Protein 8J2Y (pdb70)

Foldseek 3Di:
DFLQVCQVVLLVCQLVLNQPVNLVVLVVCVVVVNQNLRNLVRHLVVNLVVVVVCVLLVNGPVVSSVSNVVSSVVSLVSVVVPADAAPDDAEEEFEEFAVFQQQSQSSSQQSSLVSVRHHYDRPGYHDDLVVSLVCCVVVVHLEYEYEYAALLRLVRVLVSLLSCVVVLHAYEYEHPNCPDDCLLVVQSQHPYYDHGNVVVSVVSVVCVVPVDHGDNDRRDWDVLLVQLLVCLLVLLVVLLVDCVVDVDDDPVRSVVLSVLSSVLSSQLSSCRGSVNLVSNVVSCVSVVSSVVSVPDDCVSNVSSLVSSQVVSCVSPVVSNVSSVVPD/DQLQVCQVVLLVCQLVLNQPVNLVSLVVCVVVVNQNLRNLVRHLVVSLVVVVVCVLLVNHPVVSSVSNVVSSVVSLVSLVVPADAAPDDAEEEFEEFAVFQQQSQSSSQQSSLVSVRHHYDYPGYHDPLVVVLVCCVVVVHLAYEYEYAALLRLVRVLVSQLSNLVVLHAYEYDYPNCPDDCLLVVQSQHPYYDHGNVVVVVVSVVCVVPVDHGDNDRRDWDVLLVQLSVCLLVLLVVLLVACVVDVDDADPVRSVVLSVLSSVLSSQLSSCRGSVHLVSNVVSCVSVVSSVVSVPDDCVSNVSSLVSSQVVSCVSPVVSNVSSVVD

Nearest PDB structures (foldseek):
  8j2y-assembly1_A  TM=1.003E+00  e=2.325E-50  Acidimicrobiaceae bacterium
  8j2y-assembly1_B  TM=1.001E+00  e=3.721E-49  Acidimicrobiaceae bacterium
  8j2w-assembly1_A  TM=9.070E-01  e=2.446E-20  Saccharothrix syringae
  8j2w-assembly1_B  TM=9.078E-01  e=2.446E-20  Saccharothrix syringae
  8j2x-assembly1_A  TM=9.072E-01  e=1.656E-19  Saccharothrix syringae

Structure (mmCIF, N/CA/C/O backbone):
data_8J2Y
#
_entry.id   8J2Y
#
_cell.length_a   108.773
_cell.length_b   125.836
_cell.length_c   124.630
_cell.angle_alpha   90.00
_cell.angle_beta   90.00
_cell.angle_gamma   90.00
#
_symmetry.space_group_name_H-M   'C 2 2 21'
#
loop_
_entity.id
_entity.type
_entity.pdbx_description
1 polymer 'GGDEF domain-containing protein'
2 non-polymer COBALAMIN
3 non-polymer "5'-DEOXYADENOSINE"
4 non-polymer DI(HYDROXYETHYL)ETHER
5 non-polymer 'THIOCYANATE ION'
6 water water
#
loop_
_atom_site.group_PDB
_atom_site.id
_atom_site.type_symbol
_atom_site.label_atom_id
_atom_site.label_alt_id
_atom_site.label_comp_id
_atom_site.label_asym_id
_atom_site.label_entity_id
_atom_site.label_seq_id
_atom_site.pdbx_PDB_ins_code
_atom_site.Cartn_x
_atom_site.Cartn_y
_atom_site.Cartn_z
_atom_site.occupancy
_atom_site.B_iso_or_equiv
_atom_site.auth_seq_id
_atom_site.auth_comp_id
_atom_site.auth_asym_id
_atom_site.auth_atom_id
_atom_site.pdbx_PDB_model_num
ATOM 1 N N . GLU A 1 2 ? -29.125 -63.142 16.037 1.00 82.63 2 GLU A N 1
ATOM 2 C CA . GLU A 1 2 ? -29.782 -62.423 14.929 1.00 82.12 2 GLU A CA 1
ATOM 3 C C . GLU A 1 2 ? -28.917 -61.285 14.392 1.00 78.86 2 GLU A C 1
ATOM 4 O O . GLU A 1 2 ? -27.882 -60.946 14.969 1.00 81.20 2 GLU A O 1
ATOM 10 N N . ALA A 1 3 ? -29.351 -60.717 13.263 1.00 76.29 3 ALA A N 1
ATOM 11 C CA . ALA A 1 3 ? -28.628 -59.637 12.612 1.00 72.54 3 ALA A CA 1
ATOM 12 C C . ALA A 1 3 ? -28.814 -58.324 13.368 1.00 67.69 3 ALA A C 1
ATOM 13 O O . ALA A 1 3 ? -29.914 -58.018 13.808 1.00 66.11 3 ALA A O 1
ATOM 15 N N . PRO A 1 4 ? -27.755 -57.496 13.520 1.00 65.82 4 PRO A N 1
ATOM 16 C CA . PRO A 1 4 ? -27.880 -56.169 14.136 1.00 62.49 4 PRO A CA 1
ATOM 17 C C . PRO A 1 4 ? -29.111 -55.366 13.717 1.00 60.94 4 PRO A C 1
ATOM 18 O O . PRO A 1 4 ? -29.762 -54.765 14.563 1.00 58.68 4 PRO A O 1
ATOM 22 N N . ALA A 1 5 ? -29.429 -55.363 12.413 1.00 61.75 5 ALA A N 1
ATOM 23 C CA . ALA A 1 5 ? -30.574 -54.630 11.884 1.00 60.84 5 ALA A CA 1
ATOM 24 C C . ALA A 1 5 ? -31.903 -54.934 12.592 1.00 62.58 5 ALA A C 1
ATOM 25 O O . ALA A 1 5 ? -32.715 -54.038 12.844 1.00 62.13 5 ALA A O 1
ATOM 27 N N . SER A 1 6 ? -32.127 -56.211 12.928 1.00 63.93 6 SER A N 1
ATOM 28 C CA . SER A 1 6 ? -33.393 -56.599 13.524 1.00 65.68 6 SER A CA 1
ATOM 29 C C . SER A 1 6 ? -33.519 -56.127 14.976 1.00 65.70 6 SER A C 1
ATOM 30 O O . SER A 1 6 ? -34.611 -56.191 15.532 1.00 66.92 6 SER A O 1
ATOM 33 N N . TYR A 1 7 ? -32.431 -55.601 15.564 1.00 62.33 7 TYR A N 1
ATOM 34 C CA . TYR A 1 7 ? -32.472 -55.112 16.927 1.00 60.16 7 TYR A CA 1
ATOM 35 C C . TYR A 1 7 ? -32.718 -53.608 17.035 1.00 58.58 7 TYR A C 1
ATOM 36 O O . TYR A 1 7 ? -32.744 -53.086 18.143 1.00 60.02 7 TYR A O 1
ATOM 45 N N . VAL A 1 8 ? -32.939 -52.912 15.910 1.00 57.88 8 VAL A N 1
ATOM 46 C CA . VAL A 1 8 ? -33.160 -51.470 15.948 1.00 56.33 8 VAL A CA 1
ATOM 47 C C . VAL A 1 8 ? -34.312 -51.055 16.869 1.00 57.69 8 VAL A C 1
ATOM 48 O O . VAL A 1 8 ? -34.186 -50.129 17.679 1.00 55.60 8 VAL A O 1
ATOM 52 N N . GLU A 1 9 ? -35.443 -51.749 16.727 1.00 62.21 9 GLU A N 1
ATOM 53 C CA . GLU A 1 9 ? -36.655 -51.401 17.449 1.00 65.13 9 GLU A CA 1
ATOM 54 C C . GLU A 1 9 ? -36.482 -51.538 18.963 1.00 63.78 9 GLU A C 1
ATOM 55 O O . GLU A 1 9 ? -36.741 -50.577 19.677 1.00 64.14 9 GLU A O 1
ATOM 61 N N . PRO A 1 10 ? -36.067 -52.706 19.509 1.00 64.61 10 PRO A N 1
ATOM 62 C CA . PRO A 1 10 ? -35.782 -52.799 20.949 1.00 66.46 10 PRO A CA 1
ATOM 63 C C . PRO A 1 10 ? -34.665 -51.870 21.430 1.00 61.79 10 PRO A C 1
ATOM 64 O O . PRO A 1 10 ? -34.724 -51.367 22.540 1.00 62.26 10 PRO A O 1
ATOM 68 N N . TYR A 1 11 ? -33.650 -51.640 20.591 1.00 57.87 11 TYR A N 1
ATOM 69 C CA . TYR A 1 11 ? -32.619 -50.674 20.933 1.00 55.69 11 TYR A CA 1
ATOM 70 C C . TYR A 1 11 ? -33.242 -49.300 21.186 1.00 55.04 11 TYR A C 1
ATOM 71 O O . TYR A 1 11 ? -32.981 -48.712 22.232 1.00 54.86 11 TYR A O 1
ATOM 80 N N . LEU A 1 12 ? -34.026 -48.806 20.216 1.00 53.60 12 LEU A N 1
ATOM 81 C CA . LEU A 1 12 ? -34.700 -47.515 20.297 1.00 52.74 12 LEU A CA 1
ATOM 82 C C . LEU A 1 12 ? -35.661 -47.384 21.477 1.00 55.55 12 LEU A C 1
ATOM 83 O O . LEU A 1 12 ? -35.736 -46.324 22.098 1.00 56.16 12 LEU A O 1
ATOM 88 N N . GLY A 1 13 ? -36.432 -48.453 21.730 1.00 58.00 13 GLY A N 1
ATOM 89 C CA . GLY A 1 13 ? -37.336 -48.506 22.859 1.00 60.89 13 GLY A CA 1
ATOM 90 C C . GLY A 1 13 ? -36.638 -48.037 24.133 1.00 61.47 13 GLY A C 1
ATOM 91 O O . GLY A 1 13 ? -37.186 -47.238 24.892 1.00 60.33 13 GLY A O 1
ATOM 92 N N . ASP A 1 14 ? -35.403 -48.519 24.327 1.00 61.68 14 ASP A N 1
ATOM 93 C CA . ASP A 1 14 ? -34.616 -48.150 25.486 1.00 60.94 14 ASP A CA 1
ATOM 94 C C . ASP A 1 14 ? -33.875 -46.834 25.293 1.00 56.09 14 ASP A C 1
ATOM 95 O O . ASP A 1 14 ? -33.853 -46.026 26.221 1.00 57.67 14 ASP A O 1
ATOM 100 N N . ALA A 1 15 ? -33.309 -46.603 24.103 1.00 50.09 15 ALA A N 1
ATOM 101 C CA . ALA A 1 15 ? -32.423 -45.470 23.908 1.00 47.48 15 ALA A CA 1
ATOM 102 C C . ALA A 1 15 ? -33.144 -44.133 24.002 1.00 47.26 15 ALA A C 1
ATOM 103 O O . ALA A 1 15 ? -32.592 -43.163 24.533 1.00 46.91 15 ALA A O 1
ATOM 105 N N . ILE A 1 16 ? -34.353 -44.085 23.439 1.00 47.19 16 ILE A N 1
ATOM 106 C CA . ILE A 1 16 ? -35.151 -42.870 23.378 1.00 48.50 16 ILE A CA 1
ATOM 107 C C . ILE A 1 16 ? -35.628 -42.400 24.758 1.00 50.56 16 ILE A C 1
ATOM 108 O O . ILE A 1 16 ? -35.846 -41.207 24.955 1.00 50.35 16 ILE A O 1
ATOM 113 N N . VAL A 1 17 ? -35.789 -43.331 25.711 1.00 52.07 17 VAL A N 1
ATOM 114 C CA . VAL A 1 17 ? -36.069 -42.965 27.104 1.00 55.36 17 VAL A CA 1
ATOM 115 C C . VAL A 1 17 ? -34.825 -42.887 27.996 1.00 54.94 17 VAL A C 1
ATOM 116 O O . VAL A 1 17 ? -34.952 -42.846 29.199 1.00 61.26 17 VAL A O 1
ATOM 120 N N . GLY A 1 18 ? -33.619 -42.886 27.412 1.00 55.25 18 GLY A N 1
ATOM 121 C CA . GLY A 1 18 ? -32.393 -42.762 28.183 1.00 52.63 18 GLY A CA 1
ATOM 122 C C . GLY A 1 18 ? -31.995 -43.994 28.981 1.00 53.23 18 GLY A C 1
ATOM 123 O O . GLY A 1 18 ? -31.124 -43.892 29.820 1.00 52.81 18 GLY A O 1
ATOM 124 N N . ASN A 1 19 ? -32.578 -45.157 28.681 1.00 54.35 19 ASN A N 1
ATOM 125 C CA . ASN A 1 19 ? -32.285 -46.386 29.403 1.00 55.97 19 ASN A CA 1
ATOM 126 C C . ASN A 1 19 ? -31.057 -47.055 28.788 1.00 53.92 19 ASN A C 1
ATOM 127 O O . ASN A 1 19 ? -31.153 -48.031 28.050 1.00 54.86 19 ASN A O 1
ATOM 132 N N . ARG A 1 20 ? -29.906 -46.469 29.107 1.00 51.01 20 ARG A N 1
ATOM 133 C CA A ARG A 1 20 ? -28.624 -46.790 28.511 0.50 50.00 20 ARG A CA 1
ATOM 134 C CA B ARG A 1 20 ? -28.613 -46.788 28.520 0.50 50.20 20 ARG A CA 1
ATOM 135 C C . ARG A 1 20 ? -28.211 -48.258 28.575 1.00 52.42 20 ARG A C 1
ATOM 136 O O . ARG A 1 20 ? -27.732 -48.815 27.597 1.00 53.17 20 ARG A O 1
ATOM 151 N N . ARG A 1 21 ? -28.361 -48.866 29.742 1.00 56.91 21 ARG A N 1
ATOM 152 C CA . ARG A 1 21 ? -27.693 -50.117 30.053 1.00 60.33 21 ARG A CA 1
ATOM 153 C C . ARG A 1 21 ? -28.113 -51.276 29.156 1.00 60.17 21 ARG A C 1
ATOM 154 O O . ARG A 1 21 ? -27.242 -51.945 28.602 1.00 59.73 21 ARG A O 1
ATOM 162 N N . PRO A 1 22 ? -29.430 -51.564 28.998 1.00 60.61 22 PRO A N 1
ATOM 163 C CA . PRO A 1 22 ? -29.862 -52.660 28.127 1.00 61.36 22 PRO A CA 1
ATOM 164 C C . PRO A 1 22 ? -29.498 -52.415 26.662 1.00 58.28 22 PRO A C 1
ATOM 165 O O . PRO A 1 22 ? -29.156 -53.354 25.955 1.00 59.16 22 P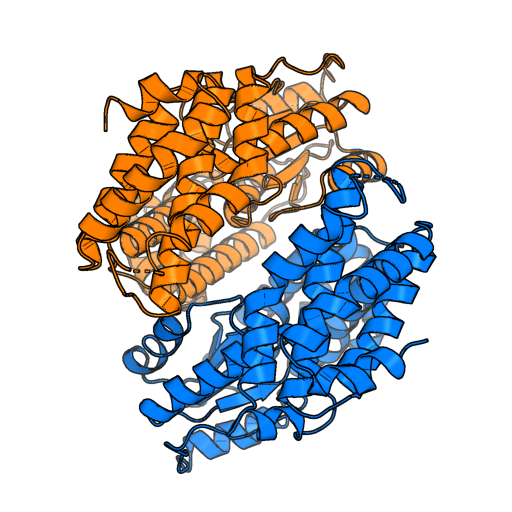RO A O 1
ATOM 169 N N . ALA A 1 23 ? -29.579 -51.150 26.223 1.00 55.21 23 ALA A N 1
ATOM 170 C CA . ALA A 1 23 ? -29.231 -50.765 24.866 1.00 51.94 23 ALA A CA 1
ATOM 171 C C . ALA A 1 23 ? -27.743 -50.917 24.535 1.00 51.58 23 ALA A C 1
ATOM 172 O O . ALA A 1 23 ? -27.415 -51.340 23.442 1.00 50.88 23 ALA A O 1
ATOM 174 N N . VAL A 1 24 ? -26.839 -50.559 25.464 1.00 52.36 24 VAL A N 1
ATOM 175 C CA . VAL A 1 24 ? -25.406 -50.782 25.300 1.00 51.79 24 VAL A CA 1
ATOM 176 C C . VAL A 1 24 ? -25.107 -52.284 25.365 1.00 54.72 24 VAL A C 1
ATOM 177 O O . VAL A 1 24 ? -24.184 -52.791 24.719 1.00 54.76 24 VAL A O 1
ATOM 181 N N . ARG A 1 25 ? -25.900 -52.993 26.168 1.00 57.63 25 ARG A N 1
ATOM 182 C CA . ARG A 1 25 ? -25.715 -54.420 26.338 1.00 62.16 25 ARG A CA 1
ATOM 183 C C . ARG A 1 25 ? -25.987 -55.185 25.044 1.00 62.16 25 ARG A C 1
ATOM 184 O O . ARG A 1 25 ? -25.238 -56.098 24.722 1.00 63.38 25 ARG A O 1
ATOM 192 N N . LEU A 1 26 ? -27.053 -54.821 24.311 1.00 61.54 26 LEU A N 1
ATOM 193 C CA . LEU A 1 26 ? -27.285 -55.338 22.965 1.00 61.89 26 LEU A CA 1
ATOM 194 C C . LEU A 1 26 ? -26.064 -55.200 22.062 1.00 58.78 26 LEU A C 1
ATOM 195 O O . LEU A 1 26 ? -25.703 -56.147 21.383 1.00 58.38 26 LEU A O 1
ATOM 200 N N . THR A 1 27 ? -25.457 -54.008 22.050 1.00 55.97 27 THR A N 1
ATOM 201 C CA . THR A 1 27 ? -24.282 -53.780 21.222 1.00 54.87 27 THR A CA 1
ATOM 202 C C . THR A 1 27 ? -23.169 -54.734 21.654 1.00 56.41 27 THR A C 1
ATOM 203 O O . THR A 1 27 ? -22.565 -55.376 20.798 1.00 55.35 27 THR A O 1
ATOM 207 N N . LEU A 1 28 ? -22.953 -54.895 22.972 1.00 56.99 28 LEU A N 1
ATOM 208 C CA . LEU A 1 28 ? -21.910 -55.800 23.439 1.00 59.29 28 LEU A CA 1
ATOM 209 C C . LEU A 1 28 ? -22.240 -57.289 23.300 1.00 61.71 28 LEU A C 1
ATOM 210 O O . LEU A 1 28 ? -21.333 -58.107 23.199 1.00 63.17 28 LEU A O 1
ATOM 215 N N . ASP A 1 29 ? -23.530 -57.646 23.304 1.00 62.58 29 ASP A N 1
ATOM 216 C CA . ASP A 1 29 ? -23.957 -59.020 23.059 1.00 66.15 29 ASP A CA 1
ATOM 217 C C . ASP A 1 29 ? -23.688 -59.465 21.613 1.00 65.79 29 ASP A C 1
ATOM 218 O O . ASP A 1 29 ? -23.207 -60.569 21.365 1.00 67.39 29 ASP A O 1
ATOM 223 N N . LEU A 1 30 ? -24.002 -58.595 20.649 1.00 63.25 30 LEU A N 1
ATOM 224 C CA . LEU A 1 30 ? -23.641 -58.813 19.252 1.00 63.93 30 LEU A CA 1
ATOM 225 C C . LEU A 1 30 ? -22.129 -58.980 19.107 1.00 65.59 30 LEU A C 1
ATOM 226 O O . LEU A 1 30 ? -21.670 -59.914 18.469 1.00 67.95 30 LEU A O 1
ATOM 231 N N . LEU A 1 31 ? -21.345 -58.091 19.724 1.00 65.33 31 LEU A N 1
ATOM 232 C CA . LEU A 1 31 ? -19.898 -58.191 19.637 1.00 66.73 31 LEU A CA 1
ATOM 233 C C . LEU A 1 31 ? -19.374 -59.524 20.163 1.00 70.67 31 LEU A C 1
ATOM 234 O O . LEU A 1 31 ? -18.490 -60.108 19.546 1.00 72.26 31 LEU A O 1
ATOM 239 N N . ASP A 1 32 ? -19.937 -60.005 21.285 1.00 73.35 32 ASP A N 1
ATOM 240 C CA . ASP A 1 32 ? -19.599 -61.307 21.856 1.00 78.37 32 ASP A CA 1
ATOM 241 C C . ASP A 1 32 ? -20.020 -62.464 20.957 1.00 79.62 32 ASP A C 1
ATOM 242 O O . ASP A 1 32 ? -19.453 -63.545 21.053 1.00 81.51 32 ASP A O 1
ATOM 247 N N . HIS A 1 33 ? -21.041 -62.234 20.121 1.00 78.70 33 HIS A N 1
ATOM 248 C CA . HIS A 1 33 ? -21.499 -63.204 19.136 1.00 82.10 33 HIS A CA 1
ATOM 249 C C . HIS A 1 33 ? -20.752 -63.060 17.806 1.00 82.17 33 HIS A C 1
ATOM 250 O O . HIS A 1 33 ? -21.249 -63.515 16.778 1.00 84.44 33 HIS A O 1
ATOM 257 N N . ARG A 1 34 ? -19.584 -62.402 17.830 1.00 81.41 34 ARG A N 1
ATOM 258 C CA . ARG A 1 34 ? -18.655 -62.361 16.705 1.00 82.51 34 ARG A CA 1
ATOM 259 C C . ARG A 1 34 ? -19.118 -61.464 15.551 1.00 77.68 34 ARG A C 1
ATOM 260 O O . ARG A 1 34 ? -18.551 -61.523 14.464 1.00 77.18 34 ARG A O 1
ATOM 268 N N . VAL A 1 35 ? -20.135 -60.625 15.785 1.00 74.34 35 VAL A N 1
ATOM 269 C CA . VAL A 1 35 ? -20.589 -59.661 14.794 1.00 72.03 35 VAL A CA 1
ATOM 270 C C . VAL A 1 35 ? -19.522 -58.573 14.678 1.00 71.35 35 VAL A C 1
ATOM 271 O O . VAL A 1 35 ? -19.128 -57.981 15.691 1.00 70.32 35 VAL A O 1
ATOM 275 N N . PRO A 1 36 ? -19.044 -58.259 13.450 1.00 70.69 36 PRO A N 1
ATOM 276 C CA . PRO A 1 36 ? -18.097 -57.159 13.260 1.00 68.45 36 PRO A CA 1
ATOM 277 C C . PRO A 1 36 ? -18.678 -55.853 13.783 1.00 64.71 36 PRO A C 1
ATOM 278 O O . PRO A 1 36 ? -19.866 -55.580 13.616 1.00 65.01 36 PRO A O 1
ATOM 282 N N . GLU A 1 37 ? -17.813 -55.050 14.407 1.00 62.81 37 GLU A N 1
ATOM 283 C CA . GLU A 1 37 ? -18.199 -53.762 14.955 1.00 59.16 37 GLU A CA 1
ATOM 284 C C . GLU A 1 37 ? -18.811 -52.856 13.888 1.00 55.00 37 GLU A C 1
ATOM 285 O O . GLU A 1 37 ? -19.817 -52.194 14.137 1.00 51.53 37 GLU A O 1
ATOM 291 N N . ALA A 1 38 ? -18.185 -52.834 12.702 1.00 53.94 38 ALA A N 1
ATOM 292 C CA . ALA A 1 38 ? -18.646 -52.005 11.603 1.00 51.01 38 ALA A CA 1
ATOM 293 C C . ALA A 1 38 ? -20.134 -52.225 11.356 1.00 49.80 38 ALA A C 1
ATOM 294 O O . ALA A 1 38 ? -20.882 -51.268 11.168 1.00 46.88 38 ALA A O 1
ATOM 296 N N . ASP A 1 39 ? -20.551 -53.497 11.360 1.00 52.32 39 ASP A N 1
ATOM 297 C CA . ASP A 1 39 ? -21.946 -53.847 11.132 1.00 53.95 39 ASP A CA 1
ATOM 298 C C . ASP A 1 39 ? -22.857 -53.355 12.251 1.00 54.18 39 ASP A C 1
ATOM 299 O O . ASP A 1 39 ? -23.979 -52.905 11.978 1.00 52.99 39 ASP A O 1
ATOM 304 N N . ILE A 1 40 ? -22.357 -53.473 13.498 1.00 55.26 40 ILE A N 1
ATOM 305 C CA . ILE A 1 40 ? -23.111 -53.080 14.669 1.00 54.66 40 ILE A CA 1
ATOM 306 C C . ILE A 1 40 ? -23.370 -51.588 14.538 1.00 50.94 40 ILE A C 1
ATOM 307 O O . ILE A 1 40 ? -24.505 -51.141 14.667 1.00 50.66 40 ILE A O 1
ATOM 312 N N . VAL A 1 41 ? -22.299 -50.836 14.263 1.00 48.82 41 VAL A N 1
ATOM 313 C CA . VAL A 1 41 ? -22.367 -49.391 14.152 1.00 47.16 41 VAL A CA 1
ATOM 314 C C . VAL A 1 41 ? -23.306 -48.957 13.031 1.00 48.49 41 VAL A C 1
ATOM 315 O O . VAL A 1 41 ? -24.108 -48.048 13.224 1.00 48.83 41 VAL A O 1
ATOM 319 N N . GLU A 1 42 ? -23.202 -49.594 11.859 1.00 51.95 42 GLU A N 1
ATOM 320 C CA . GLU A 1 42 ? -23.937 -49.139 10.690 1.00 54.07 42 GLU A CA 1
ATOM 321 C C . GLU A 1 42 ? -25.386 -49.610 10.791 1.00 50.99 42 GLU A C 1
ATOM 322 O O . GLU A 1 42 ? -26.311 -48.799 10.666 1.00 48.97 42 GLU A O 1
ATOM 328 N N . ASP A 1 43 ? -25.568 -50.914 11.049 1.00 50.59 43 ASP A N 1
ATOM 329 C CA . ASP A 1 43 ? -26.882 -51.525 10.955 1.00 52.65 43 ASP A CA 1
ATOM 330 C C . ASP A 1 43 ? -27.799 -51.319 12.159 1.00 50.23 43 ASP A C 1
ATOM 331 O O . ASP A 1 43 ? -29.018 -51.384 12.002 1.00 49.02 43 ASP A O 1
ATOM 336 N N . LEU A 1 44 ? -27.217 -51.090 13.346 1.00 47.47 44 LEU A N 1
ATOM 337 C CA . LEU A 1 44 ? -28.016 -50.829 14.535 1.00 47.18 44 LEU A CA 1
ATOM 338 C C . LEU A 1 44 ? -27.955 -49.357 14.944 1.00 44.04 44 LEU A C 1
ATOM 339 O O . LEU A 1 44 ? -28.947 -48.637 14.847 1.00 41.89 44 LEU A O 1
ATOM 344 N N . LEU A 1 45 ? -26.762 -48.903 15.356 1.00 42.61 45 LEU A N 1
ATOM 345 C CA . LEU A 1 45 ? -26.579 -47.570 15.893 1.00 40.43 45 LEU A CA 1
ATOM 346 C C . LEU A 1 45 ? -26.928 -46.454 14.914 1.00 39.56 45 LEU A C 1
ATOM 347 O O . LEU A 1 45 ? -27.713 -45.564 15.255 1.00 40.08 45 LEU A O 1
ATOM 352 N N . ALA A 1 46 ? -26.325 -46.472 13.715 1.00 38.54 46 ALA A N 1
ATOM 353 C CA . ALA A 1 46 ? -26.551 -45.385 12.764 1.00 37.80 46 ALA A CA 1
ATOM 354 C C . ALA A 1 46 ? -28.003 -45.399 12.283 1.00 38.02 46 ALA A C 1
ATOM 355 O O . ALA A 1 46 ? -28.657 -44.355 12.193 1.00 37.03 46 ALA A O 1
ATOM 357 N N . ALA A 1 47 ? -28.473 -46.616 11.995 1.00 39.45 47 ALA A N 1
ATOM 358 C CA . ALA A 1 47 ? -29.833 -46.860 11.564 1.00 41.78 47 ALA A CA 1
ATOM 359 C C . ALA A 1 47 ? -30.858 -46.338 12.574 1.00 42.73 47 ALA A C 1
ATOM 360 O O . ALA A 1 47 ? -31.823 -45.667 12.202 1.00 43.35 47 ALA A O 1
ATOM 362 N N . ALA A 1 48 ? -30.637 -46.649 13.866 1.00 44.03 48 ALA A N 1
ATOM 363 C CA . ALA A 1 48 ? -31.502 -46.175 14.937 1.00 42.57 48 ALA A CA 1
ATOM 364 C C . ALA A 1 48 ? -31.488 -44.643 14.999 1.00 40.78 48 ALA A C 1
ATOM 365 O O . ALA A 1 48 ? -32.545 -43.995 15.030 1.00 39.53 48 ALA A O 1
ATOM 367 N N . GLN A 1 49 ? -30.276 -44.068 14.971 1.00 39.08 49 GLN A N 1
ATOM 368 C CA . GLN A 1 49 ? -30.122 -42.626 15.037 1.00 38.64 49 GLN A CA 1
ATOM 369 C C . GLN A 1 49 ? -30.814 -41.882 13.901 1.00 40.48 49 GLN A C 1
ATOM 370 O O . GLN A 1 49 ? -31.417 -40.831 14.127 1.00 39.97 49 GLN A O 1
ATOM 376 N N . ARG A 1 50 ? -30.738 -42.436 12.680 1.00 41.68 50 ARG A N 1
ATOM 377 C CA . ARG A 1 50 ? -31.517 -41.907 11.579 1.00 42.70 50 ARG A CA 1
ATOM 378 C C . ARG A 1 50 ? -33.021 -42.007 11.829 1.00 43.40 50 ARG A C 1
ATOM 379 O O . ARG A 1 50 ? -33.767 -41.095 11.489 1.00 44.17 50 ARG A O 1
ATOM 387 N N . GLU A 1 51 ? -33.490 -43.128 12.372 1.00 43.87 51 GLU A N 1
ATOM 388 C CA . GLU A 1 51 ? -34.917 -43.253 12.661 1.00 47.42 51 GLU A CA 1
ATOM 389 C C . GLU A 1 51 ? -35.364 -42.277 13.753 1.00 47.20 51 GLU A C 1
ATOM 390 O O . GLU A 1 51 ? -36.450 -41.699 13.643 1.00 48.47 51 GLU A O 1
ATOM 396 N N . VAL A 1 52 ? -34.500 -42.060 14.763 1.00 43.35 52 VAL A N 1
ATOM 397 C CA . VAL A 1 52 ? -34.729 -40.987 15.707 1.00 44.38 52 VAL A CA 1
ATOM 398 C C . VAL A 1 52 ? -34.939 -39.670 14.976 1.00 44.15 52 VAL A C 1
ATOM 399 O O . VAL A 1 52 ? -35.945 -39.002 15.167 1.00 46.62 52 VAL A O 1
ATOM 403 N N . GLY A 1 53 ? -33.980 -39.310 14.131 1.00 45.67 53 GLY A N 1
ATOM 404 C CA . GLY A 1 53 ? -34.101 -38.148 13.261 1.00 45.75 53 GLY A CA 1
ATOM 405 C C . GLY A 1 53 ? -35.443 -38.018 12.550 1.00 46.46 53 GLY A C 1
ATOM 406 O O . GLY A 1 53 ? -36.013 -36.932 12.486 1.00 47.88 53 GLY A O 1
ATOM 407 N N . GLU A 1 54 ? -35.937 -39.132 11.989 1.00 47.07 54 GLU A N 1
ATOM 408 C CA . GLU A 1 54 ? -37.143 -39.095 11.161 1.00 48.11 54 GLU A CA 1
ATOM 409 C C . GLU A 1 54 ? -38.395 -38.930 12.017 1.00 48.71 54 GLU A C 1
ATOM 410 O O . GLU A 1 54 ? -39.401 -38.378 11.571 1.00 47.90 54 GLU A O 1
ATOM 416 N N . ARG A 1 55 ? -38.339 -39.459 13.247 1.00 48.27 55 ARG A N 1
ATOM 417 C CA . ARG A 1 55 ? -39.452 -39.335 14.181 1.00 49.72 55 ARG A CA 1
ATOM 418 C C . ARG A 1 55 ? -39.561 -37.908 14.717 1.00 47.91 55 ARG A C 1
ATOM 419 O O . ARG A 1 55 ? -40.655 -37.330 14.797 1.00 48.28 55 ARG A O 1
ATOM 427 N N . TRP A 1 56 ? -38.399 -37.336 15.023 1.00 44.81 56 TRP A N 1
ATOM 428 C CA . TRP A 1 56 ? -38.320 -35.917 15.309 1.00 45.31 56 TRP A CA 1
ATOM 429 C C . TRP A 1 56 ? -38.940 -35.122 14.165 1.00 46.43 56 TRP A C 1
ATOM 430 O O . TRP A 1 56 ? -39.809 -34.285 14.395 1.00 47.35 56 TRP A O 1
ATOM 441 N N . TYR A 1 57 ? -38.480 -35.423 12.936 1.00 47.28 57 TYR A N 1
ATOM 442 C CA . TYR A 1 57 ? -38.876 -34.709 11.729 1.00 48.53 57 TYR A CA 1
ATOM 443 C C . TYR A 1 57 ? -40.385 -34.802 11.522 1.00 51.19 57 TYR A C 1
ATOM 444 O O . TYR A 1 57 ? -41.011 -33.844 11.072 1.00 52.90 57 TYR A O 1
ATOM 453 N N . ARG A 1 58 ? -40.969 -35.948 11.888 1.00 52.25 58 ARG A N 1
ATOM 454 C CA . ARG A 1 58 ? -42.411 -36.130 11.798 1.00 55.98 58 ARG A CA 1
ATOM 455 C C . ARG A 1 58 ? -43.147 -35.576 13.017 1.00 58.03 58 ARG A C 1
ATOM 456 O O . ARG A 1 58 ? -44.354 -35.767 13.122 1.00 59.31 58 ARG A O 1
ATOM 464 N N . ASN A 1 59 ? -42.412 -34.881 13.915 1.00 57.88 59 ASN A N 1
ATOM 465 C CA . ASN A 1 59 ? -42.976 -34.336 15.143 1.00 59.28 59 ASN A CA 1
ATOM 466 C C . ASN A 1 59 ? -43.612 -35.424 16.015 1.00 59.55 59 ASN A C 1
ATOM 467 O O . ASN A 1 59 ? -44.665 -35.221 16.600 1.00 60.44 59 ASN A O 1
ATOM 472 N N . GLU A 1 60 ? -42.972 -36.599 16.059 1.00 59.02 60 GLU A N 1
ATOM 473 C CA . GLU A 1 60 ? -43.388 -37.708 16.904 1.00 60.91 60 GLU A CA 1
ATOM 474 C C . GLU A 1 60 ? -42.490 -37.855 18.133 1.00 59.69 60 GLU A C 1
ATOM 475 O O . GLU A 1 60 ? -42.844 -38.569 19.065 1.00 61.57 60 GLU A O 1
ATOM 481 N N . LEU A 1 61 ? -41.327 -37.186 18.079 1.00 57.20 61 LEU A N 1
ATOM 482 C CA . LEU A 1 61 ? -40.355 -37.096 19.154 1.00 56.95 61 LEU A CA 1
ATOM 483 C C . LEU A 1 61 ? -39.940 -35.647 19.378 1.00 55.15 61 LEU A C 1
ATOM 484 O O . LEU A 1 61 ? -39.966 -34.834 18.436 1.00 55.29 61 LEU A O 1
ATOM 489 N N . SER A 1 62 ? -39.485 -35.355 20.604 1.00 51.96 62 SER A N 1
ATOM 490 C CA . SER A 1 62 ? -38.897 -34.051 20.862 1.00 50.55 62 SER A CA 1
ATOM 491 C C . SER A 1 62 ? -37.367 -34.135 20.865 1.00 46.41 62 SER A C 1
ATOM 492 O O . SER A 1 62 ? -36.784 -35.229 20.893 1.00 43.97 62 SER A O 1
ATOM 495 N N . PRO A 1 63 ? -36.677 -32.979 20.794 1.00 45.09 63 PRO A N 1
ATOM 496 C CA . PRO A 1 63 ? -35.228 -32.948 21.012 1.00 43.76 63 PRO A CA 1
ATOM 497 C C . PRO A 1 63 ? -34.767 -33.522 22.353 1.00 44.49 63 PRO A C 1
ATOM 498 O O . PRO A 1 63 ? -33.616 -33.901 22.513 1.00 43.01 63 PRO A O 1
ATOM 502 N N . ALA A 1 64 ? -35.681 -33.568 23.331 1.00 47.71 64 ALA A N 1
ATOM 503 C CA . ALA A 1 64 ? -35.354 -34.093 24.639 1.00 47.32 64 ALA A CA 1
ATOM 504 C C . ALA A 1 64 ? -35.172 -35.607 24.523 1.00 46.79 64 ALA A C 1
ATOM 505 O O . ALA A 1 64 ? -34.186 -36.164 24.999 1.00 44.65 64 ALA A O 1
ATOM 507 N N . ASP A 1 65 ? -36.114 -36.263 23.835 1.00 47.41 65 ASP A N 1
ATOM 508 C CA . ASP A 1 65 ? -36.004 -37.687 23.590 1.00 47.57 65 ASP A CA 1
ATOM 509 C C . ASP A 1 65 ? -34.786 -38.029 22.732 1.00 45.95 65 ASP A C 1
ATOM 510 O O . ASP A 1 65 ? -34.029 -38.953 23.017 1.00 44.85 65 ASP A O 1
ATOM 515 N N . GLU A 1 66 ? -34.575 -37.275 21.660 1.00 45.67 66 GLU A N 1
ATOM 516 C CA . GLU A 1 66 ? -33.369 -37.474 20.872 1.00 44.21 66 GLU A CA 1
ATOM 517 C C . GLU A 1 66 ? -32.073 -37.306 21.689 1.00 41.97 66 GLU A C 1
ATOM 518 O O . GLU A 1 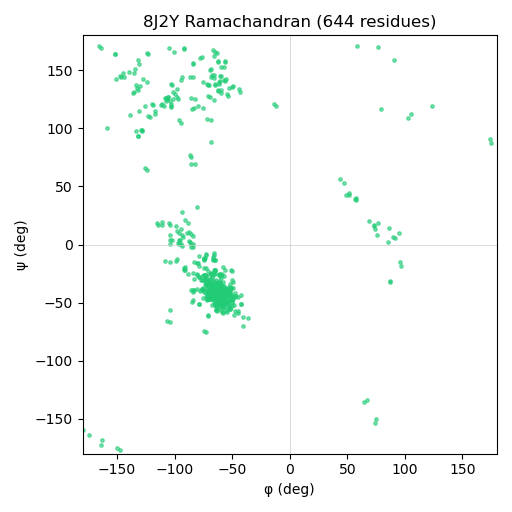66 ? -31.162 -38.131 21.596 1.00 41.71 66 GLU A O 1
ATOM 524 N N . HIS A 1 67 ? -31.960 -36.227 22.466 1.00 40.75 67 HIS A N 1
ATOM 525 C CA . HIS A 1 67 ? -30.786 -36.042 23.318 1.00 40.29 67 HIS A CA 1
ATOM 526 C C . HIS A 1 67 ? -30.507 -37.310 24.139 1.00 40.21 67 HIS A C 1
ATOM 527 O O . HIS A 1 67 ? -29.355 -37.732 24.257 1.00 39.61 67 HIS A O 1
ATOM 534 N N . LEU A 1 68 ? -31.551 -37.918 24.714 1.00 40.57 68 LEU A N 1
ATOM 535 C CA . LEU A 1 68 ? -31.382 -39.181 25.399 1.00 41.17 68 LEU A CA 1
ATOM 536 C C . LEU A 1 68 ? -30.864 -40.263 24.456 1.00 39.57 68 LEU A C 1
ATOM 537 O O . LEU A 1 68 ? -29.826 -40.878 24.683 1.00 37.51 68 LEU A O 1
ATOM 542 N N . ALA A 1 69 ? -31.529 -40.433 23.311 1.00 41.40 69 ALA A N 1
ATOM 543 C CA . ALA A 1 69 ? -31.077 -41.428 22.349 1.00 39.72 69 ALA A CA 1
ATOM 544 C C . ALA A 1 69 ? -29.618 -41.193 21.946 1.00 38.15 69 ALA A C 1
ATOM 545 O O . ALA A 1 69 ? -28.821 -42.130 21.876 1.00 38.07 69 ALA A O 1
ATOM 547 N N . SER A 1 70 ? -29.230 -39.929 21.757 1.00 36.96 70 SER A N 1
ATOM 548 C CA . SER A 1 70 ? -27.885 -39.639 21.296 1.00 36.39 70 SER A CA 1
ATOM 549 C C . SER A 1 70 ? -26.845 -39.922 22.377 1.00 35.86 70 SER A C 1
ATOM 550 O O . SER A 1 70 ? -25.717 -40.339 22.081 1.00 34.87 70 SER A O 1
ATOM 553 N N . GLY A 1 71 ? -27.220 -39.722 23.648 1.00 37.28 71 GLY A N 1
ATOM 554 C CA . GLY A 1 71 ? -26.313 -40.063 24.731 1.00 36.40 71 GLY A CA 1
ATOM 555 C C . GLY A 1 71 ? -26.072 -41.574 24.771 1.00 37.63 71 GLY A C 1
ATOM 556 O O . GLY A 1 71 ? -24.938 -42.030 24.994 1.00 37.98 71 GLY A O 1
ATOM 557 N N . VAL A 1 72 ? -27.145 -42.353 24.552 1.00 38.69 72 VAL A N 1
ATOM 558 C CA . VAL A 1 72 ? -27.055 -43.805 24.614 1.00 40.41 72 VAL A CA 1
ATOM 559 C C . VAL A 1 72 ? -26.125 -44.311 23.510 1.00 41.18 72 VAL A C 1
ATOM 560 O O . VAL A 1 72 ? -25.317 -45.216 23.751 1.00 43.53 72 VAL A O 1
ATOM 564 N N . ALA A 1 73 ? -26.223 -43.681 22.328 1.00 39.26 73 ALA A N 1
ATOM 565 C CA . ALA A 1 73 ? -25.409 -44.057 21.186 1.00 39.62 73 ALA A CA 1
ATOM 566 C C . ALA A 1 73 ? -23.935 -43.778 21.470 1.00 39.61 73 ALA A C 1
ATOM 567 O O . ALA A 1 73 ? -23.062 -44.615 21.200 1.00 39.06 73 ALA A O 1
ATOM 569 N N . GLY A 1 74 ? -23.662 -42.595 22.039 1.00 39.98 74 GLY A N 1
ATOM 570 C CA . GLY A 1 74 ? -22.308 -42.275 22.460 1.00 39.99 74 GLY A CA 1
ATOM 571 C C . GLY A 1 74 ? -21.776 -43.290 23.471 1.00 42.12 74 GLY A C 1
ATOM 572 O O . GLY A 1 74 ? -20.599 -43.646 23.447 1.00 45.38 74 GLY A O 1
ATOM 573 N N . ALA A 1 75 ? -22.645 -43.753 24.379 1.00 43.69 75 ALA A N 1
ATOM 574 C CA . ALA A 1 75 ? -22.210 -44.697 25.405 1.00 44.77 75 ALA A CA 1
ATOM 575 C C . ALA A 1 75 ? -21.956 -46.090 24.829 1.00 45.65 75 ALA A C 1
ATOM 576 O O . ALA A 1 75 ? -21.063 -46.803 25.294 1.00 45.57 75 ALA A O 1
ATOM 578 N N . ALA A 1 76 ? -22.762 -46.465 23.820 1.00 45.21 76 ALA A N 1
ATOM 579 C CA . ALA A 1 76 ? -22.546 -47.680 23.040 1.00 46.38 76 ALA A CA 1
ATOM 580 C C . ALA A 1 76 ? -21.191 -47.699 22.326 1.00 45.40 76 ALA A C 1
ATOM 581 O O . ALA A 1 76 ? -20.444 -48.672 22.426 1.00 45.81 76 ALA A O 1
ATOM 583 N N . LEU A 1 77 ? -20.878 -46.611 21.621 1.00 44.07 77 LEU A N 1
ATOM 584 C CA . LEU A 1 77 ? -19.573 -46.466 20.991 1.00 45.39 77 LEU A CA 1
ATOM 585 C C . LEU A 1 77 ? -18.421 -46.549 21.984 1.00 45.27 77 LEU A C 1
ATOM 586 O O . LEU A 1 77 ? -17.425 -47.209 21.722 1.00 45.77 77 LEU A O 1
ATOM 591 N N . ASP A 1 78 ? -18.576 -45.883 23.130 1.00 45.42 78 ASP A N 1
ATOM 592 C CA . ASP A 1 78 ? -17.596 -45.977 24.213 1.00 46.39 78 ASP A CA 1
ATOM 593 C C . ASP A 1 78 ? -17.383 -47.404 24.729 1.00 45.33 78 ASP A C 1
ATOM 594 O O . ASP A 1 78 ? -16.246 -47.834 24.868 1.00 44.79 78 ASP A O 1
ATOM 599 N N . ALA A 1 79 ? -18.477 -48.134 24.978 1.00 44.44 79 ALA A N 1
ATOM 600 C CA . ALA A 1 79 ? -18.398 -49.529 25.383 1.00 46.01 79 ALA A CA 1
ATOM 601 C C . ALA A 1 79 ? -17.654 -50.392 24.364 1.00 46.95 79 ALA A C 1
ATOM 602 O O . ALA A 1 79 ? -16.772 -51.178 24.724 1.00 48.18 79 ALA A O 1
ATOM 604 N N . LEU A 1 80 ? -18.045 -50.242 23.085 1.00 46.29 80 LEU A N 1
ATOM 605 C CA . LEU A 1 80 ? -17.414 -50.948 21.979 1.00 47.06 80 LEU A CA 1
ATOM 606 C C . LEU A 1 80 ? -15.935 -50.594 21.865 1.00 46.85 80 LEU A C 1
ATOM 607 O O . LEU A 1 80 ? -15.100 -51.473 21.692 1.00 48.72 80 LEU A O 1
ATOM 612 N N . ALA A 1 81 ? -15.624 -49.305 21.997 1.00 44.97 81 ALA A N 1
ATOM 613 C CA . ALA A 1 81 ? -14.241 -48.859 21.955 1.00 46.31 81 ALA A CA 1
ATOM 614 C C . ALA A 1 81 ? -13.404 -49.489 23.068 1.00 49.30 81 ALA A C 1
ATOM 615 O O . ALA A 1 81 ? -12.227 -49.762 22.871 1.00 51.26 81 ALA A O 1
ATOM 617 N N . ALA A 1 82 ? -14.014 -49.765 24.225 1.00 50.65 82 ALA A N 1
ATOM 618 C CA . ALA A 1 82 ? -13.284 -50.373 25.329 1.00 53.95 82 ALA A CA 1
ATOM 619 C C . ALA A 1 82 ? -12.992 -51.849 25.089 1.00 57.54 82 ALA A C 1
ATOM 620 O O . ALA A 1 82 ? -12.203 -52.447 25.811 1.00 58.26 82 ALA A O 1
ATOM 622 N N . GLU A 1 83 ? -13.624 -52.437 24.065 1.00 59.83 83 GLU A N 1
ATOM 623 C CA . GLU A 1 83 ? -13.310 -53.805 23.674 1.00 63.63 83 GLU A CA 1
ATOM 624 C C . GLU A 1 83 ? -12.214 -53.928 22.609 1.00 63.23 83 GLU A C 1
ATOM 625 O O . GLU A 1 83 ? -11.599 -54.976 22.482 1.00 64.64 83 GLU A O 1
ATOM 631 N N . LEU A 1 84 ? -11.943 -52.850 21.872 1.00 62.27 84 LEU A N 1
ATOM 632 C CA . LEU A 1 84 ? -10.943 -52.861 20.806 1.00 65.03 84 LEU A CA 1
ATOM 633 C C . LEU A 1 84 ? -9.526 -53.166 21.279 1.00 67.39 84 LEU A C 1
ATOM 634 O O . LEU A 1 84 ? -9.111 -52.682 22.323 1.00 67.39 84 LEU A O 1
ATOM 639 N N . PRO A 1 85 ? -8.739 -53.972 20.530 1.00 71.09 85 PRO A N 1
ATOM 640 C CA . PRO A 1 85 ? -7.281 -53.997 20.677 1.00 73.27 85 PRO A CA 1
ATOM 641 C C . PRO A 1 85 ? -6.670 -52.675 20.225 1.00 71.36 85 PRO A C 1
ATOM 642 O O . PRO A 1 85 ? -7.352 -51.873 19.605 1.00 68.30 85 PRO A O 1
ATOM 646 N N . PRO A 1 86 ? -5.376 -52.399 20.513 1.00 74.37 86 PRO A N 1
ATOM 647 C CA . PRO A 1 86 ? -4.725 -51.189 20.003 1.00 73.04 86 PRO A CA 1
ATOM 648 C C . PRO A 1 86 ? -4.660 -51.201 18.477 1.00 74.44 86 PRO A C 1
ATOM 649 O O . PRO A 1 86 ? -4.882 -52.241 17.863 1.00 80.02 86 PRO A O 1
ATOM 653 N N . PRO A 1 87 ? -4.390 -50.047 17.818 1.00 72.73 87 PRO A N 1
ATOM 654 C CA . PRO A 1 87 ? -4.137 -50.014 16.374 1.00 71.86 87 PRO A CA 1
ATOM 655 C C . PRO A 1 87 ? -3.098 -51.016 15.863 1.00 77.23 87 PRO A C 1
ATOM 656 O O . PRO A 1 87 ? -2.035 -51.174 16.462 1.00 78.87 87 PRO A O 1
ATOM 660 N N . THR A 1 88 ? -3.419 -51.685 14.742 1.00 78.10 88 THR A N 1
ATOM 661 C CA . THR A 1 88 ? -2.461 -52.509 14.014 1.00 78.73 88 THR A CA 1
ATOM 662 C C . THR A 1 88 ? -1.732 -51.741 12.914 1.00 77.64 88 THR A C 1
ATOM 663 O O . THR A 1 88 ? -0.665 -52.153 12.482 1.00 80.31 88 THR A O 1
ATOM 667 N N . ARG A 1 89 ? -2.326 -50.634 12.461 1.00 75.50 89 ARG A N 1
ATOM 668 C CA . ARG A 1 89 ? -1.768 -49.802 11.406 1.00 75.67 89 ARG A CA 1
ATOM 669 C C . ARG A 1 89 ? -1.143 -48.536 11.976 1.00 74.64 89 ARG A C 1
ATOM 670 O O . ARG A 1 89 ? -1.735 -47.901 12.843 1.00 72.30 89 ARG A O 1
ATOM 678 N N . ASP A 1 90 ? 0.025 -48.164 11.449 1.00 78.62 90 ASP A N 1
ATOM 679 C CA . ASP A 1 90 ? 0.597 -46.847 11.677 1.00 78.34 90 ASP A CA 1
ATOM 680 C C . ASP A 1 90 ? 0.016 -45.830 10.696 1.00 77.10 90 ASP A C 1
ATOM 681 O O . ASP A 1 90 ? -0.470 -46.206 9.625 1.00 75.41 90 ASP A O 1
ATOM 686 N N . GLY A 1 91 ? 0.048 -44.551 11.119 1.00 73.80 91 GLY A N 1
ATOM 687 C CA . GLY A 1 91 ? -0.449 -43.433 10.332 1.00 68.59 91 GLY A CA 1
ATOM 688 C C . GLY A 1 91 ? -1.791 -42.903 10.836 1.00 61.56 91 GLY A C 1
ATOM 689 O O . GLY A 1 91 ? -2.824 -43.573 10.712 1.00 58.48 91 GLY A O 1
ATOM 690 N N . LEU A 1 92 ? -1.768 -41.678 11.370 1.00 57.69 92 LEU A N 1
ATOM 691 C CA . LEU A 1 92 ? -2.900 -41.149 12.119 1.00 54.92 92 LEU A CA 1
ATOM 692 C C . LEU A 1 92 ? -3.923 -40.514 11.176 1.00 51.61 92 LEU A C 1
ATOM 693 O O . LEU A 1 92 ? -3.585 -39.630 10.387 1.00 50.24 92 LEU A O 1
ATOM 698 N N . VAL A 1 93 ? -5.173 -40.971 11.297 1.00 48.09 93 VAL A N 1
ATOM 699 C CA . VAL A 1 93 ? -6.314 -40.332 10.664 1.00 45.83 93 VAL A CA 1
ATOM 700 C C . VAL A 1 93 ? -7.016 -39.431 11.681 1.00 43.01 93 VAL A C 1
ATOM 701 O O . VAL A 1 93 ? -7.406 -39.886 12.746 1.00 41.92 93 VAL A O 1
ATOM 705 N N . VAL A 1 94 ? -7.200 -38.166 11.300 1.00 41.31 94 VAL A N 1
ATOM 706 C CA . VAL A 1 94 ? -7.881 -37.162 12.098 1.00 38.16 94 VAL A CA 1
ATOM 707 C C . VAL A 1 94 ? -9.272 -36.992 11.500 1.00 37.14 94 VAL A C 1
ATOM 708 O O . VAL A 1 94 ? -9.406 -36.641 10.316 1.00 37.00 94 VAL A O 1
ATOM 712 N N . VAL A 1 95 ? -10.289 -37.286 12.310 1.00 35.36 95 VAL A N 1
ATOM 713 C CA . VAL A 1 95 ? -11.675 -37.189 11.884 1.00 33.93 95 VAL A CA 1
ATOM 714 C C . VAL A 1 95 ? -12.304 -35.972 12.542 1.00 34.12 95 VAL A C 1
ATOM 715 O O . VAL A 1 95 ? -12.326 -35.889 13.767 1.00 38.16 95 VAL A O 1
ATOM 719 N N . ALA A 1 96 ? -12.876 -35.090 11.729 1.00 34.24 96 ALA A N 1
ATOM 720 C CA . ALA A 1 96 ? -13.499 -33.853 12.149 1.00 33.81 96 ALA A CA 1
ATOM 721 C C . ALA A 1 96 ? -14.869 -33.660 11.491 1.00 34.89 96 ALA A C 1
ATOM 722 O O . ALA A 1 96 ? -15.025 -33.860 10.305 1.00 36.40 96 ALA A O 1
ATOM 724 N N . CYS A 1 97 ? -15.881 -33.256 12.266 1.00 37.48 97 CYS A N 1
ATOM 725 C CA . CYS A 1 97 ? -17.080 -32.642 11.728 1.00 36.54 97 CYS A CA 1
ATOM 726 C C . CYS A 1 97 ? -16.638 -31.356 11.055 1.00 36.74 97 CYS A C 1
ATOM 727 O O . CYS A 1 97 ? -15.579 -30.808 11.356 1.00 38.36 97 CYS A O 1
ATOM 730 N N . ALA A 1 98 ? -17.456 -30.883 10.128 1.00 38.09 98 ALA A N 1
ATOM 731 C CA . ALA A 1 98 ? -17.148 -29.655 9.420 1.00 38.08 98 ALA A CA 1
ATOM 732 C C . ALA A 1 98 ? -17.301 -28.547 10.456 1.00 36.36 98 ALA A C 1
ATOM 733 O O . ALA A 1 98 ? -18.111 -28.666 11.357 1.00 34.21 98 ALA A O 1
ATOM 735 N N . GLU A 1 99 ? -16.529 -27.474 10.300 1.00 36.76 99 GLU A N 1
ATOM 736 C CA . GLU A 1 99 ? -16.771 -26.267 11.053 1.00 38.92 99 GLU A CA 1
ATOM 737 C C . GLU A 1 99 ? -18.215 -25.773 10.910 1.00 39.84 99 GLU A C 1
ATOM 738 O O . GLU A 1 99 ? -18.725 -25.594 9.811 1.00 43.67 99 GLU A O 1
ATOM 744 N N . GLY A 1 100 ? -18.861 -25.533 12.055 1.00 41.62 100 GLY A N 1
ATOM 745 C CA . GLY A 1 100 ? -20.265 -25.181 12.128 1.00 40.43 100 GLY A CA 1
ATOM 746 C C . GLY A 1 100 ? -21.151 -26.391 12.422 1.00 40.79 100 GLY A C 1
ATOM 747 O O . GLY A 1 100 ? -22.287 -26.201 12.845 1.00 43.85 100 GLY A O 1
ATOM 748 N N . ASP A 1 101 ? -20.639 -27.616 12.204 1.00 39.29 101 ASP A N 1
ATOM 749 C CA . ASP A 1 101 ? -21.410 -28.847 12.338 1.00 37.98 101 ASP A CA 1
ATOM 750 C C . ASP A 1 101 ? -21.205 -29.522 13.698 1.00 36.37 101 ASP A C 1
ATOM 751 O O . ASP A 1 101 ? -20.079 -29.808 14.088 1.00 34.30 101 ASP A O 1
ATOM 756 N N . TRP A 1 102 ? -22.313 -29.785 14.404 1.00 36.91 102 TRP A N 1
ATOM 757 C CA . TRP A 1 102 ? -22.282 -30.325 15.764 1.00 35.27 102 TRP A CA 1
ATOM 758 C C . TRP A 1 102 ? -22.800 -31.760 15.825 1.00 33.74 102 TRP A C 1
ATOM 759 O O . TRP A 1 102 ? -23.059 -32.254 16.902 1.00 31.22 102 TRP A O 1
ATOM 770 N N . HIS A 1 103 ? -22.880 -32.452 14.664 1.00 32.85 103 HIS A N 1
ATOM 771 C CA . HIS A 1 103 ? -23.264 -33.856 14.648 1.00 32.47 103 HIS A CA 1
ATOM 772 C C . HIS A 1 103 ? -22.040 -34.721 14.964 1.00 32.95 103 HIS A C 1
ATOM 773 O O . HIS A 1 103 ? -21.536 -35.446 14.099 1.00 32.80 103 HIS A O 1
ATOM 780 N N . SER A 1 104 ? -21.557 -34.656 16.219 1.00 32.41 104 SER A N 1
ATOM 781 C CA . SER A 1 104 ? -20.337 -35.371 16.576 1.00 32.35 104 SER A CA 1
ATOM 782 C C . SER A 1 104 ? -20.388 -36.848 16.207 1.00 31.58 104 SER A C 1
ATOM 783 O O . SER A 1 104 ? -19.346 -37.432 15.912 1.00 31.17 104 SER A O 1
ATOM 786 N N . LEU A 1 105 ? -21.567 -37.454 16.387 1.00 31.38 105 LEU A N 1
ATOM 787 C CA . LEU A 1 105 ? -21.780 -38.881 16.176 1.00 33.24 105 LEU A CA 1
ATOM 788 C C . LEU A 1 105 ? -21.507 -39.378 14.750 1.00 32.76 105 LEU A C 1
ATOM 789 O O . LEU A 1 105 ? -21.200 -40.550 14.557 1.00 32.12 105 LEU A O 1
ATOM 794 N N . SER A 1 106 ? -21.625 -38.499 13.755 1.00 32.72 106 SER A N 1
ATOM 795 C CA . SER A 1 106 ? -21.248 -38.879 12.387 1.00 34.85 106 SER A CA 1
ATOM 796 C C . SER A 1 106 ? -19.739 -39.147 12.355 1.00 35.05 106 SER A C 1
ATOM 797 O O . SER A 1 106 ? -19.322 -40.246 11.981 1.00 36.79 106 SER A O 1
ATOM 800 N N . ALA A 1 107 ? -18.948 -38.190 12.866 1.00 34.11 107 ALA A N 1
ATOM 801 C CA . ALA A 1 107 ? -17.496 -38.321 12.895 1.00 35.02 107 ALA A CA 1
ATOM 802 C C . ALA A 1 107 ? -17.062 -39.509 13.746 1.00 36.84 107 ALA A C 1
ATOM 803 O O . ALA A 1 107 ? -16.140 -40.230 13.366 1.00 37.28 107 ALA A O 1
ATOM 805 N N . GLN A 1 108 ? -17.768 -39.697 14.879 1.00 38.42 108 GLN A N 1
ATOM 806 C CA . GLN A 1 108 ? -17.447 -40.713 15.864 1.00 38.33 108 GLN A CA 1
ATOM 807 C C . GLN A 1 108 ? -17.762 -42.116 15.382 1.00 37.93 108 GLN A C 1
ATOM 808 O O . GLN A 1 108 ? -16.943 -43.016 15.553 1.00 38.06 108 GLN A O 1
ATOM 814 N N . MET A 1 109 ? -18.958 -42.291 14.811 1.00 37.61 109 MET A N 1
ATOM 815 C CA . MET A 1 109 ? -19.326 -43.559 14.194 1.00 38.80 109 MET A CA 1
ATOM 816 C C . MET A 1 109 ? -18.346 -43.919 13.075 1.00 38.03 109 MET A C 1
ATOM 817 O O . MET A 1 109 ? -17.891 -45.059 12.957 1.00 38.82 109 MET A O 1
ATOM 822 N N . PHE A 1 110 ? -18.011 -42.936 12.249 1.00 36.94 110 PHE A N 1
ATOM 823 C CA . PHE A 1 110 ? -17.085 -43.188 11.156 1.00 38.73 110 PHE A CA 1
ATOM 824 C C . PHE A 1 110 ? -15.724 -43.596 11.738 1.00 38.77 110 PHE A C 1
ATOM 825 O O . PHE A 1 110 ? -15.210 -44.689 11.478 1.00 38.57 110 PHE A O 1
ATOM 833 N N . GLY A 1 111 ? -15.169 -42.719 12.575 1.00 37.27 111 GLY A N 1
ATOM 834 C CA . GLY A 1 111 ? -13.858 -42.964 13.157 1.00 40.24 111 GLY A CA 1
ATOM 835 C C . GLY A 1 111 ? -13.750 -44.295 13.900 1.00 43.21 111 GLY A C 1
ATOM 836 O O . GLY A 1 111 ? -12.705 -44.957 13.835 1.00 43.10 111 GLY A O 1
ATOM 837 N N . GLU A 1 112 ? -14.827 -44.660 14.626 1.00 44.26 112 GLU A N 1
ATOM 838 C CA . GLU A 1 112 ? -14.860 -45.923 15.340 1.00 47.46 112 GLU A CA 1
ATOM 839 C C . GLU A 1 112 ? -14.885 -47.148 14.426 1.00 48.71 112 GLU A C 1
ATOM 840 O O . GLU A 1 112 ? -14.309 -48.187 14.756 1.00 49.46 112 GLU A O 1
ATOM 846 N N . THR A 1 113 ? -15.563 -47.044 13.277 1.00 49.94 113 THR A N 1
ATOM 847 C CA . THR A 1 113 ? -15.546 -48.140 12.314 1.00 51.30 113 THR A CA 1
ATOM 848 C C . THR A 1 113 ? -14.122 -48.309 11.796 1.00 48.89 113 THR A C 1
ATOM 849 O O . THR A 1 113 ? -13.627 -49.423 11.726 1.00 49.27 113 THR A O 1
ATOM 853 N N . LEU A 1 114 ? -13.454 -47.196 11.482 1.00 46.09 114 LEU A N 1
ATOM 854 C CA . LEU A 1 114 ? -12.048 -47.222 11.111 1.00 46.73 114 LEU A CA 1
ATOM 855 C C . LEU A 1 114 ? -11.177 -47.870 12.176 1.00 48.23 114 LEU A C 1
ATOM 856 O O . LEU A 1 114 ? -10.353 -48.709 11.853 1.00 49.78 114 LEU A O 1
ATOM 861 N N . ARG A 1 115 ? -11.368 -47.481 13.447 1.00 47.60 115 ARG A N 1
ATOM 862 C CA . ARG A 1 115 ? -10.622 -48.098 14.527 1.00 49.26 115 ARG A CA 1
ATOM 863 C C . ARG A 1 115 ? -10.767 -49.610 14.482 1.00 51.09 115 ARG A C 1
ATOM 864 O O . ARG A 1 115 ? -9.790 -50.339 14.676 1.00 53.42 115 ARG A O 1
ATOM 872 N N . ALA A 1 116 ? -12.002 -50.060 14.234 1.00 49.86 116 ALA A N 1
ATOM 873 C CA . ALA A 1 116 ? -12.274 -51.487 14.196 1.00 52.13 116 ALA A CA 1
ATOM 874 C C . ALA A 1 116 ? -11.591 -52.183 13.018 1.00 54.17 116 ALA A C 1
ATOM 875 O O . ALA A 1 116 ? -11.538 -53.407 12.996 1.00 56.39 116 ALA A O 1
ATOM 877 N N . SER A 1 117 ? -11.076 -51.403 12.052 1.00 53.31 117 SER A N 1
ATOM 878 C CA . SER A 1 117 ? -10.202 -51.917 11.003 1.00 56.39 117 SER A CA 1
ATOM 879 C C . SER A 1 117 ? -8.713 -51.709 11.286 1.00 58.23 117 SER A C 1
ATOM 880 O O . SER A 1 117 ? -7.894 -51.897 10.382 1.00 59.42 117 SER A O 1
ATOM 883 N N . GLY A 1 118 ? -8.382 -51.316 12.533 1.00 57.32 118 GLY A N 1
ATOM 884 C CA . GLY A 1 118 ? -7.008 -51.286 13.015 1.00 58.77 118 GLY A CA 1
ATOM 885 C C . GLY A 1 118 ? -6.283 -49.964 12.778 1.00 57.69 118 GLY A C 1
ATOM 886 O O . GLY A 1 118 ? -5.084 -49.859 13.035 1.00 59.07 118 GLY A O 1
ATOM 887 N N . PHE A 1 119 ? -7.023 -48.963 12.279 1.00 56.33 119 PHE A N 1
ATOM 888 C CA . PHE A 1 119 ? -6.515 -47.607 12.150 1.00 56.33 119 PHE A CA 1
ATOM 889 C C . PHE A 1 119 ? -6.288 -46.917 13.497 1.00 57.36 119 PHE A C 1
ATOM 890 O O . PHE A 1 119 ? -7.029 -47.117 14.463 1.00 54.79 119 PHE A O 1
ATOM 898 N N . ASP A 1 120 ? -5.223 -46.107 13.518 1.00 59.11 120 ASP A N 1
ATOM 899 C CA . ASP A 1 120 ? -4.971 -45.107 14.533 1.00 58.07 120 ASP A CA 1
ATOM 900 C C . ASP A 1 120 ? -5.746 -43.846 14.170 1.00 54.15 120 ASP A C 1
ATOM 901 O O . ASP A 1 120 ? -5.481 -43.226 13.137 1.00 56.61 120 ASP A O 1
ATOM 906 N N . VAL A 1 121 ? -6.678 -43.471 15.043 1.00 50.27 121 VAL A N 1
ATOM 907 C CA . VAL A 1 121 ? -7.710 -42.487 14.751 1.00 47.65 121 VAL A CA 1
ATOM 908 C C . VAL A 1 121 ? -7.858 -41.509 15.911 1.00 45.29 121 VAL A C 1
ATOM 909 O O . VAL A 1 121 ? -7.964 -41.970 17.037 1.00 46.11 121 VAL A O 1
ATOM 913 N N . SER A 1 122 ? -7.874 -40.194 15.636 1.00 43.63 122 SER A N 1
ATOM 914 C CA . SER A 1 122 ? -8.261 -39.191 16.619 1.00 42.34 122 SER A CA 1
ATOM 915 C C . SER A 1 122 ? -9.516 -38.470 16.135 1.00 40.11 122 SER A C 1
ATOM 916 O O . SER A 1 122 ? -9.481 -37.794 15.108 1.00 39.21 122 SER A O 1
ATOM 919 N N . VAL A 1 123 ? -10.623 -38.640 16.858 1.00 37.39 123 VAL A N 1
ATOM 920 C CA . VAL A 1 123 ? -11.885 -38.025 16.497 1.00 36.08 123 VAL A CA 1
ATOM 921 C C . VAL A 1 123 ? -12.094 -36.701 17.215 1.00 36.04 123 VAL A C 1
ATOM 922 O O . VAL A 1 123 ? -12.381 -36.691 18.397 1.00 42.26 123 VAL A O 1
ATOM 926 N N . LEU A 1 124 ? -11.920 -35.583 16.513 1.00 36.56 124 LEU A N 1
ATOM 927 C CA . LEU A 1 124 ? -12.208 -34.267 17.052 1.00 35.98 124 LEU A CA 1
ATOM 928 C C . LEU A 1 124 ? -13.697 -34.036 17.213 1.00 36.09 124 LEU A C 1
ATOM 929 O O . LEU A 1 124 ? -14.089 -33.214 18.031 1.00 39.86 124 LEU A O 1
ATOM 934 N N . GLY A 1 125 ? -14.519 -34.772 16.461 1.00 36.35 125 GLY A N 1
ATOM 935 C CA . GLY A 1 125 ? -15.965 -34.631 16.548 1.00 36.11 125 GLY A CA 1
ATOM 936 C C . GLY A 1 125 ? -16.439 -33.249 16.099 1.00 36.16 125 GLY A C 1
ATOM 937 O O . GLY A 1 125 ? -15.977 -32.742 15.065 1.00 39.78 125 GLY A O 1
ATOM 938 N N . ALA A 1 126 ? -17.360 -32.672 16.878 1.00 35.10 126 ALA A N 1
ATOM 939 C CA . ALA A 1 126 ? -18.055 -31.439 16.539 1.00 36.64 126 ALA A CA 1
ATOM 940 C C . ALA A 1 126 ? -17.132 -30.252 16.274 1.00 38.14 126 ALA A C 1
ATOM 941 O O . ALA A 1 126 ? -16.046 -30.168 16.846 1.00 41.72 126 ALA A O 1
ATOM 943 N N . SER A 1 127 ? -17.636 -29.322 15.450 1.00 36.94 127 SER A N 1
ATOM 944 C CA . SER A 1 127 ? -16.975 -28.088 15.054 1.00 36.74 127 SER A CA 1
ATOM 945 C C . SER A 1 127 ? -15.732 -27.614 15.817 1.00 37.34 127 SER A C 1
ATOM 946 O O . SER A 1 127 ? -15.806 -27.335 17.008 1.00 39.68 127 SER A O 1
ATOM 949 N N . THR A 1 128 ? -14.610 -27.475 15.094 1.00 38.34 128 THR A N 1
ATOM 950 C CA . THR A 1 128 ? -13.342 -26.934 15.585 1.00 37.47 128 THR A CA 1
ATOM 951 C C . THR A 1 128 ? -12.879 -25.806 14.658 1.00 38.94 128 THR A C 1
ATOM 952 O O . THR A 1 128 ? -13.023 -25.893 13.446 1.00 39.11 128 THR A O 1
ATOM 956 N N . PRO A 1 129 ? -12.280 -24.703 15.135 1.00 40.02 129 PRO A N 1
ATOM 957 C CA . PRO A 1 129 ? -11.762 -23.712 14.191 1.00 41.84 129 PRO A CA 1
ATOM 958 C C . PRO A 1 129 ? -10.782 -24.333 13.196 1.00 42.21 129 PRO A C 1
ATOM 959 O O . PRO A 1 129 ? -10.002 -25.238 13.516 1.00 41.86 129 PRO A O 1
ATOM 963 N N . ARG A 1 130 ? -10.876 -23.848 11.958 1.00 45.47 130 ARG A N 1
ATOM 964 C CA . ARG A 1 130 ? -10.033 -24.304 10.878 1.00 44.30 130 ARG A CA 1
ATOM 965 C C . ARG A 1 130 ? -8.575 -24.391 11.336 1.00 43.89 130 ARG A C 1
ATOM 966 O O . ARG A 1 130 ? -7.979 -25.471 11.317 1.00 42.37 130 ARG A O 1
ATOM 974 N N . THR A 1 131 ? -8.024 -23.260 11.790 1.00 43.94 131 THR A N 1
ATOM 975 C CA . THR A 1 131 ? -6.600 -23.205 12.057 1.00 45.96 131 THR A CA 1
ATOM 976 C C . THR A 1 131 ? -6.208 -24.144 13.202 1.00 44.66 131 THR A C 1
ATOM 977 O O . THR A 1 131 ? -5.071 -24.577 13.246 1.00 45.77 131 THR A O 1
ATOM 981 N N . ALA A 1 132 ? -7.151 -24.517 14.073 1.00 43.71 132 ALA A N 1
ATOM 982 C CA . ALA A 1 132 ? -6.871 -25.446 15.168 1.00 42.96 132 ALA A CA 1
ATOM 983 C C . ALA A 1 132 ? -6.782 -26.900 14.690 1.00 42.38 132 ALA A C 1
ATOM 984 O O . ALA A 1 132 ? -6.075 -27.723 15.280 1.00 41.84 132 ALA A O 1
ATOM 986 N N . VAL A 1 133 ? -7.540 -27.209 13.627 1.00 41.29 133 VAL A N 1
ATOM 987 C CA . VAL A 1 133 ? -7.527 -28.531 13.027 1.00 40.97 133 VAL A CA 1
ATOM 988 C C . VAL A 1 133 ? -6.196 -28.770 12.311 1.00 42.82 133 VAL A C 1
ATOM 989 O O . VAL A 1 133 ? -5.614 -29.847 12.402 1.00 41.66 133 VAL A O 1
ATOM 993 N N . VAL A 1 134 ? -5.730 -27.747 11.589 1.00 45.87 134 VAL A N 1
ATOM 994 C CA . VAL A 1 134 ? -4.520 -27.853 10.796 1.00 48.96 134 VAL A CA 1
ATOM 995 C C . VAL A 1 134 ? -3.331 -27.931 11.750 1.00 48.45 134 VAL A C 1
ATOM 996 O O . VAL A 1 134 ? -2.456 -28.777 11.586 1.00 49.36 134 VAL A O 1
ATOM 1000 N N . ASP A 1 135 ? -3.339 -27.072 12.770 1.00 47.66 135 ASP A N 1
ATOM 1001 C CA A ASP A 1 135 ? -2.291 -27.099 13.780 0.50 48.16 135 ASP A CA 1
ATOM 1002 C CA B ASP A 1 135 ? -2.325 -27.082 13.821 0.50 47.94 135 ASP A CA 1
ATOM 1003 C C . ASP A 1 135 ? -2.214 -28.441 14.510 1.00 46.65 135 ASP A C 1
ATOM 1004 O O . ASP A 1 135 ? -1.115 -28.922 14.762 1.00 47.82 135 ASP A O 1
ATOM 1013 N N . PHE A 1 136 ? -3.366 -29.065 14.805 1.00 43.43 136 PHE A N 1
ATOM 1014 C CA . PHE A 1 136 ? -3.388 -30.442 15.291 1.00 42.05 136 PHE A CA 1
ATOM 1015 C C . PHE A 1 136 ? -2.764 -31.471 14.337 1.00 42.43 136 PHE A C 1
ATOM 1016 O O . PHE A 1 136 ? -2.005 -32.349 14.768 1.00 41.84 136 PHE A O 1
ATOM 1024 N N . LEU A 1 137 ? -3.116 -31.363 13.034 1.00 41.64 137 LEU A N 1
ATOM 1025 C CA . LEU A 1 137 ? -2.568 -32.243 12.006 1.00 42.39 137 LEU A CA 1
ATOM 1026 C C . LEU A 1 137 ? -1.062 -32.139 12.018 1.00 44.17 137 LEU A C 1
ATOM 1027 O O . LEU A 1 137 ? -0.400 -33.165 12.029 1.00 44.58 137 LEU A O 1
ATOM 1032 N N . THR A 1 138 ? -0.569 -30.892 12.037 1.00 45.78 138 THR A N 1
ATOM 1033 C CA . THR A 1 138 ? 0.858 -30.614 12.100 1.00 49.99 138 THR A CA 1
ATOM 1034 C C . THR A 1 138 ? 1.557 -31.194 13.329 1.00 52.20 138 THR A C 1
ATOM 1035 O O . THR A 1 138 ? 2.613 -31.808 13.200 1.00 55.02 138 THR A O 1
ATOM 1039 N N . ARG A 1 139 ? 0.974 -30.965 14.515 1.00 52.58 139 ARG A N 1
ATOM 1040 C CA . ARG A 1 139 ? 1.611 -31.340 15.776 1.00 54.87 139 ARG A CA 1
ATOM 1041 C C . ARG A 1 139 ? 1.528 -32.845 16.020 1.00 54.32 139 ARG A C 1
ATOM 1042 O O . ARG A 1 139 ? 2.483 -33.459 16.489 1.00 56.38 139 ARG A O 1
ATOM 1050 N N . ALA A 1 140 ? 0.396 -33.443 15.641 1.00 54.33 140 ALA A N 1
ATOM 1051 C CA . ALA A 1 140 ? 0.172 -34.870 15.798 1.00 55.20 140 ALA A CA 1
ATOM 1052 C C . ALA A 1 140 ? 0.744 -35.739 14.675 1.00 56.44 140 ALA A C 1
ATOM 1053 O O . ALA A 1 140 ? 0.649 -36.963 14.763 1.00 56.09 140 ALA A O 1
ATOM 1055 N N . GLY A 1 141 ? 1.350 -35.105 13.647 1.00 57.13 141 GLY A N 1
ATOM 1056 C CA . GLY A 1 141 ? 1.751 -35.760 12.399 1.00 58.47 141 GLY A CA 1
ATOM 1057 C C . GLY A 1 141 ? 0.680 -36.631 11.726 1.00 55.96 141 GLY A C 1
ATOM 1058 O O . GLY A 1 141 ? 0.961 -37.758 11.309 1.00 55.82 141 GLY A O 1
ATOM 1059 N N . GLY A 1 142 ? -0.565 -36.127 11.682 1.00 53.07 142 GLY A N 1
ATOM 1060 C CA . GLY A 1 142 ? -1.639 -36.778 10.940 1.00 53.81 142 GLY A CA 1
ATOM 1061 C C . GLY A 1 142 ? -1.296 -37.047 9.462 1.00 55.11 142 GLY A C 1
ATOM 1062 O O . GLY A 1 142 ? -0.780 -36.169 8.768 1.00 53.61 142 GLY A O 1
ATOM 1063 N N . ASP A 1 143 ? -1.523 -38.299 9.032 1.00 56.53 143 ASP A N 1
ATOM 1064 C CA . ASP A 1 143 ? -1.445 -38.719 7.644 1.00 59.66 143 ASP A CA 1
ATOM 1065 C C . ASP A 1 143 ? -2.585 -38.118 6.826 1.00 55.83 143 ASP A C 1
ATOM 1066 O O . ASP A 1 143 ? -2.361 -37.632 5.733 1.00 55.32 143 ASP A O 1
ATOM 1071 N N . SER A 1 144 ? -3.803 -38.151 7.377 1.00 52.15 144 SER A N 1
ATOM 1072 C CA . SER A 1 144 ? -4.993 -37.897 6.593 1.00 50.24 144 SER A CA 1
ATOM 1073 C C . SER A 1 144 ? -6.010 -37.150 7.435 1.00 46.57 144 SER A C 1
ATOM 1074 O O . SER A 1 144 ? -6.104 -37.396 8.627 1.00 46.11 144 SER A O 1
ATOM 1077 N N . LEU A 1 145 ? -6.745 -36.244 6.790 1.00 44.00 145 LEU A N 1
ATOM 1078 C CA . LEU A 1 145 ? -7.919 -35.603 7.354 1.00 40.66 145 LEU A CA 1
ATOM 1079 C C . LEU A 1 145 ? -9.181 -36.178 6.712 1.00 39.97 145 LEU A C 1
ATOM 1080 O O . LEU A 1 145 ? -9.294 -36.226 5.477 1.00 41.36 145 LEU A O 1
ATOM 1085 N N . ALA A 1 146 ? -10.114 -36.642 7.557 1.00 37.79 146 ALA A N 1
ATOM 1086 C CA . ALA A 1 146 ? -11.447 -37.035 7.133 1.00 36.86 146 ALA A CA 1
ATOM 1087 C C . ALA A 1 146 ? -12.431 -36.019 7.697 1.00 35.91 146 ALA A C 1
ATOM 1088 O O . ALA A 1 146 ? -12.497 -35.817 8.917 1.00 34.27 146 ALA A O 1
ATOM 1090 N N . VAL A 1 147 ? -13.172 -35.365 6.805 1.00 35.74 147 VAL A N 1
ATOM 1091 C CA . VAL A 1 147 ? -14.141 -34.368 7.211 1.00 35.41 147 VAL A CA 1
ATOM 1092 C C . VAL A 1 147 ? -15.548 -34.933 7.018 1.00 36.69 147 VAL A C 1
ATOM 1093 O O . VAL A 1 147 ? -15.863 -35.412 5.929 1.00 37.67 147 VAL A O 1
ATOM 1097 N N . SER A 1 148 ? -16.357 -34.895 8.093 1.00 36.78 148 SER A N 1
ATOM 1098 C CA . SER A 1 148 ? -17.728 -35.390 8.106 1.00 38.28 148 SER A CA 1
ATOM 1099 C C . SER A 1 148 ? -18.710 -34.218 8.053 1.00 37.71 148 SER A C 1
ATOM 1100 O O . SER A 1 148 ? -18.660 -33.339 8.897 1.00 39.48 148 SER A O 1
ATOM 1103 N N . CYS A 1 149 ? -19.596 -34.187 7.067 1.00 37.29 149 CYS A N 1
ATOM 1104 C CA . CYS A 1 149 ? -20.437 -33.016 6.825 1.00 38.41 149 CYS A CA 1
ATOM 1105 C C . CYS A 1 149 ? -21.902 -33.431 6.682 1.00 38.48 149 CYS A C 1
ATOM 1106 O O . CYS A 1 149 ? -22.229 -34.063 5.687 1.00 39.29 149 CYS A O 1
ATOM 1109 N N . ASN A 1 150 ? -22.758 -33.003 7.613 1.00 38.46 150 ASN A N 1
ATOM 1110 C CA . ASN A 1 150 ? -24.146 -33.450 7.709 1.00 39.06 150 ASN A CA 1
ATOM 1111 C C . ASN A 1 150 ? -25.190 -32.509 7.101 1.00 38.89 150 ASN A C 1
ATOM 1112 O O . ASN A 1 150 ? -26.344 -32.891 6.931 1.00 38.82 150 ASN A O 1
ATOM 1117 N N . MET A 1 151 ? -24.776 -31.268 6.821 1.00 39.96 151 MET A N 1
ATOM 1118 C CA . MET A 1 151 ? -25.582 -30.343 6.056 1.00 42.37 151 MET A CA 1
ATOM 1119 C C . MET A 1 151 ? -24.721 -29.626 5.004 1.00 42.30 151 MET A C 1
ATOM 1120 O O . MET A 1 151 ? -23.549 -29.324 5.216 1.00 39.91 151 MET A O 1
ATOM 1125 N N . PRO A 1 152 ? -25.322 -29.292 3.844 1.00 43.15 152 PRO A N 1
ATOM 1126 C CA . PRO A 1 152 ? -24.595 -28.589 2.784 1.00 43.90 152 PRO A CA 1
ATOM 1127 C C . PRO A 1 152 ? -24.342 -27.106 3.074 1.00 44.09 152 PRO A C 1
ATOM 1128 O O . PRO A 1 152 ? -23.479 -26.479 2.455 1.00 42.96 152 PRO A O 1
ATOM 1132 N N . ILE A 1 153 ? -25.019 -26.560 4.091 1.00 44.03 153 ILE A N 1
ATOM 1133 C CA . ILE A 1 153 ? -24.697 -25.211 4.539 1.00 44.46 153 ILE A CA 1
ATOM 1134 C C . ILE A 1 153 ? -23.298 -25.056 5.149 1.00 41.98 153 ILE A C 1
ATOM 1135 O O . ILE A 1 153 ? -22.850 -23.932 5.384 1.00 41.51 153 ILE A O 1
ATOM 1140 N N . PHE A 1 154 ? -22.574 -26.165 5.343 1.00 39.61 154 PHE A N 1
ATOM 1141 C CA . PHE A 1 154 ? -21.223 -26.058 5.872 1.00 40.26 154 PHE A CA 1
ATOM 1142 C C . PHE A 1 154 ? -20.105 -26.065 4.831 1.00 40.94 154 PHE A C 1
ATOM 1143 O O . PHE A 1 154 ? -18.925 -25.972 5.178 1.00 39.14 154 PHE A O 1
ATOM 1151 N N . PHE A 1 155 ? -20.490 -26.081 3.532 1.00 42.37 155 PHE A N 1
ATOM 1152 C CA . PHE A 1 155 ? -19.530 -26.316 2.467 1.00 42.05 155 PHE A CA 1
ATOM 1153 C C . PHE A 1 155 ? -18.433 -25.253 2.355 1.00 42.25 155 PHE A C 1
ATOM 1154 O O . PHE A 1 155 ? -17.266 -25.586 2.150 1.00 41.41 155 PHE A O 1
ATOM 1162 N N . PRO A 1 156 ? -18.756 -23.944 2.463 1.00 42.86 156 PRO A N 1
ATOM 1163 C CA . PRO A 1 156 ? -17.714 -22.931 2.298 1.00 43.90 156 PRO A CA 1
ATOM 1164 C C . PRO A 1 156 ? -16.536 -23.210 3.229 1.00 43.45 156 PRO A C 1
ATOM 1165 O O . PRO A 1 156 ? -15.383 -23.138 2.801 1.00 44.07 156 PRO A O 1
ATOM 1169 N N . GLY A 1 157 ? -16.829 -23.573 4.495 1.00 41.64 157 GLY A N 1
ATOM 1170 C CA . GLY A 1 157 ? -15.770 -23.805 5.456 1.00 40.57 157 GLY A CA 1
ATOM 1171 C C . GLY A 1 157 ? -15.015 -25.117 5.250 1.00 39.65 157 GLY A C 1
ATOM 1172 O O . GLY A 1 157 ? -13.824 -25.208 5.568 1.00 38.11 157 GLY A O 1
ATOM 1173 N N . VAL A 1 158 ? -15.713 -26.135 4.724 1.00 39.55 158 VAL A N 1
ATOM 1174 C CA . VAL A 1 158 ? -15.017 -27.345 4.305 1.00 40.71 158 VAL A CA 1
ATOM 1175 C C . VAL A 1 158 ? -14.012 -27.019 3.188 1.00 43.18 158 VAL A C 1
ATOM 1176 O O . VAL A 1 158 ? -12.885 -27.522 3.172 1.00 43.85 158 VAL A O 1
ATOM 1180 N N . ALA A 1 159 ? -14.394 -26.110 2.296 1.00 44.93 159 ALA A N 1
ATOM 1181 C CA . ALA A 1 159 ? -13.504 -25.714 1.208 1.00 48.90 159 ALA A CA 1
ATOM 1182 C C . ALA A 1 159 ? -12.253 -25.051 1.793 1.00 50.35 159 ALA A C 1
ATOM 1183 O O . ALA A 1 159 ? -11.120 -25.393 1.426 1.00 50.74 159 ALA A O 1
ATOM 1185 N N . GLN A 1 160 ? -12.476 -24.095 2.708 1.00 49.90 160 GLN A N 1
ATOM 1186 C CA . GLN A 1 160 ? -11.367 -23.400 3.339 1.00 51.28 160 GLN A CA 1
ATOM 1187 C C . GLN A 1 160 ? -10.463 -24.390 4.070 1.00 49.72 160 GLN A C 1
ATOM 1188 O O . GLN A 1 160 ? -9.236 -24.244 4.056 1.00 51.28 160 GLN A O 1
ATOM 1194 N N . LEU A 1 161 ? -11.084 -25.399 4.692 1.00 48.03 161 LEU A N 1
ATOM 1195 C CA . LEU A 1 161 ? -10.358 -26.364 5.501 1.00 47.59 161 LEU A CA 1
ATOM 1196 C C . LEU A 1 161 ? -9.484 -27.266 4.631 1.00 47.68 161 LEU A C 1
ATOM 1197 O O . LEU A 1 161 ? -8.307 -27.481 4.921 1.00 46.73 161 LEU A O 1
ATOM 1202 N N . ILE A 1 162 ? -10.075 -27.768 3.541 1.00 48.97 162 ILE A N 1
ATOM 1203 C CA . ILE A 1 162 ? -9.334 -28.485 2.507 1.00 48.67 162 ILE A CA 1
ATOM 1204 C C . ILE A 1 162 ? -8.113 -27.698 2.052 1.00 49.83 162 ILE A C 1
ATOM 1205 O O . ILE A 1 162 ? -7.016 -28.255 1.956 1.00 49.47 162 ILE A O 1
ATOM 1210 N N . ASN A 1 163 ? -8.311 -26.402 1.791 1.00 50.98 163 ASN A N 1
ATOM 1211 C CA . ASN A 1 163 ? -7.219 -25.529 1.397 1.00 53.68 163 ASN A CA 1
ATOM 1212 C C . ASN A 1 163 ? -6.117 -25.427 2.446 1.00 53.32 163 ASN A C 1
ATOM 1213 O O . ASN A 1 163 ? -4.933 -25.480 2.124 1.00 53.54 163 ASN A O 1
ATOM 1218 N N . ALA A 1 164 ? -6.496 -25.308 3.720 1.00 52.27 164 ALA A N 1
ATOM 1219 C CA . ALA A 1 164 ? -5.490 -25.203 4.761 1.00 52.87 164 ALA A CA 1
ATOM 1220 C C . ALA A 1 164 ? -4.727 -26.526 4.901 1.00 52.31 164 ALA A C 1
ATOM 1221 O O . ALA A 1 164 ? -3.518 -26.539 5.171 1.00 53.72 164 ALA A O 1
ATOM 1223 N N . ALA A 1 165 ? -5.445 -27.639 4.699 1.00 49.87 165 ALA A N 1
ATOM 1224 C CA . ALA A 1 165 ? -4.842 -28.957 4.814 1.00 50.30 165 ALA A CA 1
ATOM 1225 C C . ALA A 1 165 ? -3.834 -29.171 3.684 1.00 54.03 165 ALA A C 1
ATOM 1226 O O . ALA A 1 165 ? -2.743 -29.701 3.893 1.00 55.61 165 ALA A O 1
ATOM 1228 N N . HIS A 1 166 ? -4.198 -28.709 2.485 1.00 55.55 166 HIS A N 1
ATOM 1229 C CA . HIS A 1 166 ? -3.323 -28.798 1.328 1.00 58.78 166 HIS A CA 1
ATOM 1230 C C . HIS A 1 166 ? -2.028 -28.022 1.582 1.00 61.26 166 HIS A C 1
ATOM 1231 O O . HIS A 1 166 ? -0.949 -28.545 1.339 1.00 62.21 166 HIS A O 1
ATOM 1238 N N . GLU A 1 167 ? -2.126 -26.794 2.104 1.00 62.50 167 GLU A N 1
ATOM 1239 C CA . GLU A 1 167 ? -0.942 -26.012 2.430 1.00 65.12 167 GLU A CA 1
ATOM 1240 C C . GLU A 1 167 ? 0.111 -26.748 3.262 1.00 63.57 167 GLU A C 1
ATOM 1241 O O . GLU A 1 167 ? 1.274 -26.348 3.251 1.00 65.12 167 GLU A O 1
ATOM 1247 N N . ILE A 1 168 ? -0.299 -27.800 3.985 1.00 59.66 168 ILE A N 1
ATOM 1248 C CA . ILE A 1 168 ? 0.622 -28.562 4.814 1.00 60.10 168 ILE A CA 1
ATOM 1249 C C . ILE A 1 168 ? 0.788 -29.991 4.290 1.00 59.95 168 ILE A C 1
ATOM 1250 O O . ILE A 1 168 ? 1.266 -30.876 5.008 1.00 60.49 168 ILE A O 1
ATOM 1255 N N . GLY A 1 169 ? 0.378 -30.210 3.035 1.00 59.75 169 GLY A N 1
ATOM 1256 C CA . GLY A 1 169 ? 0.642 -31.461 2.340 1.00 59.99 169 GLY A CA 1
ATOM 1257 C C . GLY A 1 169 ? -0.258 -32.621 2.762 1.00 57.38 169 GLY A C 1
ATOM 1258 O O . GLY A 1 169 ? 0.060 -33.777 2.477 1.00 58.38 169 GLY A O 1
ATOM 1259 N N . VAL A 1 170 ? -1.395 -32.302 3.395 1.00 53.50 170 VAL A N 1
ATOM 1260 C CA . VAL A 1 170 ? -2.273 -33.333 3.928 1.00 51.58 170 VAL A CA 1
ATOM 1261 C C . VAL A 1 170 ? -3.478 -33.571 3.017 1.00 50.03 170 VAL A C 1
ATOM 1262 O O . VAL A 1 170 ? -4.162 -32.622 2.633 1.00 49.18 170 VAL A O 1
ATOM 1266 N N . PRO A 1 171 ? -3.780 -34.850 2.695 1.00 50.34 171 PRO A N 1
ATOM 1267 C CA . PRO A 1 171 ? -4.966 -35.194 1.894 1.00 50.44 171 PRO A CA 1
ATOM 1268 C C . PRO A 1 171 ? -6.268 -35.312 2.6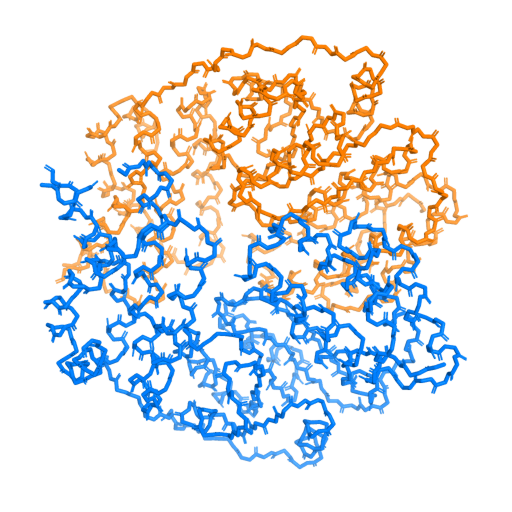74 1.00 48.46 171 PRO A C 1
ATOM 1269 O O . PRO A 1 171 ? -6.275 -35.809 3.807 1.00 49.64 171 PRO A O 1
ATOM 1273 N N . VAL A 1 172 ? -7.368 -34.887 2.035 1.00 47.71 172 VAL A N 1
ATOM 1274 C CA . VAL A 1 172 ? -8.681 -34.860 2.667 1.00 45.44 172 VAL A CA 1
ATOM 1275 C C . VAL A 1 172 ? -9.688 -35.747 1.952 1.00 44.95 172 VAL A C 1
ATOM 1276 O O . VAL A 1 172 ? -9.942 -35.559 0.765 1.00 49.01 172 VAL A O 1
ATOM 1280 N N . ILE A 1 173 ? -10.226 -36.726 2.669 1.00 43.02 173 ILE A N 1
ATOM 1281 C CA . ILE A 1 173 ? -11.409 -37.455 2.258 1.00 42.62 173 ILE A CA 1
ATOM 1282 C C . ILE A 1 173 ? -12.601 -36.768 2.902 1.00 41.49 173 ILE A C 1
ATOM 1283 O O . ILE A 1 173 ? -12.481 -36.300 4.032 1.00 42.12 173 ILE A O 1
ATOM 1288 N N . VAL A 1 174 ? -13.744 -36.702 2.212 1.00 41.41 174 VAL A N 1
ATOM 1289 C CA . VAL A 1 174 ? -14.954 -36.192 2.848 1.00 40.19 174 VAL A CA 1
ATOM 1290 C C . VAL A 1 174 ? -16.084 -37.208 2.774 1.00 40.40 174 VAL A C 1
ATOM 1291 O O . VAL A 1 174 ? -16.034 -38.148 1.998 1.00 44.23 174 VAL A O 1
ATOM 1295 N N . GLY A 1 175 ? -17.109 -37.006 3.598 1.00 40.16 175 GLY A N 1
ATOM 1296 C CA . GLY A 1 175 ? -18.282 -37.871 3.634 1.00 39.81 175 GLY A CA 1
ATOM 1297 C C . GLY A 1 175 ? -19.333 -37.285 4.577 1.00 38.80 175 GLY A C 1
ATOM 1298 O O . GLY A 1 175 ? -19.252 -36.116 4.965 1.00 37.82 175 GLY A O 1
ATOM 1299 N N . GLY A 1 176 ? -20.309 -38.099 4.982 1.00 39.95 176 GLY A N 1
ATOM 1300 C CA . GLY A 1 176 ? -21.480 -37.587 5.684 1.00 39.34 176 GLY A CA 1
ATOM 1301 C C . GLY A 1 176 ? -22.582 -37.224 4.694 1.00 42.29 176 GLY A C 1
ATOM 1302 O O . GLY A 1 176 ? -22.327 -36.971 3.517 1.00 42.73 176 GLY A O 1
ATOM 1303 N N . ARG A 1 177 ? -23.822 -37.163 5.182 1.00 43.83 177 ARG A N 1
ATOM 1304 C CA . ARG A 1 177 ? -24.971 -37.088 4.293 1.00 45.38 177 ARG A CA 1
ATOM 1305 C C . ARG A 1 177 ? -25.021 -35.866 3.368 1.00 45.12 177 ARG A C 1
ATOM 1306 O O . ARG A 1 177 ? -25.613 -35.945 2.294 1.00 42.07 177 ARG A O 1
ATOM 1314 N N . ALA A 1 178 ? -24.410 -34.739 3.774 1.00 44.16 178 ALA A N 1
ATOM 1315 C CA . ALA A 1 178 ? -24.375 -33.571 2.899 1.00 44.65 178 ALA A CA 1
ATOM 1316 C C . ALA A 1 178 ? -23.733 -33.825 1.533 1.00 43.81 178 ALA A C 1
ATOM 1317 O O . ALA A 1 178 ? -24.070 -33.152 0.580 1.00 44.99 178 ALA A O 1
ATOM 1319 N N . PHE A 1 179 ? -22.810 -34.789 1.423 1.00 41.62 179 PHE A N 1
ATOM 1320 C CA . PHE A 1 179 ? -22.125 -35.030 0.164 1.00 41.78 179 PHE A CA 1
ATOM 1321 C C . PHE A 1 179 ? -22.823 -35.996 -0.786 1.00 43.86 179 PHE A C 1
ATOM 1322 O O . PHE A 1 179 ? -22.240 -36.311 -1.815 1.00 42.86 179 PHE A O 1
ATOM 1330 N N . GLY A 1 180 ? -24.019 -36.490 -0.417 1.00 45.50 180 GLY A N 1
ATOM 1331 C CA . GLY A 1 180 ? -24.867 -37.258 -1.325 1.00 46.67 180 GLY A CA 1
ATOM 1332 C C . GLY A 1 180 ? -24.389 -38.689 -1.580 1.00 49.17 180 GLY A C 1
ATOM 1333 O O . GLY A 1 180 ? -23.743 -39.283 -0.726 1.00 46.90 180 GLY A O 1
ATOM 1334 N N . ASP A 1 181 ? -24.687 -39.234 -2.775 1.00 55.14 181 ASP A N 1
ATOM 1335 C CA . ASP A 1 181 ? -24.434 -40.639 -3.071 1.00 57.25 181 ASP A CA 1
ATOM 1336 C C . ASP A 1 181 ? -23.215 -40.857 -3.953 1.00 57.03 181 ASP A C 1
ATOM 1337 O O . ASP A 1 181 ? -22.929 -42.001 -4.305 1.00 58.06 181 ASP A O 1
ATOM 1342 N N . ASP A 1 182 ? -22.529 -39.762 -4.327 1.00 55.69 182 ASP A N 1
ATOM 1343 C CA . ASP A 1 182 ? -21.348 -39.836 -5.179 1.00 56.61 182 ASP A CA 1
ATOM 1344 C C . ASP A 1 182 ? -20.404 -38.681 -4.855 1.00 55.37 182 ASP A C 1
ATOM 1345 O O . ASP A 1 182 ? -20.699 -37.887 -3.956 1.00 53.72 182 ASP A O 1
ATOM 1350 N N . ASP A 1 183 ? -19.307 -38.551 -5.638 1.00 55.39 183 ASP A N 1
ATOM 1351 C CA . ASP A 1 183 ? -18.221 -37.660 -5.245 1.00 55.18 183 ASP A CA 1
ATOM 1352 C C . ASP A 1 183 ? -18.284 -36.236 -5.805 1.00 55.86 183 ASP A C 1
ATOM 1353 O O . ASP A 1 183 ? -17.311 -35.475 -5.659 1.00 58.20 183 ASP A O 1
ATOM 1358 N N . ARG A 1 184 ? -19.421 -35.887 -6.467 1.00 55.48 184 ARG A N 1
ATOM 1359 C CA . ARG A 1 184 ? -19.464 -34.668 -7.267 1.00 58.43 184 ARG A CA 1
ATOM 1360 C C . ARG A 1 184 ? -19.373 -33.407 -6.412 1.00 55.15 184 ARG A C 1
ATOM 1361 O O . ARG A 1 184 ? -18.606 -32.493 -6.691 1.00 55.93 184 ARG A O 1
ATOM 1369 N N . ARG A 1 185 ? -20.154 -33.350 -5.340 1.00 54.32 185 ARG A N 1
ATOM 1370 C CA . ARG A 1 185 ? -20.078 -32.222 -4.420 1.00 51.91 185 ARG A CA 1
ATOM 1371 C C . ARG A 1 185 ? -18.693 -32.128 -3.763 1.00 50.59 185 ARG A C 1
ATOM 1372 O O . ARG A 1 185 ? -18.098 -31.044 -3.727 1.00 50.26 185 ARG A O 1
ATOM 1380 N N . ALA A 1 186 ? -18.187 -33.294 -3.281 1.00 48.84 186 ALA A N 1
ATOM 1381 C CA . ALA A 1 186 ? -16.852 -33.402 -2.705 1.00 47.95 186 ALA A CA 1
ATOM 1382 C C . ALA A 1 186 ? -15.759 -32.861 -3.630 1.00 50.98 186 ALA A C 1
ATOM 1383 O O . ALA A 1 186 ? -14.939 -32.041 -3.202 1.00 51.80 186 ALA A O 1
ATOM 1385 N N . ALA A 1 187 ? -15.756 -33.346 -4.886 1.00 52.04 187 ALA A N 1
ATOM 1386 C CA . ALA A 1 187 ? -14.769 -32.933 -5.870 1.00 55.11 187 ALA A CA 1
ATOM 1387 C C . ALA A 1 187 ? -14.839 -31.426 -6.138 1.00 55.76 187 ALA A C 1
ATOM 1388 O O . ALA A 1 187 ? -13.826 -30.758 -6.255 1.00 57.25 187 ALA A O 1
ATOM 1390 N N . ARG A 1 188 ? -16.048 -30.881 -6.204 1.00 55.68 188 ARG A N 1
ATOM 1391 C CA . ARG A 1 188 ? -16.240 -29.467 -6.467 1.00 57.31 188 ARG A CA 1
ATOM 1392 C C . ARG A 1 188 ? -15.614 -28.555 -5.414 1.00 57.57 188 ARG A C 1
ATOM 1393 O O . ARG A 1 188 ? -15.336 -27.397 -5.710 1.00 57.20 188 ARG A O 1
ATOM 1401 N N . LEU A 1 189 ? -15.463 -29.072 -4.171 1.00 58.97 189 LEU A N 1
ATOM 1402 C CA . LEU A 1 189 ? -14.790 -28.376 -3.074 1.00 57.50 189 LEU A CA 1
ATOM 1403 C C . LEU A 1 189 ? -13.297 -28.703 -2.934 1.00 57.29 189 LEU A C 1
ATOM 1404 O O . LEU A 1 189 ? -12.593 -28.141 -2.116 1.00 56.20 189 LEU A O 1
ATOM 1409 N N . GLY A 1 190 ? -12.780 -29.589 -3.777 1.00 60.40 190 GLY A N 1
ATOM 1410 C CA . GLY A 1 190 ? -11.350 -29.835 -3.805 1.00 59.68 190 GLY A CA 1
ATOM 1411 C C . GLY A 1 190 ? -10.928 -31.023 -2.954 1.00 56.05 190 GLY A C 1
ATOM 1412 O O . GLY A 1 190 ? -9.743 -31.237 -2.773 1.00 55.70 190 GLY A O 1
ATOM 1413 N N . ALA A 1 191 ? -11.892 -31.807 -2.472 1.00 53.29 191 ALA A N 1
ATOM 1414 C CA . ALA A 1 191 ? -11.561 -32.970 -1.661 1.00 51.76 191 ALA A CA 1
ATOM 1415 C C . ALA A 1 191 ? -10.706 -33.892 -2.520 1.00 52.16 191 ALA A C 1
ATOM 1416 O O . ALA A 1 191 ? -10.917 -33.979 -3.701 1.00 54.20 191 ALA A O 1
ATOM 1418 N N . ASP A 1 192 ? -9.746 -34.566 -1.905 1.00 52.54 192 ASP A N 1
ATOM 1419 C CA . ASP A 1 192 ? -8.881 -35.498 -2.600 1.00 54.05 192 ASP A CA 1
ATOM 1420 C C . ASP A 1 192 ? -9.584 -36.837 -2.773 1.00 52.88 192 ASP A C 1
ATOM 1421 O O . ASP A 1 192 ? -9.165 -37.635 -3.595 1.00 57.22 192 ASP A O 1
ATOM 1426 N N . ALA A 1 193 ? -10.665 -37.074 -2.026 1.00 48.99 193 ALA A N 1
ATOM 1427 C CA . ALA A 1 193 ? -11.422 -38.308 -2.152 1.00 48.03 193 ALA A CA 1
ATOM 1428 C C . ALA A 1 193 ? -12.774 -38.174 -1.462 1.00 45.72 193 ALA A C 1
ATOM 1429 O O . ALA A 1 193 ? -13.035 -37.165 -0.818 1.00 43.88 193 ALA A O 1
ATOM 1431 N N . TRP A 1 194 ? -13.634 -39.177 -1.675 1.00 46.09 194 TRP A N 1
ATOM 1432 C CA . TRP A 1 194 ? -14.994 -39.224 -1.180 1.00 45.34 194 TRP A CA 1
ATOM 1433 C C . TRP A 1 194 ? -15.320 -40.705 -1.007 1.00 46.59 194 TRP A C 1
ATOM 1434 O O . TRP A 1 194 ? -14.912 -41.541 -1.803 1.00 47.53 194 TRP A O 1
ATOM 1445 N N . ALA A 1 195 ? -16.069 -41.042 0.048 1.00 47.33 195 ALA A N 1
ATOM 1446 C CA . ALA A 1 195 ? -16.623 -42.384 0.176 1.00 49.44 195 ALA A CA 1
ATOM 1447 C C . ALA A 1 195 ? -17.918 -42.368 0.981 1.00 49.72 195 ALA A C 1
ATOM 1448 O O . ALA A 1 195 ? -18.200 -41.397 1.689 1.00 51.03 195 ALA A O 1
ATOM 1450 N N . ALA A 1 196 ? -18.672 -43.471 0.869 1.00 52.62 196 ALA A N 1
ATOM 1451 C CA . ALA A 1 196 ? -19.990 -43.604 1.470 1.00 52.28 196 ALA A CA 1
ATOM 1452 C C . ALA A 1 196 ? -19.935 -44.020 2.947 1.00 52.10 196 ALA A C 1
ATOM 1453 O O . ALA A 1 196 ? -20.826 -43.685 3.721 1.00 50.16 196 ALA A O 1
ATOM 1455 N N . GLY A 1 197 ? -18.887 -44.767 3.304 1.00 54.91 197 GLY A N 1
ATOM 1456 C CA . GLY A 1 197 ? -18.712 -45.300 4.644 1.00 55.78 197 GLY A CA 1
ATOM 1457 C C . GLY A 1 197 ? -17.270 -45.751 4.871 1.00 59.15 197 GLY A C 1
ATOM 1458 O O . GLY A 1 197 ? -16.387 -45.462 4.059 1.00 59.80 197 GLY A O 1
ATOM 1459 N N . ALA A 1 198 ? -17.044 -46.482 5.964 1.00 59.41 198 ALA A N 1
ATOM 1460 C CA . ALA A 1 198 ? -15.693 -46.833 6.366 1.00 60.66 198 ALA A CA 1
ATOM 1461 C C . ALA A 1 198 ? -15.001 -47.825 5.432 1.00 62.66 198 ALA A C 1
ATOM 1462 O O . ALA A 1 198 ? -13.807 -47.684 5.155 1.00 63.82 198 ALA A O 1
ATOM 1464 N N . SER A 1 199 ? -15.749 -48.832 4.977 1.00 61.86 199 SER A N 1
ATOM 1465 C CA A SER A 1 199 ? -15.176 -49.911 4.191 0.35 65.58 199 SER A CA 1
ATOM 1466 C CA B SER A 1 199 ? -15.189 -49.911 4.181 0.15 65.47 199 SER A CA 1
ATOM 1467 C CA C SER A 1 199 ? -15.173 -49.909 4.195 0.50 65.29 199 SER A CA 1
ATOM 1468 C C . SER A 1 199 ? -14.374 -49.359 3.011 1.00 67.58 199 SER A C 1
ATOM 1469 O O . SER A 1 199 ? -13.211 -49.725 2.823 1.00 67.90 199 SER A O 1
ATOM 1476 N N . GLU A 1 200 ? -14.989 -48.449 2.239 1.00 66.91 200 GLU A N 1
ATOM 1477 C CA . GLU A 1 200 ? -14.324 -47.800 1.118 1.00 67.44 200 GLU A CA 1
ATOM 1478 C C . GLU A 1 200 ? -13.202 -46.856 1.565 1.00 63.13 200 GLU A C 1
ATOM 1479 O O . GLU A 1 200 ? -12.097 -46.870 1.011 1.00 63.91 200 GLU A O 1
ATOM 1485 N N . ALA A 1 201 ? -13.503 -46.020 2.568 1.00 56.18 201 ALA A N 1
ATOM 1486 C CA . ALA A 1 201 ? -12.541 -45.060 3.097 1.00 53.43 201 ALA A CA 1
ATOM 1487 C C . ALA A 1 201 ? -11.277 -45.719 3.657 1.00 53.20 201 ALA A C 1
ATOM 1488 O O . ALA A 1 201 ? -10.180 -45.1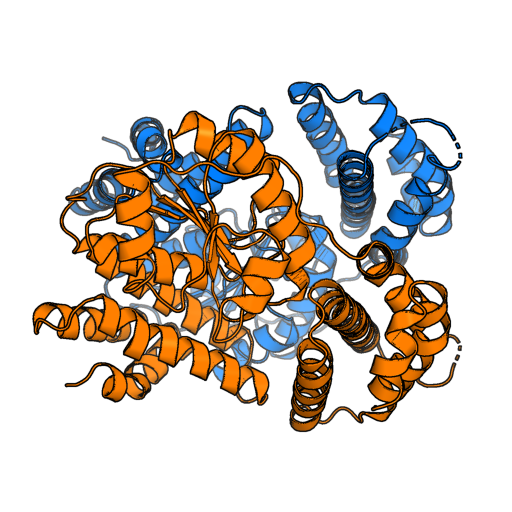82 3.517 1.00 52.14 201 ALA A O 1
ATOM 1490 N N . ALA A 1 202 ? -11.445 -46.885 4.294 1.00 53.68 202 ALA A N 1
ATOM 1491 C CA . ALA A 1 202 ? -10.331 -47.736 4.718 1.00 55.33 202 ALA A CA 1
ATOM 1492 C C . ALA A 1 202 ? -9.353 -48.085 3.599 1.00 59.32 202 ALA A C 1
ATOM 1493 O O . ALA A 1 202 ? -8.147 -48.180 3.833 1.00 60.51 202 ALA A O 1
ATOM 1495 N N . GLU A 1 203 ? -9.881 -48.315 2.385 1.00 62.70 203 GLU A N 1
ATOM 1496 C CA . GLU A 1 203 ? -9.036 -48.647 1.245 1.00 65.70 203 GLU A CA 1
ATOM 1497 C C . GLU A 1 203 ? -8.284 -47.388 0.820 1.00 62.95 203 GLU A C 1
ATOM 1498 O O . GLU A 1 203 ? -7.060 -47.427 0.641 1.00 63.71 203 GLU A O 1
ATOM 1504 N N . ILE A 1 204 ? -9.016 -46.268 0.696 1.00 58.47 204 ILE A N 1
ATOM 1505 C CA . ILE A 1 204 ? -8.395 -45.020 0.273 1.00 57.26 204 ILE A CA 1
ATOM 1506 C C . ILE A 1 204 ? -7.337 -44.585 1.284 1.00 57.36 204 ILE A C 1
ATOM 1507 O O . ILE A 1 204 ? -6.241 -44.185 0.909 1.00 57.98 204 ILE A O 1
ATOM 1512 N N . LEU A 1 205 ? -7.690 -44.649 2.582 1.00 56.47 205 LEU A N 1
ATOM 1513 C CA . LEU A 1 205 ? -6.806 -44.178 3.636 1.00 55.36 205 LEU A CA 1
ATOM 1514 C C . LEU A 1 205 ? -5.556 -45.055 3.759 1.00 58.82 205 LEU A C 1
ATOM 1515 O O . LEU A 1 205 ? -4.433 -44.554 3.873 1.00 59.02 205 LEU A O 1
ATOM 1520 N N . ALA A 1 206 ? -5.750 -46.380 3.726 1.00 61.08 206 ALA A N 1
ATOM 1521 C CA . ALA A 1 206 ? -4.632 -47.306 3.826 1.00 64.92 206 ALA A CA 1
ATOM 1522 C C . ALA A 1 206 ? -3.672 -47.089 2.654 1.00 69.23 206 ALA A C 1
ATOM 1523 O O . ALA A 1 206 ? -2.451 -47.261 2.796 1.00 71.71 206 ALA A O 1
ATOM 1525 N N . GLY A 1 207 ? -4.263 -46.708 1.507 1.00 69.43 207 GLY A N 1
ATOM 1526 C CA . GLY A 1 207 ? -3.532 -46.329 0.312 1.00 72.25 207 GLY A CA 1
ATOM 1527 C C . GLY A 1 207 ? -2.767 -45.016 0.458 1.00 73.19 207 GLY A C 1
ATOM 1528 O O . GLY A 1 207 ? -1.663 -44.898 -0.054 1.00 77.33 207 GLY A O 1
ATOM 1529 N N . TRP A 1 208 ? -3.351 -44.037 1.149 1.00 71.38 208 TRP A N 1
ATOM 1530 C CA . TRP A 1 208 ? -2.653 -42.798 1.456 1.00 72.86 208 TRP A CA 1
ATOM 1531 C C . TRP A 1 208 ? -1.494 -42.973 2.436 1.00 75.24 208 TRP A C 1
ATOM 1532 O O . TRP A 1 208 ? -0.487 -42.271 2.337 1.00 77.49 208 TRP A O 1
ATOM 1543 N N . HIS A 1 209 ? -1.616 -43.942 3.348 1.00 78.07 209 HIS A N 1
ATOM 1544 C CA . HIS A 1 209 ? -0.519 -44.238 4.255 1.00 82.13 209 HIS A CA 1
ATOM 1545 C C . HIS A 1 209 ? 0.637 -44.830 3.457 1.00 84.75 209 HIS A C 1
ATOM 1546 O O . HIS A 1 209 ? 1.757 -44.334 3.565 1.00 84.51 209 HIS A O 1
ATOM 1553 N N . ALA A 1 210 ? 0.331 -45.869 2.664 1.00 88.02 210 ALA A N 1
ATOM 1554 C CA . ALA A 1 210 ? 1.317 -46.611 1.884 1.00 94.82 210 ALA A CA 1
ATOM 1555 C C . ALA A 1 210 ? 1.982 -45.791 0.779 1.00 98.30 210 ALA A C 1
ATOM 1556 O O . ALA A 1 210 ? 3.195 -45.864 0.585 1.00 99.41 210 ALA A O 1
ATOM 1558 N N . ARG A 1 211 ? 1.162 -45.036 0.039 1.00 100.28 211 ARG A N 1
ATOM 1559 C CA . ARG A 1 211 ? 1.625 -44.207 -1.059 1.00 107.11 211 ARG A CA 1
ATOM 1560 C C . ARG A 1 211 ? 1.081 -42.796 -0.855 1.00 102.55 211 ARG A C 1
ATOM 1561 O O . ARG A 1 211 ? -0.060 -42.513 -1.212 1.00 104.85 211 ARG A O 1
ATOM 1569 N N . ARG A 1 212 ? 1.920 -41.926 -0.289 1.00 101.31 212 ARG A N 1
ATOM 1570 C CA . ARG A 1 212 ? 1.504 -40.602 0.137 1.00 103.08 212 ARG A CA 1
ATOM 1571 C C . ARG A 1 212 ? 1.248 -39.722 -1.084 1.00 97.62 212 ARG A C 1
ATOM 1572 O O . ARG A 1 212 ? 2.199 -39.309 -1.735 1.00 106.31 212 ARG A O 1
ATOM 1580 N N . PRO A 1 213 ? -0.026 -39.390 -1.429 1.00 92.53 213 PRO A N 1
ATOM 1581 C CA . PRO A 1 213 ? -0.342 -38.763 -2.719 1.00 91.66 213 PRO A CA 1
ATOM 1582 C C . PRO A 1 213 ? 0.003 -37.277 -2.826 1.00 90.50 213 PRO A C 1
ATOM 1583 O O . PRO A 1 213 ? 0.164 -36.594 -1.811 1.00 85.99 213 PRO A O 1
ATOM 1587 N N . GLU A 1 214 ? 0.096 -36.798 -4.076 1.00 90.14 214 GLU A N 1
ATOM 1588 C CA . GLU A 1 214 ? 0.222 -35.383 -4.389 1.00 88.90 214 GLU A CA 1
ATOM 1589 C C . GLU A 1 214 ? -1.060 -34.663 -3.976 1.00 84.36 214 GLU A C 1
ATOM 1590 O O . GLU A 1 214 ? -2.139 -35.232 -4.116 1.00 82.24 214 GLU A O 1
ATOM 1596 N N . VAL A 1 215 ? -0.941 -33.412 -3.516 1.00 83.24 215 VAL A N 1
ATOM 1597 C CA . VAL A 1 215 ? -2.096 -32.625 -3.106 1.00 82.61 215 VAL A CA 1
ATOM 1598 C C . VAL A 1 215 ? -2.017 -31.241 -3.741 1.00 88.07 215 VAL A C 1
ATOM 1599 O O . VAL A 1 215 ? -0.956 -30.613 -3.715 1.00 88.94 215 VAL A O 1
ATOM 1603 N N . GLY A 1 216 ? -3.145 -30.791 -4.313 1.00 94.84 216 GLY A N 1
ATOM 1604 C CA . GLY A 1 216 ? -3.175 -29.519 -5.016 1.00 98.88 216 GLY A CA 1
ATOM 1605 C C . GLY A 1 216 ? -2.928 -28.374 -4.036 1.00 103.94 216 GLY A C 1
ATOM 1606 O O . GLY A 1 216 ? -3.627 -28.261 -3.031 1.00 102.42 216 GLY A O 1
ATOM 1607 N N . SER A 1 217 ? -1.911 -27.553 -4.327 1.00 111.60 217 SER A N 1
ATOM 1608 C CA . SER A 1 217 ? -1.746 -26.258 -3.678 1.00 115.58 217 SER A CA 1
ATOM 1609 C C . SER A 1 217 ? -2.405 -25.178 -4.545 1.00 115.10 217 SER A C 1
ATOM 1610 O O . SER A 1 217 ? -1.988 -24.014 -4.540 1.00 111.85 217 SER A O 1
ATOM 1613 N N . GLU A 1 218 ? -3.425 -25.601 -5.309 1.00 113.17 218 GLU A N 1
ATOM 1614 C CA . GLU A 1 218 ? -4.335 -24.718 -6.022 1.00 113.39 218 GLU A CA 1
ATOM 1615 C C . GLU A 1 218 ? -5.718 -24.822 -5.385 1.00 101.57 218 GLU A C 1
ATOM 1616 O O . GLU A 1 218 ? -6.301 -25.902 -5.380 1.00 100.83 218 GLU A O 1
ATOM 1622 N N . PRO A 1 219 ? -6.314 -23.727 -4.857 1.00 95.35 219 PRO A N 1
ATOM 1623 C CA . PRO A 1 219 ? -7.680 -23.796 -4.334 1.00 91.95 219 PRO A CA 1
ATOM 1624 C C . PRO A 1 219 ? -8.695 -24.096 -5.439 1.00 93.44 219 PRO A C 1
ATOM 1625 O O . PRO A 1 219 ? -8.589 -23.560 -6.547 1.00 96.54 219 PRO A O 1
ATOM 1629 N N . ALA A 1 220 ? -9.665 -24.971 -5.129 1.00 91.34 220 ALA A N 1
ATOM 1630 C CA . ALA A 1 220 ? -10.765 -25.271 -6.039 1.00 90.35 220 ALA A CA 1
ATOM 1631 C C . ALA A 1 220 ? -11.593 -24.008 -6.292 1.00 88.30 220 ALA A C 1
ATOM 1632 O O . ALA A 1 220 ? -11.950 -23.296 -5.353 1.00 82.07 220 ALA A O 1
ATOM 1634 N N . PRO A 1 221 ? -11.927 -23.677 -7.560 1.00 84.20 221 PRO A N 1
ATOM 1635 C CA . PRO A 1 221 ? -12.579 -22.397 -7.857 1.00 84.08 221 PRO A CA 1
ATOM 1636 C C . PRO A 1 221 ? -14.037 -22.384 -7.375 1.00 80.03 221 PRO A C 1
ATOM 1637 O O . PRO A 1 221 ? -14.756 -23.385 -7.514 1.00 77.60 221 PRO A O 1
ATOM 1641 N N . LEU A 1 222 ? -14.452 -21.257 -6.784 1.00 77.26 222 LEU A N 1
ATOM 1642 C CA . LEU A 1 222 ? -15.810 -21.109 -6.284 1.00 75.88 222 LEU A CA 1
ATOM 1643 C C . LEU A 1 222 ? -16.321 -19.712 -6.594 1.00 76.53 222 LEU A C 1
ATOM 1644 O O . LEU A 1 222 ? -15.560 -18.755 -6.598 1.00 76.51 222 LEU A O 1
ATOM 1649 N N . ASP A 1 223 ? -17.631 -19.612 -6.813 1.00 77.36 223 ASP A N 1
ATOM 1650 C CA . ASP A 1 223 ? -18.220 -18.351 -7.227 1.00 81.70 223 ASP A CA 1
ATOM 1651 C C . ASP A 1 223 ? -18.387 -17.444 -6.010 1.00 78.54 223 ASP A C 1
ATOM 1652 O O . ASP A 1 223 ? -19.113 -17.778 -5.079 1.00 72.93 223 ASP A O 1
ATOM 1657 N N . GLY A 1 224 ? -17.717 -16.288 -6.075 1.00 81.19 224 GLY A N 1
ATOM 1658 C CA . GLY A 1 224 ? -17.723 -15.289 -5.024 1.00 82.97 224 GLY A CA 1
ATOM 1659 C C . GLY A 1 224 ? -19.095 -14.753 -4.629 1.00 84.31 224 GLY A C 1
ATOM 1660 O O . GLY A 1 224 ? -19.316 -14.471 -3.455 1.00 86.28 224 GLY A O 1
ATOM 1661 N N . ALA A 1 225 ? -19.994 -14.607 -5.605 1.00 86.46 225 ALA A N 1
ATOM 1662 C CA . ALA A 1 225 ? -21.360 -14.162 -5.366 1.00 87.93 225 ALA A CA 1
ATOM 1663 C C . ALA A 1 225 ? -22.118 -15.177 -4.517 1.00 85.75 225 ALA A C 1
ATOM 1664 O O . ALA A 1 225 ? -22.957 -14.800 -3.698 1.00 88.91 225 ALA A O 1
ATOM 1666 N N . ALA A 1 226 ? -21.802 -16.464 -4.709 1.00 81.83 226 ALA A N 1
ATOM 1667 C CA . ALA A 1 226 ? -22.376 -17.515 -3.886 1.00 78.06 226 ALA A CA 1
ATOM 1668 C C . ALA A 1 226 ? -21.897 -17.401 -2.435 1.00 74.74 226 ALA A C 1
ATOM 1669 O O . ALA A 1 226 ? -22.687 -17.621 -1.522 1.00 72.82 226 ALA A O 1
ATOM 1671 N N . LEU A 1 227 ? -20.616 -17.038 -2.246 1.00 76.19 227 LEU A N 1
ATOM 1672 C CA . LEU A 1 227 ? -20.013 -16.817 -0.929 1.00 75.79 227 LEU A CA 1
ATOM 1673 C C . LEU A 1 227 ? -20.503 -15.549 -0.228 1.00 79.95 227 LEU A C 1
ATOM 1674 O O . LEU A 1 227 ? -20.676 -15.542 0.989 1.00 86.04 227 LEU A O 1
ATOM 1679 N N . ARG A 1 228 ? -20.678 -14.465 -0.988 1.00 85.69 228 ARG A N 1
ATOM 1680 C CA . ARG A 1 228 ? -21.237 -13.232 -0.457 1.00 89.43 228 ARG A CA 1
ATOM 1681 C C . ARG A 1 228 ? -22.676 -13.419 0.016 1.00 90.94 228 ARG A C 1
ATOM 1682 O O . ARG A 1 228 ? -23.105 -12.763 0.960 1.00 91.27 228 ARG A O 1
ATOM 1690 N N . LEU A 1 229 ? -23.414 -14.307 -0.663 1.00 92.63 229 LEU A N 1
ATOM 1691 C CA . LEU A 1 229 ? -24.775 -14.648 -0.280 1.00 93.79 229 LEU A CA 1
ATOM 1692 C C . LEU A 1 229 ? -24.800 -15.490 0.996 1.00 90.33 229 LEU A C 1
ATOM 1693 O O . LEU A 1 229 ? -25.723 -15.389 1.804 1.00 91.09 229 LEU A O 1
ATOM 1698 N N . PHE A 1 230 ? -23.786 -16.342 1.152 1.00 88.37 230 PHE A N 1
ATOM 1699 C CA . PHE A 1 230 ? -23.574 -17.057 2.400 1.00 83.52 230 PHE A CA 1
ATOM 1700 C C . PHE A 1 230 ? -23.381 -16.077 3.550 1.00 76.75 230 PHE A C 1
ATOM 1701 O O . PHE A 1 230 ? -24.161 -16.079 4.494 1.00 73.09 230 PHE A O 1
ATOM 1709 N N . ALA A 1 231 ? -22.370 -15.211 3.403 1.00 75.54 231 ALA A N 1
ATOM 1710 C CA . ALA A 1 231 ? -22.008 -14.211 4.395 1.00 76.36 231 ALA A CA 1
ATOM 1711 C C . ALA A 1 231 ? -23.184 -13.353 4.858 1.00 78.93 231 ALA A C 1
ATOM 1712 O O . ALA A 1 231 ? -23.280 -13.020 6.037 1.00 79.96 231 ALA A O 1
ATOM 1714 N N . ALA A 1 232 ? -24.082 -13.013 3.926 1.00 80.70 232 ALA A N 1
ATOM 1715 C CA . ALA A 1 232 ? -25.187 -12.108 4.194 1.00 81.74 232 ALA A CA 1
ATOM 1716 C C . ALA A 1 232 ? -26.443 -12.751 4.783 1.00 79.79 232 ALA A C 1
ATOM 1717 O O . ALA A 1 232 ? -27.386 -12.024 5.080 1.00 81.52 232 ALA A O 1
ATOM 1719 N N . SER A 1 233 ? -26.453 -14.083 4.973 1.00 76.39 233 SER A N 1
ATOM 1720 C CA . SER A 1 233 ? -27.669 -14.792 5.355 1.00 75.72 233 SER A CA 1
ATOM 1721 C C . SER A 1 233 ? -28.391 -14.166 6.553 1.00 77.43 233 SER A C 1
ATOM 1722 O O . SER A 1 233 ? -29.595 -13.940 6.497 1.00 77.10 233 SER A O 1
ATOM 1725 N N . SER A 1 234 ? -27.648 -13.905 7.639 1.00 78.34 234 SER A N 1
ATOM 1726 C CA . SER A 1 234 ? -28.192 -13.265 8.830 1.00 80.10 234 SER A CA 1
ATOM 1727 C C . SER A 1 234 ? -28.864 -11.938 8.515 1.00 86.14 234 SER A C 1
ATOM 1728 O O . SER A 1 234 ? -30.030 -11.765 8.841 1.00 89.49 234 SER A O 1
ATOM 1731 N N . THR A 1 235 ? -28.118 -11.019 7.889 1.00 89.81 235 THR A N 1
ATOM 1732 C CA . THR A 1 235 ? -28.629 -9.695 7.566 1.00 96.87 235 THR A CA 1
ATOM 1733 C C . THR A 1 235 ? -29.962 -9.746 6.825 1.00 100.33 235 THR A C 1
ATOM 1734 O O . THR A 1 235 ? -30.903 -9.026 7.156 1.00 102.25 235 THR A O 1
ATOM 1738 N N . LEU A 1 236 ? -30.006 -10.611 5.809 1.00 101.23 236 LEU A N 1
ATOM 1739 C CA . LEU A 1 236 ? -31.139 -10.712 4.904 1.00 105.03 236 LEU A CA 1
ATOM 1740 C C . LEU A 1 236 ? -32.353 -11.292 5.623 1.00 105.08 236 LEU A C 1
ATOM 1741 O O . LEU A 1 236 ? -33.466 -10.804 5.449 1.00 106.56 236 LEU A O 1
ATOM 1746 N N . ALA A 1 237 ? -32.121 -12.330 6.435 1.00 101.38 237 ALA A N 1
ATOM 1747 C CA . ALA A 1 237 ? -33.177 -12.926 7.233 1.00 101.28 237 ALA A CA 1
ATOM 1748 C C . ALA A 1 237 ? -33.705 -11.918 8.257 1.00 107.17 237 ALA A C 1
ATOM 1749 O O . ALA A 1 237 ? -34.892 -11.602 8.255 1.00 109.38 237 ALA A O 1
ATOM 1751 N N . THR A 1 238 ? -32.814 -11.383 9.104 1.00 111.10 238 THR A N 1
ATOM 1752 C CA . THR A 1 238 ? -33.224 -10.495 10.185 1.00 114.62 238 THR A CA 1
ATOM 1753 C C . THR A 1 238 ? -33.922 -9.261 9.608 1.00 117.60 238 THR A C 1
ATOM 1754 O O . THR A 1 238 ? -34.920 -8.811 10.168 1.00 124.10 238 THR A O 1
ATOM 1758 N N . ALA A 1 239 ? -33.420 -8.743 8.473 1.00 114.67 239 ALA A N 1
ATOM 1759 C CA . ALA A 1 239 ? -34.009 -7.583 7.816 1.00 118.10 239 ALA A CA 1
ATOM 1760 C C . ALA A 1 239 ? -35.328 -7.912 7.115 1.00 119.53 239 ALA A C 1
ATOM 1761 O O . ALA A 1 239 ? -36.194 -7.052 6.997 1.00 123.55 239 ALA A O 1
ATOM 1763 N N . THR A 1 240 ? -35.470 -9.154 6.635 1.00 115.68 240 THR A N 1
ATOM 1764 C CA . THR A 1 240 ? -36.717 -9.609 6.039 1.00 118.34 240 THR A CA 1
ATOM 1765 C C . THR A 1 240 ? -37.807 -9.705 7.102 1.00 119.82 240 THR A C 1
ATOM 1766 O O . THR A 1 240 ? -38.955 -9.373 6.838 1.00 125.46 240 THR A O 1
ATOM 1770 N N . VAL A 1 241 ? -37.435 -10.184 8.294 1.00 116.12 241 VAL A N 1
ATOM 1771 C CA . VAL A 1 241 ? -38.375 -10.363 9.388 1.00 115.57 241 VAL A CA 1
ATOM 1772 C C . VAL A 1 241 ? -38.791 -9.043 10.050 1.00 118.71 241 VAL A C 1
ATOM 1773 O O . VAL A 1 241 ? -39.838 -8.992 10.693 1.00 118.46 241 VAL A O 1
ATOM 1777 N N . ASP A 1 242 ? -37.992 -7.973 9.873 1.00 120.00 242 ASP A N 1
ATOM 1778 C CA . ASP A 1 242 ? -38.305 -6.657 10.425 1.00 124.65 242 ASP A CA 1
ATOM 1779 C C . ASP A 1 242 ? -39.475 -6.009 9.687 1.00 131.19 242 ASP A C 1
ATOM 1780 O O . ASP A 1 242 ? -40.497 -5.702 10.297 1.00 133.99 242 ASP A O 1
ATOM 1785 N N . GLU A 1 243 ? -39.314 -5.792 8.376 1.00 133.96 243 GLU A N 1
ATOM 1786 C CA . GLU A 1 243 ? -40.455 -5.731 7.471 1.00 137.31 243 GLU A CA 1
ATOM 1787 C C . GLU A 1 243 ? -41.156 -7.070 7.689 1.00 135.82 243 GLU A C 1
ATOM 1788 O O . GLU A 1 243 ? -40.519 -8.009 8.153 1.00 134.11 243 GLU A O 1
ATOM 1794 N N . LEU A 1 244 ? -42.451 -7.166 7.372 1.00 139.78 244 LEU A N 1
ATOM 1795 C CA . LEU A 1 244 ? -43.260 -8.337 7.704 1.00 137.75 244 LEU A CA 1
ATOM 1796 C C . LEU A 1 244 ? -43.855 -8.225 9.108 1.00 139.49 244 LEU A C 1
ATOM 1797 O O . LEU A 1 244 ? -44.927 -8.766 9.364 1.00 142.59 244 LEU A O 1
ATOM 1802 N N . THR A 1 245 ? -43.131 -7.548 10.014 1.00 136.65 245 THR A N 1
ATOM 1803 C CA . THR A 1 245 ? -43.621 -7.207 11.342 1.00 136.20 245 THR A CA 1
ATOM 1804 C C . THR A 1 245 ? -43.514 -5.694 11.548 1.00 140.07 245 THR A C 1
ATOM 1805 O O . THR A 1 245 ? -42.769 -5.230 12.408 1.00 140.56 245 THR A O 1
ATOM 1809 N N . ALA A 1 246 ? -44.272 -4.936 10.744 1.00 142.53 246 ALA A N 1
ATOM 1810 C CA . ALA A 1 246 ? -44.273 -3.483 10.794 1.00 146.75 246 ALA A CA 1
ATOM 1811 C C . ALA A 1 246 ? -45.024 -2.972 12.029 1.00 149.03 246 ALA A C 1
ATOM 1812 O O . ALA A 1 246 ? -45.697 -1.940 11.980 1.00 153.78 246 ALA A O 1
ATOM 1814 N N . SER A 1 249 ? -48.423 -4.714 8.478 1.00 181.20 249 SER A N 1
ATOM 1815 C CA . SER A 1 249 ? -47.767 -5.784 9.223 1.00 174.88 249 SER A CA 1
ATOM 1816 C C . SER A 1 249 ? -48.353 -7.151 8.873 1.00 171.89 249 SER A C 1
ATOM 1817 O O . SER A 1 249 ? -49.317 -7.582 9.505 1.00 173.67 249 SER A O 1
ATOM 1820 N N . PRO A 1 250 ? -47.810 -7.872 7.857 1.00 167.36 250 PRO A N 1
ATOM 1821 C CA . PRO A 1 250 ? -48.278 -9.231 7.549 1.00 162.36 250 PRO A CA 1
ATOM 1822 C C . PRO A 1 250 ? -47.920 -10.245 8.641 1.00 156.89 250 PRO A C 1
ATOM 1823 O O . PRO A 1 250 ? -46.875 -10.897 8.610 1.00 151.10 250 PRO A O 1
ATOM 1827 N N . ILE A 1 251 ? -48.826 -10.352 9.622 1.00 157.06 251 ILE A N 1
ATOM 1828 C CA . ILE A 1 251 ? -48.673 -11.197 10.800 1.00 151.43 251 ILE A CA 1
ATOM 1829 C C . ILE A 1 251 ? -47.424 -10.823 11.600 1.00 144.28 251 ILE A C 1
ATOM 1830 O O . ILE A 1 251 ? -47.352 -11.147 12.779 1.00 138.68 251 ILE A O 1
ATOM 1835 N N . LEU A 1 254 ? -47.642 -13.207 15.600 1.00 131.80 254 LEU A N 1
ATOM 1836 C CA . LEU A 1 254 ? -46.319 -13.783 15.837 1.00 126.93 254 LEU A CA 1
ATOM 1837 C C . LEU A 1 254 ? -45.721 -13.377 17.184 1.00 124.30 254 LEU A C 1
ATOM 1838 O O . LEU A 1 254 ? -45.466 -12.198 17.420 1.00 127.11 254 LEU A O 1
ATOM 1843 N N . ASP A 1 255 ? -45.462 -14.369 18.045 1.00 118.91 255 ASP A N 1
ATOM 1844 C CA . ASP A 1 255 ? -44.766 -14.138 19.302 1.00 118.45 255 ASP A CA 1
ATOM 1845 C C . ASP A 1 255 ? -43.253 -14.320 19.166 1.00 114.16 255 ASP A C 1
ATOM 1846 O O . ASP A 1 255 ? -42.760 -14.840 18.163 1.00 110.17 255 ASP A O 1
ATOM 1851 N N . ALA A 1 256 ? -42.541 -13.898 20.221 1.00 115.28 256 ALA A N 1
ATOM 1852 C CA . ALA A 1 256 ? -41.089 -13.958 20.298 1.00 111.77 256 ALA A CA 1
ATOM 1853 C C . ALA A 1 256 ? -40.488 -15.312 19.924 1.00 105.68 256 ALA A C 1
ATOM 1854 O O . ALA A 1 256 ? -39.377 -15.349 19.408 1.00 103.69 256 ALA A O 1
ATOM 1856 N N . ASP A 1 257 ? -41.213 -16.407 20.203 1.00 104.83 257 ASP A N 1
ATOM 1857 C CA . ASP A 1 257 ? -40.822 -17.739 19.758 1.00 100.98 257 ASP A CA 1
ATOM 1858 C C . ASP A 1 257 ? -40.929 -17.909 18.240 1.00 100.95 257 ASP A C 1
ATOM 1859 O O . ASP A 1 257 ? -40.031 -18.448 17.593 1.00 97.07 257 ASP A O 1
ATOM 1864 N N . GLN A 1 258 ? -42.065 -17.465 17.694 1.00 105.89 258 GLN A N 1
ATOM 1865 C CA . GLN A 1 258 ? -42.386 -17.651 16.291 1.00 104.64 258 GLN A CA 1
ATOM 1866 C C . GLN A 1 258 ? -41.526 -16.775 15.390 1.00 103.28 258 GLN A C 1
ATOM 1867 O O . GLN A 1 258 ? -41.071 -17.239 14.349 1.00 103.09 258 GLN A O 1
ATOM 1873 N N . VAL A 1 259 ? -41.304 -15.521 15.804 1.00 104.44 259 VAL A N 1
ATOM 1874 C CA . VAL A 1 259 ? -40.396 -14.630 15.098 1.00 104.57 259 VAL A CA 1
ATOM 1875 C C . VAL A 1 259 ? -38.980 -15.207 15.013 1.00 100.11 259 VAL A C 1
ATOM 1876 O O . VAL A 1 259 ? -38.297 -15.034 14.002 1.00 100.44 259 VAL A O 1
ATOM 1880 N N . ASP A 1 260 ? -38.540 -15.900 16.074 1.00 96.53 260 ASP A N 1
ATOM 1881 C CA . ASP A 1 260 ? -37.195 -16.454 16.114 1.00 92.28 260 ASP A CA 1
ATOM 1882 C C . ASP A 1 260 ? -37.070 -17.706 15.252 1.00 86.67 260 ASP A C 1
ATOM 1883 O O . ASP A 1 260 ? -36.035 -17.916 14.616 1.00 80.34 260 ASP A O 1
ATOM 1888 N N . GLN A 1 261 ? -38.119 -18.541 15.274 1.00 87.13 261 GLN A N 1
ATOM 1889 C CA . GLN A 1 261 ? -38.163 -19.742 14.455 1.00 87.03 261 GLN A CA 1
ATOM 1890 C C . GLN A 1 261 ? -38.151 -19.368 12.976 1.00 86.63 261 GLN A C 1
ATOM 1891 O O . GLN A 1 261 ? -37.345 -19.893 12.207 1.00 81.59 261 GLN A O 1
ATOM 1897 N N . LEU A 1 262 ? -39.024 -18.429 12.602 1.00 90.47 262 LEU A N 1
ATOM 1898 C CA . LEU A 1 262 ? -39.081 -17.961 11.232 1.00 94.40 262 LEU A CA 1
ATOM 1899 C C . LEU A 1 262 ? -37.723 -17.401 10.823 1.00 91.94 262 LEU A C 1
ATOM 1900 O O . LEU A 1 262 ? -37.157 -17.811 9.817 1.00 90.84 262 LEU A O 1
ATOM 1905 N N . ARG A 1 263 ? -37.200 -16.469 11.618 1.00 93.60 263 ARG A N 1
ATOM 1906 C CA . ARG A 1 263 ? -35.910 -15.877 11.307 1.00 94.94 263 ARG A CA 1
ATOM 1907 C C . ARG A 1 263 ? -34.830 -16.937 11.088 1.00 86.90 263 ARG A C 1
ATOM 1908 O O . ARG A 1 263 ? -33.988 -16.798 10.204 1.00 80.48 263 ARG A O 1
ATOM 1916 N N . GLU A 1 264 ? -34.845 -17.983 11.923 1.00 83.10 264 GLU A N 1
ATOM 1917 C CA . GLU A 1 264 ? -33.837 -19.029 11.855 1.00 77.57 264 GLU A CA 1
ATOM 1918 C C . GLU A 1 264 ? -34.002 -19.838 10.566 1.00 70.41 264 GLU A C 1
ATOM 1919 O O . GLU A 1 264 ? -33.022 -20.216 9.933 1.00 64.20 264 GLU A O 1
ATOM 1925 N N . HIS A 1 265 ? -35.259 -20.088 10.180 1.00 69.59 265 HIS A N 1
ATOM 1926 C CA . HIS A 1 265 ? -35.567 -20.846 8.975 1.00 67.85 265 HIS A CA 1
ATOM 1927 C C . HIS A 1 265 ? -35.117 -20.092 7.717 1.00 67.27 265 HIS A C 1
ATOM 1928 O O . HIS A 1 265 ? -34.600 -20.702 6.786 1.00 63.09 265 HIS A O 1
ATOM 1935 N N . LEU A 1 266 ? -35.284 -18.763 7.722 1.00 70.34 266 LEU A N 1
ATOM 1936 C CA . LEU A 1 266 ? -34.857 -17.926 6.616 1.00 73.59 266 LEU A CA 1
ATOM 1937 C C . LEU A 1 266 ? -33.344 -17.810 6.478 1.00 72.29 266 LEU A C 1
ATOM 1938 O O . LEU A 1 266 ? -32.848 -17.647 5.368 1.00 77.12 266 LEU A O 1
ATOM 1943 N N . VAL A 1 267 ? -32.608 -17.893 7.589 1.00 69.24 267 VAL A N 1
ATOM 1944 C CA . VAL A 1 267 ? -31.155 -17.937 7.523 1.00 65.46 267 VAL A CA 1
ATOM 1945 C C . VAL A 1 267 ? -30.739 -19.243 6.853 1.00 62.57 267 VAL A C 1
ATOM 1946 O O . VAL A 1 267 ? -29.830 -19.250 6.025 1.00 62.15 267 VAL A O 1
ATOM 1950 N N . PHE A 1 268 ? -31.398 -20.341 7.238 1.00 61.19 268 PHE A N 1
ATOM 1951 C CA . PHE A 1 268 ? -31.169 -21.632 6.611 1.00 60.02 268 PHE A CA 1
ATOM 1952 C C . PHE A 1 268 ? -31.485 -21.585 5.114 1.00 61.42 268 PHE A C 1
ATOM 1953 O O . PHE A 1 268 ? -30.688 -22.048 4.299 1.00 59.92 268 PHE A O 1
ATOM 1961 N N . ALA A 1 269 ? -32.626 -20.984 4.756 1.00 62.82 269 ALA A N 1
ATOM 1962 C CA . ALA A 1 269 ? -33.044 -20.904 3.366 1.00 65.52 269 ALA A CA 1
ATOM 1963 C C . ALA A 1 269 ? -31.959 -20.287 2.486 1.00 65.78 269 ALA A C 1
ATOM 1964 O O . ALA A 1 269 ? -31.596 -20.858 1.462 1.00 64.46 269 ALA A O 1
ATOM 1966 N N . VAL A 1 270 ? -31.416 -19.148 2.928 1.00 66.79 270 VAL A N 1
ATOM 1967 C CA . VAL A 1 270 ? -30.387 -18.441 2.182 1.00 66.98 270 VAL A CA 1
ATOM 1968 C C . VAL A 1 270 ? -29.095 -19.249 2.110 1.00 63.98 270 VAL A C 1
ATOM 1969 O O . VAL A 1 270 ? -28.278 -19.058 1.219 1.00 65.70 270 VAL A O 1
ATOM 1973 N N . GLN A 1 271 ? -28.891 -20.137 3.076 1.00 60.73 271 GLN A N 1
ATOM 1974 C CA . GLN A 1 271 ? -27.651 -20.891 3.126 1.00 58.43 271 GLN A CA 1
ATOM 1975 C C . GLN A 1 271 ? -27.707 -22.144 2.253 1.00 56.58 271 GLN A C 1
ATOM 1976 O O . GLN A 1 271 ? -26.721 -22.491 1.613 1.00 56.74 271 GLN A O 1
ATOM 1982 N N . PHE A 1 272 ? -28.854 -22.823 2.240 1.00 55.69 272 PHE A N 1
ATOM 1983 C CA . PHE A 1 272 ? -29.097 -23.883 1.278 1.00 55.97 272 PHE A CA 1
ATOM 1984 C C . PHE A 1 272 ? -29.061 -23.349 -0.161 1.00 58.56 272 PHE A C 1
ATOM 1985 O O . PHE A 1 272 ? -28.491 -23.970 -1.060 1.00 57.84 272 PHE A O 1
ATOM 1993 N N . LEU A 1 273 ? -29.648 -22.170 -0.368 1.00 61.17 273 LEU A N 1
ATOM 1994 C CA . LEU A 1 273 ? -29.622 -21.548 -1.678 1.00 64.53 273 LEU A CA 1
ATOM 1995 C C . LEU A 1 273 ? -28.179 -21.270 -2.082 1.00 64.99 273 LEU A C 1
ATOM 1996 O O . LEU A 1 273 ? -27.771 -21.620 -3.189 1.00 67.60 273 LEU A O 1
ATOM 2001 N N . ALA A 1 274 ? -27.417 -20.643 -1.180 1.00 63.83 274 ALA A N 1
ATOM 2002 C CA . ALA A 1 274 ? -26.015 -20.336 -1.433 1.00 63.74 274 ALA A CA 1
ATOM 2003 C C . ALA A 1 274 ? -25.171 -21.585 -1.689 1.00 61.82 274 ALA A C 1
ATOM 2004 O O . ALA A 1 274 ? -24.241 -21.542 -2.499 1.00 61.97 274 ALA A O 1
ATOM 2006 N N . ALA A 1 275 ? -25.489 -22.679 -0.972 1.00 58.99 275 ALA A N 1
ATOM 2007 C CA . ALA A 1 275 ? -24.770 -23.938 -1.093 1.00 57.01 275 ALA A CA 1
ATOM 2008 C C . ALA A 1 275 ? -25.035 -24.611 -2.441 1.00 58.83 275 ALA A C 1
ATOM 2009 O O . ALA A 1 275 ? -24.104 -25.073 -3.105 1.00 60.06 275 ALA A O 1
ATOM 2011 N N . ALA A 1 276 ? -26.319 -24.658 -2.822 1.00 59.74 276 ALA A N 1
ATOM 2012 C CA . ALA A 1 276 ? -26.726 -25.089 -4.149 1.00 61.90 276 ALA A CA 1
ATOM 2013 C C . ALA A 1 276 ? -25.965 -24.349 -5.251 1.00 64.00 276 ALA A C 1
ATOM 2014 O O . ALA A 1 276 ? -25.476 -24.980 -6.182 1.00 64.42 276 ALA A O 1
ATOM 2016 N N . ARG A 1 277 ? -25.875 -23.017 -5.137 1.00 66.15 277 ARG A N 1
ATOM 2017 C CA . ARG A 1 277 ? -25.150 -22.206 -6.106 1.00 68.83 277 ARG A CA 1
ATOM 2018 C C . ARG A 1 277 ? -23.651 -22.498 -6.115 1.00 66.47 277 ARG A C 1
ATOM 2019 O O . ARG A 1 277 ? -23.043 -22.579 -7.180 1.00 66.32 277 ARG A O 1
ATOM 2027 N N . LEU A 1 278 ? -23.071 -22.658 -4.924 1.00 61.36 278 LEU A N 1
ATOM 2028 C CA . LEU A 1 278 ? -21.637 -22.829 -4.783 1.00 60.37 278 LEU A CA 1
ATOM 2029 C C . LEU A 1 278 ? -21.076 -24.053 -5.507 1.00 58.70 278 LEU A C 1
ATOM 2030 O O . LEU A 1 278 ? -20.018 -23.973 -6.134 1.00 58.16 278 LEU A O 1
ATOM 2035 N N . VAL A 1 279 ? -21.758 -25.197 -5.336 1.00 56.54 279 VAL A N 1
ATOM 2036 C CA . VAL A 1 279 ? -21.336 -26.463 -5.918 1.00 56.18 279 VAL A CA 1
ATOM 2037 C C . VAL A 1 279 ? -22.202 -26.822 -7.131 1.00 58.87 279 VAL A C 1
ATOM 2038 O O . VAL A 1 279 ? -22.258 -27.991 -7.524 1.00 58.36 279 VAL A O 1
ATOM 2042 N N . ASP A 1 280 ? -22.913 -25.809 -7.660 1.00 61.41 280 ASP A N 1
ATOM 2043 C CA . ASP A 1 280 ? -23.672 -25.893 -8.896 1.00 65.17 280 ASP A CA 1
ATOM 2044 C C . ASP A 1 280 ? -24.622 -27.084 -8.948 1.00 65.12 280 ASP A C 1
ATOM 2045 O O . ASP A 1 280 ? -24.764 -27.725 -9.985 1.00 66.83 280 ASP A O 1
ATOM 2050 N N . ASP A 1 281 ? -25.312 -27.331 -7.834 1.00 62.64 281 ASP A N 1
ATOM 2051 C CA . ASP A 1 281 ? -26.262 -28.423 -7.739 1.00 61.91 281 ASP A CA 1
ATOM 2052 C C . ASP A 1 281 ? -27.583 -27.866 -7.219 1.00 61.49 281 ASP A C 1
ATOM 2053 O O . ASP A 1 281 ? -27.741 -27.670 -6.011 1.00 59.74 281 ASP A O 1
ATOM 2058 N N . ASP A 1 282 ? -28.495 -27.610 -8.163 1.00 62.79 282 ASP A N 1
ATOM 2059 C CA . ASP A 1 282 ? -29.834 -27.118 -7.887 1.00 62.95 282 ASP A CA 1
ATOM 2060 C C . ASP A 1 282 ? -30.563 -27.919 -6.800 1.00 59.68 282 ASP A C 1
ATOM 2061 O O . ASP A 1 282 ? -31.319 -27.348 -6.023 1.00 58.95 282 ASP A O 1
ATOM 2066 N N . SER A 1 283 ? -30.360 -29.242 -6.780 1.00 57.91 283 SER A N 1
ATOM 2067 C CA . SER A 1 283 ? -31.157 -30.144 -5.958 1.00 56.90 283 SER A CA 1
ATOM 2068 C C . SER A 1 283 ? -30.967 -29.891 -4.455 1.00 55.51 283 SER A C 1
ATOM 2069 O O . SER A 1 283 ? -31.848 -30.177 -3.638 1.00 53.85 283 SER A O 1
ATOM 2072 N N . ILE A 1 284 ? -29.809 -29.333 -4.088 1.00 54.61 284 ILE A N 1
ATOM 2073 C CA . ILE A 1 284 ? -29.582 -28.941 -2.716 1.00 53.35 284 ILE A CA 1
ATOM 2074 C C . ILE A 1 284 ? -30.652 -27.965 -2.232 1.00 55.61 284 ILE A C 1
ATOM 2075 O O . ILE A 1 284 ? -31.168 -28.097 -1.123 1.00 57.71 284 ILE A O 1
ATOM 2080 N N . PHE A 1 285 ? -30.977 -26.966 -3.052 1.00 58.33 285 PHE A N 1
ATOM 2081 C CA . PHE A 1 285 ? -31.992 -26.012 -2.649 1.00 60.59 285 PHE A CA 1
ATOM 2082 C C . PHE A 1 285 ? -33.400 -26.600 -2.780 1.00 62.80 285 PHE A C 1
ATOM 2083 O O . PHE A 1 285 ? -34.256 -26.352 -1.940 1.00 65.18 285 PHE A O 1
ATOM 2091 N N . GLU A 1 286 ? -33.641 -27.390 -3.823 1.00 63.65 286 GLU A N 1
ATOM 2092 C CA . GLU A 1 286 ? -34.959 -27.956 -4.068 1.00 65.61 286 GLU A CA 1
ATOM 2093 C C . GLU A 1 286 ? -35.332 -28.968 -2.993 1.00 61.85 286 GLU A C 1
ATOM 2094 O O . GLU A 1 286 ? -36.462 -28.972 -2.516 1.00 62.20 286 GLU A O 1
ATOM 2100 N N . ASP A 1 287 ? -34.372 -29.816 -2.631 1.00 59.34 287 ASP A N 1
ATOM 2101 C CA . ASP A 1 287 ? -34.542 -30.757 -1.533 1.00 58.77 287 ASP A CA 1
ATOM 2102 C C . ASP A 1 287 ? -34.830 -30.082 -0.183 1.00 57.53 287 ASP A C 1
ATOM 2103 O O . ASP A 1 287 ? -35.585 -30.618 0.635 1.00 56.34 287 ASP A O 1
ATOM 2108 N N . PHE A 1 288 ? -34.224 -28.906 0.035 1.00 57.06 288 PHE A N 1
ATOM 2109 C CA . PHE A 1 288 ? -34.457 -28.127 1.238 1.00 56.24 288 PHE A CA 1
ATOM 2110 C C . PHE A 1 288 ? -35.896 -27.616 1.331 1.00 58.25 288 PHE A C 1
ATOM 2111 O O . PHE A 1 288 ? -36.509 -27.676 2.394 1.00 57.87 288 PHE A O 1
ATOM 2119 N N . LEU A 1 289 ? -36.437 -27.114 0.211 1.00 60.44 289 LEU A N 1
ATOM 2120 C CA . LEU A 1 289 ? -37.806 -26.623 0.179 1.00 62.27 289 LEU A CA 1
ATOM 2121 C C . LEU A 1 289 ? -38.795 -27.735 0.518 1.00 61.06 289 LEU A C 1
ATOM 2122 O O . LEU A 1 289 ? -39.668 -27.553 1.367 1.00 60.43 289 LEU A O 1
ATOM 2127 N N . VAL A 1 290 ? -38.617 -28.889 -0.137 1.00 59.56 290 VAL A N 1
ATOM 2128 C CA . VAL A 1 290 ? -39.390 -30.078 0.168 1.00 59.49 290 VAL A CA 1
ATOM 2129 C C . VAL A 1 290 ? -39.246 -30.433 1.648 1.00 57.68 290 VAL A C 1
ATOM 2130 O O . VAL A 1 290 ? -40.251 -30.635 2.322 1.00 57.80 290 VAL A O 1
ATOM 2134 N N . TRP A 1 291 ? -37.995 -30.497 2.131 1.00 55.37 291 TRP A N 1
ATOM 2135 C CA . TRP A 1 291 ? -37.710 -30.842 3.514 1.00 53.81 291 TRP A CA 1
ATOM 2136 C C . TRP A 1 291 ? -38.453 -29.930 4.488 1.00 54.30 291 TRP A C 1
ATOM 2137 O O . TRP A 1 291 ? -39.242 -30.413 5.285 1.00 53.28 291 TRP A O 1
ATOM 2148 N N . ILE A 1 292 ? -38.224 -28.617 4.394 1.00 55.64 292 ILE A N 1
ATOM 2149 C CA . ILE A 1 292 ? -38.765 -27.682 5.364 1.00 58.01 292 ILE A CA 1
ATOM 2150 C C . ILE A 1 292 ? -40.285 -27.594 5.306 1.00 62.97 292 ILE A C 1
ATOM 2151 O O . ILE A 1 292 ? -40.947 -27.412 6.325 1.00 66.43 292 ILE A O 1
ATOM 2156 N N . ASP A 1 293 ? -40.832 -27.705 4.097 1.00 66.84 293 ASP A N 1
ATOM 2157 C CA . ASP A 1 293 ? -42.259 -27.591 3.876 1.00 70.40 293 ASP A CA 1
ATOM 2158 C C . ASP A 1 293 ? -42.992 -28.673 4.662 1.00 68.26 293 ASP A C 1
ATOM 2159 O O . ASP A 1 293 ? -44.018 -28.421 5.291 1.00 71.27 293 ASP A O 1
ATOM 2164 N N . GLU A 1 294 ? -42.444 -29.885 4.600 1.00 64.00 294 GLU A N 1
ATOM 2165 C CA . GLU A 1 294 ? -43.011 -31.028 5.284 1.00 64.81 294 GLU A CA 1
ATOM 2166 C C . GLU A 1 294 ? -42.689 -31.057 6.794 1.00 64.33 294 GLU A C 1
ATOM 2167 O O . GLU A 1 294 ? -43.466 -31.599 7.585 1.00 66.15 294 GLU A O 1
ATOM 2173 N N . LEU A 1 295 ? -41.558 -30.464 7.202 1.00 60.86 295 LEU A N 1
ATOM 2174 C CA . LEU A 1 295 ? -41.256 -30.277 8.615 1.00 60.87 295 LEU A CA 1
ATOM 2175 C C . LEU A 1 295 ? -42.378 -29.515 9.318 1.00 63.83 295 LEU A C 1
ATOM 2176 O O . LEU A 1 295 ? -42.866 -29.937 10.364 1.00 63.19 295 LEU A O 1
ATOM 2181 N N . LEU A 1 296 ? -42.758 -28.385 8.713 1.00 67.19 296 LEU A N 1
ATOM 2182 C CA . LEU A 1 296 ? -43.753 -27.481 9.260 1.00 71.74 296 LEU A CA 1
ATOM 2183 C C . LEU A 1 296 ? -45.176 -28.025 9.160 1.00 74.99 296 LEU A C 1
ATOM 2184 O O . LEU A 1 296 ? -46.030 -27.656 9.951 1.00 75.32 296 LEU A O 1
ATOM 2189 N N . ARG A 1 297 ? -45.423 -28.889 8.169 1.00 78.19 297 ARG A N 1
ATOM 2190 C CA . ARG A 1 297 ? -46.759 -29.394 7.916 1.00 81.93 297 ARG A CA 1
ATOM 2191 C C . ARG A 1 297 ? -47.211 -30.300 9.059 1.00 82.48 297 ARG A C 1
ATOM 2192 O O . ARG A 1 297 ? -48.375 -30.269 9.444 1.00 86.01 297 ARG A O 1
ATOM 2200 N N . THR A 1 298 ? -46.287 -31.108 9.590 1.00 79.91 298 THR A N 1
ATOM 2201 C CA . THR A 1 298 ? -46.592 -31.992 10.704 1.00 82.27 298 THR A CA 1
ATOM 2202 C C . THR A 1 298 ? -46.727 -31.248 12.038 1.00 81.30 298 THR A C 1
ATOM 2203 O O . THR A 1 298 ? -47.224 -31.811 13.012 1.00 80.94 298 THR A O 1
ATOM 2207 N N . ARG A 1 299 ? -46.295 -29.978 12.059 1.00 79.92 299 ARG A N 1
ATOM 2208 C CA . ARG A 1 299 ? -46.297 -29.131 13.244 1.00 80.39 299 ARG A CA 1
ATOM 2209 C C . ARG A 1 299 ? -47.437 -28.113 13.303 1.00 88.80 299 ARG A C 1
ATOM 2210 O O . ARG A 1 299 ? -47.467 -27.281 14.205 1.00 90.17 299 ARG A O 1
ATOM 2218 N N . ASP A 1 300 ? -48.343 -28.170 12.321 1.00 98.41 300 ASP A N 1
ATOM 2219 C CA . ASP A 1 300 ? -49.495 -27.283 12.229 1.00 109.53 300 ASP A CA 1
ATOM 2220 C C . ASP A 1 300 ? -49.150 -25.825 12.534 1.00 117.64 300 ASP A C 1
ATOM 2221 O O . ASP A 1 300 ? -49.728 -25.207 13.427 1.00 119.69 300 ASP A O 1
ATOM 2226 N N . VAL A 1 301 ? -48.179 -25.305 11.772 1.00 123.30 301 VAL A N 1
ATOM 2227 C CA . VAL A 1 301 ? -47.862 -23.887 11.726 1.00 126.70 301 VAL A CA 1
ATOM 2228 C C . VAL A 1 301 ? -48.036 -23.449 10.271 1.00 127.46 301 VAL A C 1
ATOM 2229 O O . VAL A 1 301 ? -47.270 -23.867 9.402 1.00 120.34 301 VAL A O 1
ATOM 2233 N N . PRO A 1 302 ? -49.085 -22.648 9.960 1.00 132.26 302 PRO A N 1
ATOM 2234 C CA . PRO A 1 302 ? -49.389 -22.254 8.584 1.00 132.83 302 PRO A CA 1
ATOM 2235 C C . PRO A 1 302 ? -48.166 -21.858 7.764 1.00 127.82 302 PRO A C 1
ATOM 2236 O O . PRO A 1 302 ? -47.355 -21.059 8.212 1.00 123.63 302 PRO A O 1
ATOM 2240 N N . ARG A 1 303 ? -48.063 -22.428 6.558 1.00 131.22 303 ARG A N 1
ATOM 2241 C CA . ARG A 1 303 ? -46.947 -22.197 5.657 1.00 136.83 303 ARG A CA 1
ATOM 2242 C C . ARG A 1 303 ? -47.104 -20.954 4.775 1.00 139.79 303 ARG A C 1
ATOM 2243 O O . ARG A 1 303 ? -46.296 -20.726 3.872 1.00 142.05 303 ARG A O 1
ATOM 2251 N N . GLU A 1 304 ? -48.134 -20.138 5.049 1.00 137.35 304 GLU A N 1
ATOM 2252 C CA . GLU A 1 304 ? -48.235 -18.796 4.494 1.00 137.31 304 GLU A CA 1
ATOM 2253 C C . GLU A 1 304 ? -47.068 -17.941 4.986 1.00 137.32 304 GLU A C 1
ATOM 2254 O O . GLU A 1 304 ? -46.582 -17.072 4.261 1.00 138.17 304 GLU A O 1
ATOM 2260 N N . VAL A 1 305 ? -46.649 -18.203 6.236 1.00 133.76 305 VAL A N 1
ATOM 2261 C CA . VAL A 1 305 ? -45.570 -17.478 6.890 1.00 127.66 305 VAL A CA 1
ATOM 2262 C C . VAL A 1 305 ? -44.223 -17.680 6.200 1.00 119.36 305 VAL A C 1
ATOM 2263 O O . VAL A 1 305 ? -43.509 -16.712 5.952 1.00 114.47 305 VAL A O 1
ATOM 2267 N N . LEU A 1 306 ? -43.888 -18.938 5.893 1.00 114.29 306 LEU A N 1
ATOM 2268 C CA . LEU A 1 306 ? -42.625 -19.268 5.255 1.00 110.43 306 LEU A CA 1
ATOM 2269 C C . LEU A 1 306 ? -42.622 -18.763 3.815 1.00 112.03 306 LEU A C 1
ATOM 2270 O O . LEU A 1 306 ? -41.639 -18.172 3.363 1.00 110.51 306 LEU A O 1
ATOM 2275 N N . ALA A 1 307 ? -43.745 -19.002 3.116 1.00 112.31 307 ALA A N 1
ATOM 2276 C CA . ALA A 1 307 ? -43.956 -18.493 1.774 1.00 110.50 307 ALA A CA 1
ATOM 2277 C C . ALA A 1 307 ? -43.694 -16.991 1.761 1.00 110.42 307 ALA A C 1
ATOM 2278 O O . ALA A 1 307 ? -42.859 -16.504 0.997 1.00 111.17 307 ALA A O 1
ATOM 2280 N N . ALA A 1 308 ? -44.411 -16.283 2.641 1.00 109.93 308 ALA A N 1
ATOM 2281 C CA . ALA A 1 308 ? -44.247 -14.850 2.809 1.00 112.85 308 ALA A CA 1
ATOM 2282 C C . ALA A 1 308 ? -42.790 -14.501 3.094 1.00 109.90 308 ALA A C 1
ATOM 2283 O O . ALA A 1 308 ? -42.266 -13.533 2.551 1.00 110.57 308 ALA A O 1
ATOM 2285 N N . GLY A 1 309 ? -42.147 -15.301 3.954 1.00 106.21 309 GLY A N 1
ATOM 2286 C CA . GLY A 1 309 ? -40.737 -15.140 4.259 1.00 102.83 309 GLY A CA 1
ATOM 2287 C C . GLY A 1 309 ? -39.834 -15.248 3.034 1.00 101.91 309 GLY A C 1
ATOM 2288 O O . GLY A 1 309 ? -39.018 -14.363 2.786 1.00 100.91 309 GLY A O 1
ATOM 2289 N N . LEU A 1 310 ? -39.990 -16.343 2.280 1.00 102.14 310 LEU A N 1
ATOM 2290 C CA . LEU A 1 310 ? -39.230 -16.546 1.057 1.00 102.31 310 LEU A CA 1
ATOM 2291 C C . LEU A 1 310 ? -39.501 -15.389 0.097 1.00 107.29 310 LEU A C 1
ATOM 2292 O O . LEU A 1 310 ? -38.570 -14.759 -0.414 1.00 108.31 310 LEU A O 1
ATOM 2297 N N . GLU A 1 311 ? -40.791 -15.105 -0.113 1.00 111.16 311 GLU A N 1
ATOM 2298 C CA . GLU A 1 311 ? -41.207 -13.947 -0.889 1.00 116.04 311 GLU A CA 1
ATOM 2299 C C . GLU A 1 311 ? -40.376 -12.711 -0.538 1.00 116.23 311 GLU A C 1
ATOM 2300 O O . GLU A 1 311 ? -39.840 -12.051 -1.426 1.00 118.70 311 GLU A O 1
ATOM 2306 N N . GLY A 1 312 ? -40.275 -12.415 0.763 1.00 111.79 312 GLY A N 1
ATOM 2307 C CA . GLY A 1 312 ? -39.571 -11.236 1.242 1.00 112.46 312 GLY A CA 1
ATOM 2308 C C . GLY A 1 312 ? -38.084 -11.243 0.896 1.00 110.19 312 GLY A C 1
ATOM 2309 O O . GLY A 1 312 ? -37.515 -10.204 0.571 1.00 110.80 312 GLY A O 1
ATOM 2310 N N . LEU A 1 313 ? -37.470 -12.429 0.975 1.00 107.24 313 LEU A N 1
ATOM 2311 C CA . LEU A 1 313 ? -36.049 -12.589 0.706 1.00 104.74 313 LEU A CA 1
ATOM 2312 C C . LEU A 1 313 ? -35.699 -12.210 -0.731 1.00 106.20 313 LEU A C 1
ATOM 2313 O O . LEU A 1 313 ? -34.621 -11.672 -0.989 1.00 104.69 313 LEU A O 1
ATOM 2318 N N . ARG A 1 314 ? -36.640 -12.488 -1.641 1.00 109.03 314 ARG A N 1
ATOM 2319 C CA . ARG A 1 314 ? -36.444 -12.313 -3.069 1.00 112.80 314 ARG A CA 1
ATOM 2320 C C . ARG A 1 314 ? -35.594 -11.104 -3.469 1.00 114.05 314 ARG A C 1
ATOM 2321 O O . ARG A 1 314 ? -34.524 -11.277 -4.048 1.00 109.54 314 ARG A O 1
ATOM 2329 N N . ALA A 1 315 ? -36.076 -9.892 -3.155 1.00 118.87 315 ALA A N 1
ATOM 2330 C CA . ALA A 1 315 ? -35.482 -8.657 -3.646 1.00 122.82 315 ALA A CA 1
ATOM 2331 C C . ALA A 1 315 ? -34.028 -8.478 -3.209 1.00 122.12 315 ALA A C 1
ATOM 2332 O O . ALA A 1 315 ? -33.198 -8.014 -3.994 1.00 125.93 315 ALA A O 1
ATOM 2334 N N . LYS A 1 316 ? -33.727 -8.849 -1.955 1.00 118.55 316 LYS A N 1
ATOM 2335 C CA . LYS A 1 316 ? -32.388 -8.680 -1.403 1.00 116.20 316 LYS A CA 1
ATOM 2336 C C . LYS A 1 316 ? -31.416 -9.753 -1.882 1.00 109.17 316 LYS A C 1
ATOM 2337 O O . LYS A 1 316 ? -30.244 -9.459 -2.113 1.00 104.66 316 LYS A O 1
ATOM 2343 N N . VAL A 1 317 ? -31.924 -10.993 -1.966 1.00 105.15 317 VAL A N 1
ATOM 2344 C CA . VAL A 1 317 ? -31.150 -12.143 -2.403 1.00 102.17 317 VAL A CA 1
ATOM 2345 C C . VAL A 1 317 ? -30.577 -11.940 -3.806 1.00 108.24 317 VAL A C 1
ATOM 2346 O O . VAL A 1 317 ? -29.381 -12.165 -4.009 1.00 111.66 317 VAL A O 1
ATOM 2350 N N . ILE A 1 318 ? -31.430 -11.514 -4.757 1.00 111.03 318 ILE A N 1
ATOM 2351 C CA . ILE A 1 318 ? -31.007 -11.364 -6.142 1.00 112.21 318 ILE A CA 1
ATOM 2352 C C . ILE A 1 318 ? -30.126 -10.121 -6.282 1.00 114.37 318 ILE A C 1
ATOM 2353 O O . ILE A 1 318 ? -29.286 -10.056 -7.179 1.00 115.83 318 ILE A O 1
ATOM 2358 N N . ALA A 1 319 ? -30.312 -9.142 -5.388 1.00 115.70 319 ALA A N 1
ATOM 2359 C CA . ALA A 1 319 ? -29.439 -7.980 -5.338 1.00 119.22 319 ALA A CA 1
ATOM 2360 C C . ALA A 1 319 ? -27.990 -8.375 -5.038 1.00 117.61 319 ALA A C 1
ATOM 2361 O O . ALA A 1 319 ? -27.063 -7.752 -5.553 1.00 119.85 319 ALA A O 1
ATOM 2363 N N . VAL A 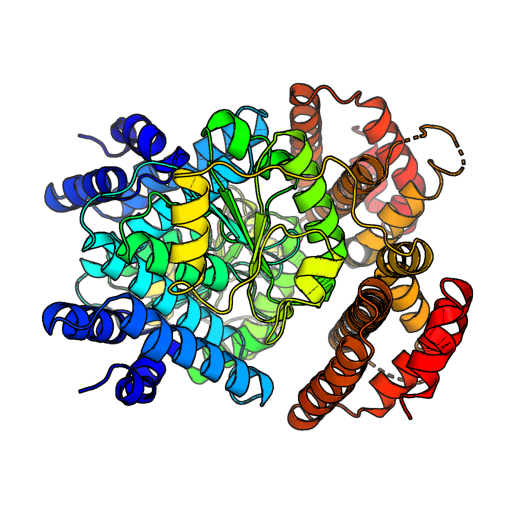1 320 ? -27.805 -9.417 -4.208 1.00 113.22 320 VAL A N 1
ATOM 2364 C CA . VAL A 1 320 ? -26.480 -9.920 -3.865 1.00 109.89 320 VAL A CA 1
ATOM 2365 C C . VAL A 1 320 ? -25.946 -10.907 -4.906 1.00 106.77 320 VAL A C 1
ATOM 2366 O O . VAL A 1 320 ? -24.792 -10.802 -5.317 1.00 104.84 320 VAL A O 1
ATOM 2370 N N . ASP A 1 321 ? -26.784 -11.878 -5.298 1.00 104.93 321 ASP A N 1
ATOM 2371 C CA . ASP A 1 321 ? -26.414 -12.901 -6.264 1.00 102.59 321 ASP A CA 1
ATOM 2372 C C . ASP A 1 321 ? -27.509 -13.035 -7.318 1.00 103.33 321 ASP A C 1
ATOM 2373 O O . ASP A 1 321 ? -28.466 -13.780 -7.125 1.00 102.84 321 ASP A O 1
ATOM 2378 N N . PRO A 1 322 ? -27.412 -12.333 -8.469 1.00 104.91 322 PRO A N 1
ATOM 2379 C CA . PRO A 1 322 ? -28.474 -12.402 -9.479 1.00 106.44 322 PRO A CA 1
ATOM 2380 C C . PRO A 1 322 ? -28.619 -13.795 -10.088 1.00 102.37 322 PRO A C 1
ATOM 2381 O O . PRO A 1 322 ? -29.690 -14.134 -10.591 1.00 105.65 322 PRO A O 1
ATOM 2385 N N . GLY A 1 323 ? -27.545 -14.597 -10.021 1.00 96.47 323 GLY A N 1
ATOM 2386 C CA . GLY A 1 323 ? -27.570 -15.977 -10.483 1.00 93.46 323 GLY A CA 1
ATOM 2387 C C . GLY A 1 323 ? -28.498 -16.914 -9.706 1.00 90.16 323 GLY A C 1
ATOM 2388 O O . GLY A 1 323 ? -28.774 -18.032 -10.154 1.00 88.02 323 GLY A O 1
ATOM 2389 N N . ALA A 1 324 ? -28.968 -16.448 -8.537 1.00 89.02 324 ALA A N 1
ATOM 2390 C CA . ALA A 1 324 ? -29.941 -17.172 -7.737 1.00 85.69 324 ALA A CA 1
ATOM 2391 C C . ALA A 1 324 ? -31.366 -16.997 -8.254 1.00 88.64 324 ALA A C 1
ATOM 2392 O O . ALA A 1 324 ? -32.249 -17.737 -7.837 1.00 87.07 324 ALA A O 1
ATOM 2394 N N . THR A 1 325 ? -31.583 -15.997 -9.118 1.00 91.69 325 THR A N 1
ATOM 2395 C CA . THR A 1 325 ? -32.923 -15.691 -9.593 1.00 94.92 325 THR A CA 1
ATOM 2396 C C . THR A 1 325 ? -33.639 -16.943 -10.094 1.00 94.12 325 THR A C 1
ATOM 2397 O O . THR A 1 325 ? -34.752 -17.234 -9.654 1.00 94.96 325 THR A O 1
ATOM 2401 N N . ARG A 1 326 ? -32.992 -17.677 -11.003 1.00 93.76 326 ARG A N 1
ATOM 2402 C CA . ARG A 1 326 ? -33.638 -18.819 -11.630 1.00 94.36 326 ARG A CA 1
ATOM 2403 C C . ARG A 1 326 ? -33.940 -19.916 -10.608 1.00 89.97 326 ARG A C 1
ATOM 2404 O O . ARG A 1 326 ? -34.950 -20.606 -10.699 1.00 89.92 326 ARG A O 1
ATOM 2412 N N . LEU A 1 327 ? -33.070 -20.055 -9.611 1.00 88.63 327 LEU A N 1
ATOM 2413 C CA . LEU A 1 327 ? -33.265 -21.066 -8.582 1.00 85.02 327 LEU A CA 1
ATOM 2414 C C . LEU A 1 327 ? -34.501 -20.756 -7.720 1.00 84.31 327 LEU A C 1
ATOM 2415 O O . LEU A 1 327 ? -35.242 -21.665 -7.313 1.00 82.19 327 LEU A O 1
ATOM 2420 N N . LEU A 1 328 ? -34.720 -19.452 -7.488 1.00 86.14 328 LEU A N 1
ATOM 2421 C CA . LEU A 1 328 ? -35.861 -18.954 -6.733 1.00 88.21 328 LEU A CA 1
ATOM 2422 C C . LEU A 1 328 ? -37.203 -19.058 -7.445 1.00 91.80 328 LEU A C 1
ATOM 2423 O O . LEU A 1 328 ? -38.218 -19.334 -6.804 1.00 91.05 328 LEU A O 1
ATOM 2428 N N . ASP A 1 329 ? -37.184 -18.823 -8.761 1.00 96.52 329 ASP A N 1
ATOM 2429 C CA . ASP A 1 329 ? -38.384 -18.867 -9.580 1.00 99.84 329 ASP A CA 1
ATOM 2430 C C . ASP A 1 329 ? -38.757 -20.302 -9.935 1.00 99.51 329 ASP A C 1
ATOM 2431 O O . ASP A 1 329 ? -39.931 -20.586 -10.169 1.00 100.59 329 ASP A O 1
ATOM 2436 N N . ALA A 1 330 ? -37.748 -21.185 -9.956 1.00 98.78 330 ALA A N 1
ATOM 2437 C CA . ALA A 1 330 ? -37.987 -22.618 -10.006 1.00 101.43 330 ALA A CA 1
ATOM 2438 C C . ALA A 1 330 ? -39.041 -22.987 -8.960 1.00 108.12 330 ALA A C 1
ATOM 2439 O O . ALA A 1 330 ? -40.104 -23.499 -9.330 1.00 116.19 330 ALA A O 1
ATOM 2441 N N . ALA A 1 331 ? -38.759 -22.650 -7.681 1.00 113.59 331 ALA A N 1
ATOM 2442 C CA . ALA A 1 331 ? -39.713 -22.754 -6.578 1.00 115.82 331 ALA A CA 1
ATOM 2443 C C . ALA A 1 331 ? -40.961 -21.873 -6.761 1.00 130.42 331 ALA A C 1
ATOM 2444 O O . ALA A 1 331 ? -40.848 -20.715 -7.166 1.00 143.57 331 ALA A O 1
ATOM 2446 N N . TRP A 1 332 ? -42.143 -22.427 -6.434 1.00 130.23 332 TRP A N 1
ATOM 2447 C CA . TRP A 1 332 ? -43.436 -21.951 -6.919 1.00 132.61 332 TRP A CA 1
ATOM 2448 C C . TRP A 1 332 ? -43.354 -21.445 -8.387 1.00 132.36 332 TRP A C 1
ATOM 2449 O O . TRP A 1 332 ? -43.218 -22.252 -9.319 1.00 125.21 332 TRP A O 1
ATOM 2460 N N . GLU B 1 2 ? -2.791 -41.559 46.025 1.00 66.74 2 GLU B N 1
ATOM 2461 C CA . GLU B 1 2 ? -4.084 -42.235 45.957 1.00 66.92 2 GLU B CA 1
ATOM 2462 C C . GLU B 1 2 ? -5.329 -41.379 46.232 1.00 67.31 2 GLU B C 1
ATOM 2463 O O . GLU B 1 2 ? -6.437 -41.881 46.065 1.00 72.04 2 GLU B O 1
ATOM 2469 N N . ALA B 1 3 ? -5.178 -40.085 46.571 1.00 64.95 3 ALA B N 1
ATOM 2470 C CA . ALA B 1 3 ? -6.281 -39.136 46.451 1.00 61.32 3 ALA B CA 1
ATOM 2471 C C . ALA B 1 3 ? -6.594 -38.861 44.970 1.00 59.35 3 ALA B C 1
ATOM 2472 O O . ALA B 1 3 ? -5.686 -38.675 44.157 1.00 56.83 3 ALA B O 1
ATOM 2474 N N . PRO B 1 4 ? -7.884 -38.802 44.557 1.00 59.05 4 PRO B N 1
ATOM 2475 C CA . PRO B 1 4 ? -8.208 -38.510 43.146 1.00 55.62 4 PRO B CA 1
ATOM 2476 C C . PRO B 1 4 ? -7.459 -37.310 42.548 1.00 53.96 4 PRO B C 1
ATOM 2477 O O . PRO B 1 4 ? -6.967 -37.370 41.432 1.00 49.92 4 PRO B O 1
ATOM 2481 N N . ALA B 1 5 ? -7.334 -36.228 43.325 1.00 55.97 5 ALA B N 1
ATOM 2482 C CA . ALA B 1 5 ? -6.621 -35.020 42.926 1.00 54.63 5 ALA B CA 1
ATOM 2483 C C . ALA B 1 5 ? -5.201 -35.254 42.405 1.00 54.83 5 ALA B C 1
ATOM 2484 O O . ALA B 1 5 ? -4.771 -34.604 41.446 1.00 53.37 5 ALA B O 1
ATOM 2486 N N . SER B 1 6 ? -4.471 -36.184 43.028 1.00 54.15 6 SER B N 1
ATOM 2487 C CA . SER B 1 6 ? -3.095 -36.407 42.618 1.00 55.59 6 SER B CA 1
ATOM 2488 C C . SER B 1 6 ? -2.990 -37.121 41.268 1.00 53.18 6 SER B C 1
ATOM 2489 O O . SER B 1 6 ? -1.900 -37.197 40.707 1.00 53.87 6 SER B O 1
ATOM 2492 N N . TYR B 1 7 ? -4.122 -37.593 40.724 1.00 49.30 7 TYR B N 1
ATOM 2493 C CA . TYR B 1 7 ? -4.096 -38.287 39.448 1.00 47.45 7 TYR B CA 1
ATOM 2494 C C . TYR B 1 7 ? -4.443 -37.385 38.266 1.00 44.73 7 TYR B C 1
ATOM 2495 O O . TYR B 1 7 ? -4.438 -37.842 37.133 1.00 43.93 7 TYR B O 1
ATOM 2504 N N . VAL B 1 8 ? -4.689 -36.094 38.514 1.00 43.71 8 VAL B N 1
ATOM 2505 C CA . VAL B 1 8 ? -5.058 -35.172 37.450 1.00 42.10 8 VAL B CA 1
ATOM 2506 C C . VAL B 1 8 ? -4.038 -35.126 36.312 1.00 42.81 8 VAL B C 1
ATOM 2507 O O . VAL B 1 8 ? -4.409 -35.180 35.128 1.00 42.04 8 VAL B O 1
ATOM 2511 N N . GLU B 1 9 ? -2.756 -35.007 36.668 1.00 44.45 9 GLU B N 1
ATOM 2512 C CA . GLU B 1 9 ? -1.700 -34.846 35.684 1.00 45.71 9 GLU B CA 1
ATOM 2513 C C . GLU B 1 9 ? -1.560 -36.056 34.764 1.00 45.15 9 GLU B C 1
ATOM 2514 O O . GLU B 1 9 ? -1.597 -35.881 33.548 1.00 43.35 9 GLU B O 1
ATOM 2520 N N . PRO B 1 10 ? -1.391 -37.303 35.270 1.00 45.54 10 PRO B N 1
ATOM 2521 C CA . PRO B 1 10 ? -1.383 -38.475 34.390 1.00 45.78 10 PRO B CA 1
ATOM 2522 C C . PRO B 1 10 ? -2.673 -38.656 33.588 1.00 44.29 10 PRO B C 1
ATOM 2523 O O . PRO B 1 10 ? -2.643 -39.090 32.419 1.00 43.86 10 PRO B O 1
ATOM 2527 N N . TYR B 1 11 ? -3.809 -38.313 34.210 1.00 42.65 11 TYR B N 1
ATOM 2528 C CA . TYR B 1 11 ? -5.070 -38.378 33.507 1.00 41.33 11 TYR B CA 1
ATOM 2529 C C . TYR B 1 11 ? -5.032 -37.464 32.287 1.00 40.10 11 TYR B C 1
ATOM 2530 O O . TYR B 1 11 ? -5.334 -37.924 31.203 1.00 39.39 11 TYR B O 1
ATOM 2539 N N . LEU B 1 12 ? -4.677 -36.186 32.496 1.00 40.19 12 LEU B N 1
ATOM 2540 C CA . LEU B 1 12 ? -4.581 -35.182 31.447 1.00 39.79 12 LEU B CA 1
ATOM 2541 C C . LEU B 1 12 ? -3.583 -35.538 30.339 1.00 41.48 12 LEU B C 1
ATOM 2542 O O . LEU B 1 12 ? -3.862 -35.317 29.151 1.00 41.63 12 LEU B O 1
ATOM 2547 N N . GLY B 1 13 ? -2.413 -36.055 30.724 1.00 42.66 13 GLY B N 1
ATOM 2548 C CA . GLY B 1 13 ? -1.424 -36.503 29.757 1.00 43.86 13 GLY B CA 1
ATOM 2549 C C . GLY B 1 13 ? -2.049 -37.376 28.665 1.00 43.65 13 GLY B C 1
ATOM 2550 O O . GLY B 1 13 ? -1.785 -37.191 27.477 1.00 43.10 13 GLY B O 1
ATOM 2551 N N . ASP B 1 14 ? -2.912 -38.305 29.088 1.00 43.99 14 ASP B N 1
ATOM 2552 C CA . ASP B 1 14 ? -3.604 -39.186 28.164 1.00 44.53 14 ASP B CA 1
ATOM 2553 C C . ASP B 1 14 ? -4.861 -38.551 27.573 1.00 42.41 14 ASP B C 1
ATOM 2554 O O . ASP B 1 14 ? -5.106 -38.708 26.378 1.00 42.81 14 ASP B O 1
ATOM 2559 N N . ALA B 1 15 ? -5.614 -37.802 28.383 1.00 40.43 15 ALA B N 1
ATOM 2560 C CA . ALA B 1 15 ? -6.886 -37.260 27.930 1.00 38.97 15 ALA B CA 1
ATOM 2561 C C . ALA B 1 15 ? -6.752 -36.229 26.808 1.00 38.34 15 ALA B C 1
ATOM 2562 O O . ALA B 1 15 ? -7.599 -36.176 25.928 1.00 36.87 15 ALA B O 1
ATOM 2564 N N . ILE B 1 16 ? -5.704 -35.402 26.893 1.00 38.50 16 ILE B N 1
ATOM 2565 C CA . ILE B 1 16 ? -5.472 -34.315 25.962 1.00 38.63 16 ILE B CA 1
ATOM 2566 C C . ILE B 1 16 ? -5.140 -34.807 24.549 1.00 39.31 16 ILE B C 1
ATOM 2567 O O . ILE B 1 16 ? -5.403 -34.103 23.577 1.00 39.94 16 ILE B O 1
ATOM 2572 N N . VAL B 1 17 ? -4.551 -36.005 24.440 1.00 39.51 17 VAL B N 1
ATOM 2573 C CA . VAL B 1 17 ? -4.339 -36.639 23.150 1.00 40.33 17 VAL B CA 1
ATOM 2574 C C . VAL B 1 17 ? -5.399 -37.688 22.797 1.00 40.32 17 VAL B C 1
ATOM 2575 O O . VAL B 1 17 ? -5.157 -38.493 21.898 1.00 40.96 17 VAL B O 1
ATOM 2579 N N . GLY B 1 18 ? -6.546 -37.703 23.499 1.00 39.36 18 GLY B N 1
ATOM 2580 C CA . GLY B 1 18 ? -7.628 -38.638 23.221 1.00 39.87 18 GLY B CA 1
ATOM 2581 C C . GLY B 1 18 ? -7.358 -40.113 23.532 1.00 42.63 18 GLY B C 1
ATOM 2582 O O . GLY B 1 18 ? -8.068 -40.994 23.056 1.00 42.44 18 GLY B O 1
ATOM 2583 N N . ASN B 1 19 ? -6.363 -40.385 24.387 1.00 46.76 19 ASN B N 1
ATOM 2584 C CA . ASN B 1 19 ? -5.997 -41.748 24.750 1.00 49.61 19 ASN B CA 1
ATOM 2585 C C . ASN B 1 19 ? -6.858 -42.215 25.925 1.00 50.72 19 ASN B C 1
ATOM 2586 O O . ASN B 1 19 ? -6.430 -42.248 27.080 1.00 49.51 19 ASN B O 1
ATOM 2591 N N . ARG B 1 20 ? -8.105 -42.554 25.584 1.00 53.34 20 ARG B N 1
ATOM 2592 C CA . ARG B 1 20 ? -9.129 -42.928 26.546 1.00 53.59 20 ARG B CA 1
ATOM 2593 C C . ARG B 1 20 ? -8.801 -44.021 27.555 1.00 52.85 20 ARG B C 1
ATOM 2594 O O . ARG B 1 20 ? -9.148 -43.887 28.714 1.00 53.34 20 ARG B O 1
ATOM 2602 N N . ARG B 1 21 ? -8.202 -45.119 27.105 1.00 52.84 21 ARG B N 1
ATOM 2603 C CA . ARG B 1 21 ? -8.179 -46.335 27.894 1.00 55.11 21 ARG B CA 1
ATOM 2604 C C . ARG B 1 21 ? -7.413 -46.210 29.216 1.00 56.36 21 ARG B C 1
ATOM 2605 O O . ARG B 1 21 ? -7.937 -46.596 30.265 1.00 55.48 21 ARG B O 1
ATOM 2613 N N . PRO B 1 22 ? -6.156 -45.697 29.225 1.00 56.03 22 PRO B N 1
ATOM 2614 C CA . PRO B 1 22 ? -5.424 -45.529 30.484 1.00 55.98 22 PRO B CA 1
ATOM 2615 C C . PRO B 1 22 ? -6.087 -44.505 31.400 1.00 53.78 22 PRO B C 1
ATOM 2616 O O . PRO B 1 22 ? -6.102 -44.679 32.613 1.00 56.39 22 PRO B O 1
ATOM 2620 N N . ALA B 1 23 ? -6.664 -43.455 30.819 1.00 51.53 23 ALA B N 1
ATOM 2621 C CA . ALA B 1 23 ? -7.371 -42.449 31.596 1.00 50.52 23 ALA B CA 1
ATOM 2622 C C . ALA B 1 23 ? -8.672 -42.929 32.244 1.00 50.84 23 ALA B C 1
ATOM 2623 O O . ALA B 1 23 ? -8.963 -42.536 33.371 1.00 53.16 23 ALA B O 1
ATOM 2625 N N . VAL B 1 24 ? -9.456 -43.777 31.563 1.00 50.36 24 VAL B N 1
ATOM 2626 C CA . VAL B 1 24 ? -10.635 -44.353 32.197 1.00 51.97 24 VAL B CA 1
ATOM 2627 C C . VAL B 1 24 ? -10.193 -45.446 33.161 1.00 54.58 24 VAL B C 1
ATOM 2628 O O . VAL B 1 24 ? -10.894 -45.703 34.121 1.00 55.88 24 VAL B O 1
ATOM 2632 N N . ARG B 1 25 ? -9.047 -46.091 32.919 1.00 57.47 25 ARG B N 1
ATOM 2633 C CA . ARG B 1 25 ? -8.506 -47.070 33.861 1.00 61.53 25 ARG B CA 1
ATOM 2634 C C . ARG B 1 25 ? -8.221 -46.459 35.242 1.00 59.95 25 ARG B C 1
ATOM 2635 O O . ARG B 1 25 ? -8.632 -47.033 36.251 1.00 59.39 25 ARG B O 1
ATOM 2643 N N . LEU B 1 26 ? -7.541 -45.300 35.270 1.00 57.98 26 LEU B N 1
ATOM 2644 C CA . LEU B 1 26 ? -7.362 -44.530 36.494 1.00 58.83 26 LEU B CA 1
ATOM 2645 C C . LEU B 1 26 ? -8.669 -44.265 37.230 1.00 56.98 26 LEU B C 1
ATOM 2646 O O . LEU B 1 26 ? -8.759 -44.427 38.454 1.00 58.96 26 LEU B O 1
ATOM 2651 N N . THR B 1 27 ? -9.672 -43.816 36.469 1.00 53.66 27 THR B N 1
ATOM 2652 C CA . THR B 1 27 ? -10.981 -43.514 37.012 1.00 52.80 27 THR B CA 1
ATOM 2653 C C . THR B 1 27 ? -11.529 -44.772 37.695 1.00 55.50 27 THR B C 1
ATOM 2654 O O . THR B 1 27 ? -11.963 -44.730 38.864 1.00 57.92 27 THR B O 1
ATOM 2658 N N . LEU B 1 28 ? -11.458 -45.908 36.981 1.00 54.82 28 LEU B N 1
ATOM 2659 C CA . LEU B 1 28 ? -11.997 -47.150 37.506 1.00 57.20 28 LEU B CA 1
ATOM 2660 C C . LEU B 1 28 ? -11.150 -47.782 38.613 1.00 59.36 28 LEU B C 1
ATOM 2661 O O . LEU B 1 28 ? -11.695 -48.505 39.439 1.00 60.93 28 LEU B O 1
ATOM 2666 N N . ASP B 1 29 ? -9.840 -47.511 38.635 1.00 58.97 29 ASP B N 1
ATOM 2667 C CA . ASP B 1 29 ? -8.972 -47.977 39.706 1.00 62.30 29 ASP B CA 1
ATOM 2668 C C . ASP B 1 29 ? -9.300 -47.328 41.059 1.00 62.52 29 ASP B C 1
ATOM 2669 O O . ASP B 1 29 ? -9.375 -48.013 42.080 1.00 62.16 29 ASP B O 1
ATOM 2674 N N . LEU B 1 30 ? -9.500 -46.004 41.049 1.00 60.90 30 LEU B N 1
ATOM 2675 C CA . LEU B 1 30 ? -10.000 -45.284 42.205 1.00 61.20 30 LEU B CA 1
ATOM 2676 C C . LEU B 1 30 ? -11.317 -45.874 42.707 1.00 64.22 30 LEU B C 1
ATOM 2677 O O . LEU B 1 30 ? -11.454 -46.161 43.908 1.00 67.42 30 LEU B O 1
ATOM 2682 N N . LEU B 1 31 ? -12.283 -46.058 41.792 1.00 64.91 31 LEU B N 1
ATOM 2683 C CA . LEU B 1 31 ? -13.582 -46.597 42.167 1.00 66.21 31 LEU B CA 1
ATOM 2684 C C . LEU B 1 31 ? -13.445 -47.941 42.889 1.00 71.97 31 LEU B C 1
ATOM 2685 O O . LEU B 1 31 ? -14.098 -48.155 43.916 1.00 74.86 31 LEU B O 1
ATOM 2690 N N . ASP B 1 32 ? -12.587 -48.820 42.339 1.00 76.48 32 ASP B N 1
ATOM 2691 C CA . ASP B 1 32 ? -12.345 -50.147 42.886 1.00 82.46 32 ASP B CA 1
ATOM 2692 C C . ASP B 1 32 ? -11.616 -50.086 44.223 1.00 83.13 32 ASP B C 1
ATOM 2693 O O . ASP B 1 32 ? -11.726 -51.024 44.998 1.00 84.51 32 ASP B O 1
ATOM 2698 N N . HIS B 1 33 ? -10.867 -49.002 44.472 1.00 83.87 33 HIS B N 1
ATOM 2699 C CA . HIS B 1 33 ? -10.188 -48.781 45.745 1.00 88.12 33 HIS B CA 1
ATOM 2700 C C . HIS B 1 33 ? -11.073 -47.992 46.709 1.00 87.42 33 HIS B C 1
ATOM 2701 O O . HIS B 1 33 ? -10.564 -47.370 47.636 1.00 86.50 33 HIS B O 1
ATOM 2708 N N . ARG B 1 34 ? -12.392 -48.007 46.464 1.00 88.09 34 ARG B N 1
ATOM 2709 C CA . ARG B 1 34 ? -13.402 -47.543 47.405 1.00 87.94 34 ARG B CA 1
ATOM 2710 C C . ARG B 1 34 ? -13.449 -46.020 47.556 1.00 83.10 34 ARG B C 1
ATOM 2711 O O . ARG B 1 34 ? -14.068 -45.510 48.486 1.00 88.07 34 ARG B O 1
ATOM 2719 N N . VAL B 1 35 ? -12.844 -45.288 46.611 1.00 78.22 35 VAL B N 1
ATOM 2720 C CA . VAL B 1 35 ? -13.029 -43.846 46.520 1.00 73.26 35 VAL B CA 1
ATOM 2721 C C . VAL B 1 35 ? -14.468 -43.588 46.067 1.00 71.41 35 VAL B C 1
ATOM 2722 O O . VAL B 1 35 ? -14.907 -44.119 45.037 1.00 63.98 35 VAL B O 1
ATOM 2726 N N . PRO B 1 36 ? -15.237 -42.751 46.812 1.00 69.35 36 PRO B N 1
ATOM 2727 C CA . PRO B 1 36 ? -16.587 -42.369 46.393 1.00 66.92 36 PRO B CA 1
ATOM 2728 C C . PRO B 1 36 ? -16.562 -41.745 44.997 1.00 63.12 36 PRO B C 1
ATOM 2729 O O . PRO B 1 36 ? -15.659 -40.968 44.673 1.00 60.16 36 PRO B O 1
ATOM 2733 N N . GLU B 1 37 ? -17.582 -42.089 44.207 1.00 61.77 37 GLU B N 1
ATOM 2734 C CA . GLU B 1 37 ? -17.711 -41.627 42.837 1.00 57.86 37 GLU B CA 1
ATOM 2735 C C . GLU B 1 37 ? -17.745 -40.101 42.761 1.00 55.40 37 GLU B C 1
ATOM 2736 O O . GLU B 1 37 ? -17.093 -39.496 41.915 1.00 56.35 37 GLU B O 1
ATOM 2742 N N . ALA B 1 38 ? -18.513 -39.480 43.652 1.00 55.52 38 ALA B N 1
ATOM 2743 C CA . ALA B 1 38 ? -18.618 -38.031 43.725 1.00 53.44 38 ALA B CA 1
ATOM 2744 C C . ALA B 1 38 ? -17.243 -37.366 43.724 1.00 51.91 38 ALA B C 1
ATOM 2745 O O . ALA B 1 38 ? -17.034 -36.391 43.004 1.00 50.62 38 ALA B O 1
ATOM 2747 N N . ASP B 1 39 ? -16.324 -37.906 44.535 1.00 50.07 39 ASP B N 1
ATOM 2748 C CA . ASP B 1 39 ? -14.979 -37.367 44.605 1.00 50.10 39 ASP B CA 1
ATOM 2749 C C . ASP B 1 39 ? -14.198 -37.584 43.301 1.00 49.15 39 ASP B C 1
ATOM 2750 O O . ASP B 1 39 ? -13.395 -36.737 42.917 1.00 46.93 39 ASP B O 1
ATOM 2755 N N . ILE B 1 40 ? -14.407 -38.743 42.663 1.00 48.71 40 ILE B N 1
ATOM 2756 C CA . ILE B 1 40 ? -13.708 -39.075 41.438 1.00 48.77 40 ILE B CA 1
ATOM 2757 C C . ILE B 1 40 ? -14.116 -38.037 40.395 1.00 46.68 40 ILE B C 1
ATOM 2758 O O . ILE B 1 40 ? -13.259 -37.389 39.807 1.00 46.17 40 ILE B O 1
ATOM 2763 N N . VAL B 1 41 ? -15.429 -37.845 40.266 1.00 46.18 41 VAL B N 1
ATOM 2764 C CA . VAL B 1 41 ? -15.985 -36.870 39.355 1.00 45.62 41 VAL B CA 1
ATOM 2765 C C . VAL B 1 41 ? -15.505 -35.448 39.637 1.00 46.79 41 VAL B C 1
ATOM 2766 O O . VAL B 1 41 ? -15.117 -34.749 38.711 1.00 50.07 41 VAL B O 1
ATOM 2770 N N . GLU B 1 42 ? -15.522 -35.026 40.896 1.00 50.81 42 GLU B N 1
ATOM 2771 C CA . GLU B 1 42 ? -15.237 -33.640 41.238 1.00 53.28 42 GLU B CA 1
ATOM 2772 C C . GLU B 1 42 ? -13.739 -33.389 41.226 1.00 51.62 42 GLU B C 1
ATOM 2773 O O . GLU B 1 42 ? -13.280 -32.458 40.591 1.00 49.89 42 GLU B O 1
ATOM 2779 N N . ASP B 1 43 ? -12.991 -34.240 41.924 1.00 52.52 43 ASP B N 1
ATOM 2780 C CA . ASP B 1 43 ? -11.586 -33.973 42.196 1.00 51.26 43 ASP B CA 1
ATOM 2781 C C . ASP B 1 43 ? -10.646 -34.389 41.064 1.00 48.44 43 ASP B C 1
ATOM 2782 O O . ASP B 1 43 ? -9.537 -33.857 41.000 1.00 47.69 43 ASP B O 1
ATOM 2787 N N . LEU B 1 44 ? -11.060 -35.357 40.222 1.00 45.95 44 LEU B N 1
ATOM 2788 C CA . LEU B 1 44 ? -10.255 -35.727 39.061 1.00 45.83 44 LEU B CA 1
ATOM 2789 C C . LEU B 1 44 ? -10.835 -35.166 37.762 1.00 43.26 44 LEU B C 1
ATOM 2790 O O . LEU B 1 44 ? -10.252 -34.262 37.176 1.00 42.78 44 LEU B O 1
ATOM 2795 N N . LEU B 1 45 ? -12.019 -35.656 37.363 1.00 42.55 45 LEU B N 1
ATOM 2796 C CA . LEU B 1 45 ? -12.581 -35.354 36.053 1.00 41.27 45 LEU B CA 1
ATOM 2797 C C . LEU B 1 45 ? -12.947 -33.879 35.889 1.00 40.82 45 LEU B C 1
ATOM 2798 O O . LEU B 1 45 ? -12.561 -33.261 34.905 1.00 39.60 45 LEU B O 1
ATOM 2803 N N . ALA B 1 46 ? -13.698 -33.303 36.843 1.00 40.46 46 ALA B N 1
ATOM 2804 C CA . ALA B 1 46 ? -14.114 -31.916 36.694 1.00 39.00 46 ALA B CA 1
ATOM 2805 C C . ALA B 1 46 ? -12.894 -31.015 36.811 1.00 37.92 46 ALA B C 1
ATOM 2806 O O . ALA B 1 46 ? -12.766 -30.055 36.067 1.00 37.66 46 ALA B O 1
ATOM 2808 N N . ALA B 1 47 ? -12.017 -31.347 37.757 1.00 38.03 47 ALA B N 1
ATOM 2809 C CA . ALA B 1 47 ? -10.805 -30.591 38.008 1.00 38.06 47 ALA B CA 1
ATOM 2810 C C . ALA B 1 47 ? -9.900 -30.568 36.782 1.00 36.92 47 ALA B C 1
ATOM 2811 O O . ALA B 1 47 ? -9.375 -29.519 36.457 1.00 36.58 47 ALA B O 1
ATOM 2813 N N . ALA B 1 48 ? -9.706 -31.730 36.159 1.00 36.90 48 ALA B N 1
ATOM 2814 C CA . ALA B 1 48 ? -8.991 -31.841 34.894 1.00 36.99 48 ALA B CA 1
ATOM 2815 C C . ALA B 1 48 ? -9.609 -30.988 33.786 1.00 36.02 48 ALA B C 1
ATOM 2816 O O . ALA B 1 48 ? -8.926 -30.213 33.103 1.00 36.83 48 ALA B O 1
ATOM 2818 N N . GLN B 1 49 ? -10.928 -31.118 33.623 1.00 34.78 49 GLN B N 1
ATOM 2819 C CA . GLN B 1 49 ? -11.654 -30.337 32.635 1.00 33.47 49 GLN B CA 1
ATOM 2820 C C . GLN B 1 49 ? -11.526 -28.825 32.833 1.00 34.44 49 GLN B C 1
ATOM 2821 O O . GLN B 1 49 ? -11.364 -28.073 31.873 1.00 33.56 49 GLN B O 1
ATOM 2827 N N . ARG B 1 50 ? -11.590 -28.378 34.091 1.00 36.17 50 ARG B N 1
ATOM 2828 C CA . ARG B 1 50 ? -11.289 -26.992 34.399 1.00 38.47 50 ARG B CA 1
ATOM 2829 C C . ARG B 1 50 ? -9.867 -26.605 34.007 1.00 37.13 50 ARG B C 1
ATOM 2830 O O . ARG B 1 50 ? -9.662 -25.468 33.621 1.00 37.78 50 ARG B O 1
ATOM 2838 N N . GLU B 1 51 ? -8.892 -27.500 34.184 1.00 35.92 51 GLU B N 1
ATOM 2839 C CA . GLU B 1 51 ? -7.524 -27.160 33.854 1.00 36.42 51 GLU B CA 1
ATOM 2840 C C . GLU B 1 51 ? -7.385 -27.082 32.326 1.00 35.76 51 GLU B C 1
ATOM 2841 O O . GLU B 1 51 ? -6.681 -26.223 31.815 1.00 35.97 51 GLU B O 1
ATOM 2847 N N . VAL B 1 52 ? -8.021 -28.009 31.596 1.00 34.68 52 VAL B N 1
ATOM 2848 C CA . VAL B 1 52 ? -8.088 -27.935 30.138 1.00 34.00 52 VAL B CA 1
ATOM 2849 C C . VAL B 1 52 ? -8.596 -26.557 29.716 1.00 33.84 52 VAL B C 1
ATOM 2850 O O . VAL B 1 52 ? -7.919 -25.850 28.970 1.00 34.15 52 VAL B O 1
ATOM 2854 N N . GLY B 1 53 ? -9.775 -26.168 30.221 1.00 33.29 53 GLY B N 1
ATOM 2855 C CA . GLY B 1 53 ? -10.320 -24.850 29.949 1.00 33.24 53 GLY B CA 1
ATOM 2856 C C . GLY B 1 53 ? -9.353 -23.708 30.230 1.00 34.40 53 GLY B C 1
ATOM 2857 O O . GLY B 1 53 ? -9.295 -22.768 29.439 1.00 34.99 53 GLY B O 1
ATOM 2858 N N . GLU B 1 54 ? -8.597 -23.778 31.341 1.00 34.99 54 GLU B N 1
ATOM 2859 C CA . GLU B 1 54 ? -7.670 -22.706 31.695 1.00 36.78 54 GLU B CA 1
ATOM 2860 C C . GLU B 1 54 ? -6.462 -22.621 30.759 1.00 37.03 54 GLU B C 1
ATOM 2861 O O . GLU B 1 54 ? -5.894 -21.550 30.545 1.00 37.68 54 GLU B O 1
ATOM 2867 N N . ARG B 1 55 ? -6.017 -23.780 30.283 1.00 36.71 55 ARG B N 1
ATOM 2868 C CA . ARG B 1 55 ? -4.916 -23.840 29.335 1.00 37.94 55 ARG B CA 1
ATOM 2869 C C . ARG B 1 55 ? -5.310 -23.312 27.955 1.00 37.10 55 ARG B C 1
ATOM 2870 O O . ARG B 1 55 ? -4.564 -22.561 27.338 1.00 37.27 55 ARG B O 1
ATOM 2878 N N . TRP B 1 56 ? -6.513 -23.677 27.517 1.00 36.46 56 TRP B N 1
ATOM 2879 C CA . TRP B 1 56 ? -7.100 -23.084 26.326 1.00 36.47 56 TRP B CA 1
ATOM 2880 C C . TRP B 1 56 ? -7.122 -21.567 26.488 1.00 37.08 56 TRP B C 1
ATOM 2881 O O . TRP B 1 56 ? -6.644 -20.824 25.631 1.00 37.85 56 TRP B O 1
ATOM 2892 N N . TYR B 1 57 ? -7.626 -21.133 27.648 1.00 36.71 57 TYR B N 1
ATOM 2893 C CA . TYR B 1 57 ? -7.816 -19.724 27.949 1.00 37.18 57 TYR B CA 1
ATOM 2894 C C . TYR B 1 57 ? -6.490 -18.985 27.916 1.00 38.40 57 TYR B C 1
ATOM 2895 O O . TYR B 1 57 ? -6.441 -17.812 27.573 1.00 39.26 57 TYR B O 1
ATOM 2904 N N . ARG B 1 58 ? -5.421 -19.677 28.309 1.00 39.02 58 ARG B N 1
ATOM 2905 C CA . ARG B 1 58 ? -4.101 -19.063 28.327 1.00 41.32 58 ARG B CA 1
ATOM 2906 C C . ARG B 1 58 ? -3.413 -19.263 26.978 1.00 41.05 58 ARG B C 1
ATOM 2907 O O . ARG B 1 58 ? -2.231 -18.956 26.847 1.00 41.89 58 ARG B O 1
ATOM 2915 N N . ASN B 1 59 ? -4.166 -19.746 25.974 1.00 40.06 59 ASN B N 1
ATOM 2916 C CA . ASN B 1 59 ? -3.635 -20.037 24.643 1.00 40.34 59 ASN B CA 1
ATOM 2917 C C . ASN B 1 59 ? -2.477 -21.031 24.673 1.00 40.98 59 ASN B C 1
ATOM 2918 O O . ASN B 1 59 ? -1.482 -20.842 24.009 1.00 41.77 59 ASN B O 1
ATOM 2923 N N . GLU B 1 60 ? -2.591 -22.052 25.527 1.00 41.46 60 GLU B N 1
ATOM 2924 C CA . GLU B 1 60 ? -1.586 -23.101 25.670 1.00 41.88 60 GLU B CA 1
ATOM 2925 C C . GLU B 1 60 ? -2.088 -24.419 25.087 1.00 41.51 60 GLU B C 1
ATOM 2926 O O . GLU B 1 60 ? -1.304 -25.354 24.941 1.00 41.91 60 GLU B O 1
ATOM 2932 N N . LEU B 1 61 ? -3.407 -24.473 24.840 1.00 41.16 61 LEU B N 1
ATOM 2933 C CA . LEU B 1 61 ? -4.092 -25.559 24.157 1.00 40.98 61 LEU B CA 1
ATOM 2934 C C . LEU B 1 61 ? -5.027 -25.011 23.074 1.00 40.20 61 LEU B C 1
ATOM 2935 O O . LEU B 1 61 ? -5.478 -23.865 23.148 1.00 40.65 61 LEU B O 1
ATOM 2940 N N . SER B 1 62 ? -5.386 -25.854 22.102 1.00 38.52 62 SER B N 1
ATOM 2941 C CA . SER B 1 62 ? -6.390 -25.456 21.125 1.00 38.50 62 SER B CA 1
ATOM 2942 C C . SER B 1 62 ? -7.718 -26.158 21.419 1.00 36.92 62 SER B C 1
ATOM 2943 O O . SER B 1 62 ? -7.786 -27.056 22.276 1.00 36.19 62 SER B O 1
ATOM 2946 N N . PRO B 1 63 ? -8.820 -25.736 20.741 1.00 35.69 63 PRO B N 1
ATOM 2947 C CA . PRO B 1 63 ? -10.081 -26.477 20.812 1.00 34.61 63 PRO B CA 1
ATOM 2948 C C . PRO B 1 63 ? -9.977 -27.927 20.372 1.00 34.32 63 PRO B C 1
ATOM 2949 O O . PRO B 1 63 ? -10.803 -28.755 20.727 1.00 34.14 63 PRO B O 1
ATOM 2953 N N . ALA B 1 64 ? -8.932 -28.247 19.627 1.00 35.15 64 ALA B N 1
ATOM 2954 C CA . ALA B 1 64 ? -8.782 -29.592 19.100 1.00 35.22 64 ALA B CA 1
ATOM 2955 C C . ALA B 1 64 ? -8.334 -30.484 20.254 1.00 34.30 64 ALA B C 1
ATOM 2956 O O . ALA B 1 64 ? -8.884 -31.561 20.478 1.00 33.58 64 ALA B O 1
ATOM 2958 N N . ASP B 1 65 ? -7.353 -30.003 21.008 1.00 35.10 65 ASP B N 1
ATOM 2959 C CA . ASP B 1 65 ? -6.929 -30.680 22.235 1.00 34.88 65 ASP B CA 1
ATOM 2960 C C . ASP B 1 65 ? -8.055 -30.841 23.248 1.00 34.26 65 ASP B C 1
ATOM 2961 O O . ASP B 1 65 ? -8.331 -31.928 23.748 1.00 34.60 65 ASP B O 1
ATOM 2966 N N . GLU B 1 66 ? -8.746 -29.749 23.538 1.00 34.52 66 GLU B N 1
ATOM 2967 C CA . GLU B 1 66 ? -9.883 -29.830 24.439 1.00 33.94 66 GLU B CA 1
ATOM 2968 C C . GLU B 1 66 ? -10.962 -30.817 23.980 1.00 34.42 66 GLU B C 1
ATOM 2969 O O . GLU B 1 66 ? -11.443 -31.617 24.795 1.00 33.97 66 GLU B O 1
ATOM 2975 N N . HIS B 1 67 ? -11.326 -30.790 22.674 1.00 33.90 67 HIS B N 1
ATOM 2976 C CA . HIS B 1 67 ? -12.295 -31.743 22.149 1.00 33.49 67 HIS B CA 1
ATOM 2977 C C . HIS B 1 67 ? -11.903 -33.169 22.525 1.00 32.42 67 HIS B C 1
ATOM 2978 O O . HIS B 1 67 ? -12.723 -33.961 22.956 1.00 31.75 67 HIS B O 1
ATOM 2985 N N . LEU B 1 68 ? -10.637 -33.522 22.323 1.00 32.56 68 LEU B N 1
ATOM 2986 C CA . LEU B 1 68 ? -10.161 -34.833 22.740 1.00 32.71 68 LEU B CA 1
ATOM 2987 C C . LEU B 1 68 ? -10.267 -35.003 24.268 1.00 32.55 68 LEU B C 1
ATOM 2988 O O . LEU B 1 68 ? -10.831 -35.988 24.763 1.00 32.37 68 LEU B O 1
ATOM 2993 N N . ALA B 1 69 ? -9.802 -34.026 25.041 1.00 32.42 69 ALA B N 1
ATOM 2994 C CA . ALA B 1 69 ? -9.936 -34.146 26.500 1.00 33.09 69 ALA B CA 1
ATOM 2995 C C . ALA B 1 69 ? -11.399 -34.362 26.901 1.00 32.90 69 ALA B C 1
ATOM 2996 O O . ALA B 1 69 ? -11.683 -35.266 27.672 1.00 33.05 69 ALA B O 1
ATOM 2998 N N . SER B 1 70 ? -12.334 -33.634 26.272 1.00 33.11 70 SER B N 1
ATOM 2999 C CA . SER B 1 70 ? -13.744 -33.724 26.638 1.00 32.48 70 SER B CA 1
ATOM 3000 C C . SER B 1 70 ? -14.322 -35.075 26.241 1.00 34.08 70 SER B C 1
ATOM 3001 O O . SER B 1 70 ? -15.200 -35.600 26.885 1.00 36.83 70 SER B O 1
ATOM 3004 N N . GLY B 1 71 ? -13.848 -35.667 25.159 1.00 35.73 71 GLY B N 1
ATOM 3005 C CA . GLY B 1 71 ? -14.286 -37.014 24.815 1.00 35.75 71 GLY B CA 1
ATOM 3006 C C . GLY B 1 71 ? -13.840 -38.037 25.865 1.00 35.64 71 GLY B C 1
ATOM 3007 O O . GLY B 1 71 ? -14.577 -38.955 26.207 1.00 35.87 71 GLY B O 1
ATOM 3008 N N . VAL B 1 72 ? -12.609 -37.899 26.349 1.00 34.93 72 VAL B N 1
ATOM 3009 C CA . VAL B 1 72 ? -12.094 -38.845 27.334 1.00 35.71 72 VAL B CA 1
ATOM 3010 C C . VAL B 1 72 ? -12.888 -38.751 28.649 1.00 34.87 72 VAL B C 1
ATOM 3011 O O . VAL B 1 72 ? -13.200 -39.759 29.288 1.00 35.23 72 VAL B O 1
ATOM 3015 N N . ALA B 1 73 ? -13.267 -37.524 29.006 1.00 33.76 73 ALA B N 1
ATOM 3016 C CA . ALA B 1 73 ? -14.099 -37.239 30.155 1.00 33.28 73 ALA B CA 1
ATOM 3017 C C . ALA B 1 73 ? -15.462 -37.908 30.010 1.00 33.65 73 ALA B C 1
ATOM 3018 O O . ALA B 1 73 ? -15.952 -38.570 30.932 1.00 34.23 73 ALA B O 1
ATOM 3020 N N . GLY B 1 74 ? -16.065 -37.771 28.823 1.00 33.09 74 GLY B N 1
ATOM 3021 C CA . GLY B 1 74 ? -17.329 -38.436 28.571 1.00 33.23 74 GLY B CA 1
ATOM 3022 C C . GLY B 1 74 ? -17.175 -39.950 28.636 1.00 34.46 74 GLY B C 1
ATOM 3023 O O . GLY B 1 74 ? -18.085 -40.638 29.055 1.00 35.61 74 GLY B O 1
ATOM 3024 N N . ALA B 1 75 ? -16.026 -40.486 28.225 1.00 35.23 75 ALA B N 1
ATOM 3025 C CA . ALA B 1 75 ? -15.816 -41.925 28.244 1.00 37.12 75 ALA B CA 1
ATOM 3026 C C . ALA B 1 75 ? -15.615 -42.433 29.669 1.00 39.49 75 ALA B C 1
ATOM 3027 O O . ALA B 1 75 ? -16.044 -43.542 30.003 1.00 42.27 75 ALA B O 1
ATOM 3029 N N . ALA B 1 76 ? -14.970 -41.604 30.503 1.00 39.25 76 ALA B N 1
ATOM 3030 C CA . ALA B 1 76 ? -14.851 -41.892 31.927 1.00 40.87 76 ALA B CA 1
ATOM 3031 C C . ALA B 1 76 ? -16.203 -41.934 32.642 1.00 41.24 76 ALA B C 1
ATOM 3032 O O . ALA B 1 76 ? -16.490 -42.868 33.388 1.00 43.00 76 ALA B O 1
ATOM 3034 N N . LEU B 1 77 ? -17.049 -40.926 32.404 1.00 40.71 77 LEU B N 1
ATOM 3035 C CA . LEU B 1 77 ? -18.409 -40.929 32.928 1.00 40.31 77 LEU B CA 1
ATOM 3036 C C . LEU B 1 77 ? -19.206 -42.155 32.483 1.00 42.20 77 LEU B C 1
ATOM 3037 O O . LEU B 1 77 ? -19.910 -42.776 33.271 1.00 45.38 77 LEU B O 1
ATOM 3042 N N . ASP B 1 78 ? -19.067 -42.521 31.213 1.00 43.03 78 ASP B N 1
ATOM 3043 C CA . ASP B 1 78 ? -19.714 -43.715 30.684 1.00 44.93 78 ASP B CA 1
ATOM 3044 C C . ASP B 1 78 ? -19.256 -45.002 31.368 1.00 44.85 78 ASP B C 1
ATOM 3045 O O . ASP B 1 78 ? -20.083 -45.847 31.710 1.00 44.67 78 ASP B O 1
ATOM 3050 N N . ALA B 1 79 ? -17.937 -45.141 31.557 1.00 44.73 79 ALA B N 1
ATOM 3051 C CA . ALA B 1 79 ? -17.368 -46.271 32.274 1.00 46.14 79 ALA B CA 1
ATOM 3052 C C . ALA B 1 79 ? -17.938 -46.374 33.684 1.00 47.32 79 ALA B C 1
ATOM 3053 O O . ALA B 1 79 ? -18.361 -47.455 34.093 1.00 48.39 79 ALA B O 1
ATOM 3055 N N . LEU B 1 80 ? -17.922 -45.237 34.400 1.00 47.24 80 LEU B N 1
ATOM 3056 C CA . LEU B 1 80 ? -18.429 -45.132 35.765 1.00 48.49 80 LEU B CA 1
ATOM 3057 C C . LEU B 1 80 ? -19.904 -45.500 35.812 1.00 50.02 80 LEU B C 1
ATOM 3058 O O . LEU B 1 80 ? -20.320 -46.256 36.688 1.00 50.91 80 LEU B O 1
ATOM 3063 N N . ALA B 1 81 ? -20.681 -44.990 34.840 1.00 49.27 81 ALA B N 1
ATOM 3064 C CA . ALA B 1 81 ? -22.106 -45.271 34.846 1.00 50.22 81 ALA B CA 1
ATOM 3065 C C . ALA B 1 81 ? -22.385 -46.766 34.663 1.00 52.55 81 ALA B C 1
ATOM 3066 O O . ALA B 1 81 ? -23.343 -47.305 35.230 1.00 53.80 81 ALA B O 1
ATOM 3068 N N . ALA B 1 82 ? -21.502 -47.458 33.934 1.00 52.91 82 ALA B N 1
ATOM 3069 C CA . ALA B 1 82 ? -21.680 -48.884 33.701 1.00 55.03 82 ALA B CA 1
ATOM 3070 C C . ALA B 1 82 ? -21.348 -49.720 34.938 1.00 57.22 82 ALA B C 1
ATOM 3071 O O . ALA B 1 82 ? -21.655 -50.902 34.978 1.00 58.92 82 ALA B O 1
ATOM 3073 N N . GLU B 1 83 ? -20.729 -49.106 35.947 1.00 58.30 83 GLU B N 1
ATOM 3074 C CA . GLU B 1 83 ? -20.445 -49.789 37.197 1.00 61.39 83 GLU B CA 1
ATOM 3075 C C . GLU B 1 83 ? -21.545 -49.627 38.252 1.00 62.19 83 GLU B C 1
ATOM 3076 O O . GLU B 1 83 ? -21.639 -50.428 39.176 1.00 62.55 83 GLU B O 1
ATOM 3082 N N . LEU B 1 84 ? -22.391 -48.601 38.101 1.00 61.90 84 LEU B N 1
ATOM 3083 C CA . LEU B 1 84 ? -23.413 -48.290 39.085 1.00 63.16 84 LEU B CA 1
ATOM 3084 C C . LEU B 1 84 ? -24.422 -49.409 39.298 1.00 64.31 84 LEU B C 1
ATOM 3085 O O . LEU B 1 84 ? -24.832 -50.045 38.330 1.00 62.89 84 LEU B O 1
ATOM 3090 N N . PRO B 1 85 ? -24.857 -49.654 40.560 1.00 64.85 85 PRO B N 1
ATOM 3091 C CA . PRO B 1 85 ? -26.106 -50.371 40.815 1.00 66.09 85 PRO B CA 1
ATOM 3092 C C . PRO B 1 85 ? -27.295 -49.551 40.330 1.00 63.52 85 PRO B C 1
ATOM 3093 O O . PRO B 1 85 ? -27.165 -48.347 40.123 1.00 59.93 85 PRO B O 1
ATOM 3097 N N . PRO B 1 86 ? -28.485 -50.168 40.143 1.00 65.36 86 PRO B N 1
ATOM 3098 C CA . PRO B 1 86 ? -29.662 -49.414 39.696 1.00 65.44 86 PRO B CA 1
ATOM 3099 C C . PRO B 1 86 ? -30.079 -48.390 40.752 1.00 65.62 86 PRO B C 1
ATOM 3100 O O . PRO B 1 86 ? -29.592 -48.448 41.879 1.00 67.31 86 PRO B O 1
ATOM 3104 N N . PRO B 1 87 ? -30.944 -47.403 40.417 1.00 64.67 87 PRO B N 1
ATOM 3105 C CA . PRO B 1 87 ? -31.459 -46.463 41.416 1.00 64.66 87 PRO B CA 1
ATOM 3106 C C . PRO B 1 87 ? -32.098 -47.116 42.650 1.00 67.34 87 PRO B C 1
ATOM 3107 O O . PRO B 1 87 ? -32.874 -48.063 42.520 1.00 70.64 87 PRO B O 1
ATOM 3111 N N . THR B 1 88 ? -31.759 -46.612 43.845 1.00 66.23 88 THR B N 1
ATOM 3112 C CA . THR B 1 88 ? -32.429 -47.016 45.081 1.00 68.60 88 THR B CA 1
ATOM 3113 C C . THR B 1 88 ? -33.622 -46.128 45.432 1.00 68.53 88 THR B C 1
ATOM 3114 O O . THR B 1 88 ? -34.499 -46.549 46.163 1.00 72.48 88 THR B O 1
ATOM 3118 N N . ARG B 1 89 ? -33.634 -44.906 44.897 1.00 66.14 89 ARG B N 1
ATOM 3119 C CA . ARG B 1 89 ? -34.689 -43.937 45.107 1.00 65.60 89 ARG B CA 1
ATOM 3120 C C . ARG B 1 89 ? -35.602 -43.877 43.892 1.00 67.00 89 ARG B C 1
ATOM 3121 O O . ARG B 1 89 ? -35.134 -43.843 42.745 1.00 64.76 89 ARG B O 1
ATOM 3129 N N . ASP B 1 90 ? -36.904 -43.813 44.181 1.00 70.35 90 ASP B N 1
ATOM 3130 C CA . ASP B 1 90 ? -37.915 -43.488 43.193 1.00 71.94 90 ASP B CA 1
ATOM 3131 C C . ASP B 1 90 ? -38.016 -41.966 43.074 1.00 70.24 90 ASP B C 1
ATOM 3132 O O . ASP B 1 90 ? -37.665 -41.235 44.012 1.00 72.10 90 ASP B O 1
ATOM 3137 N N . GLY B 1 91 ? -38.500 -41.498 41.914 1.00 67.80 91 GLY B N 1
ATOM 3138 C CA . GLY B 1 91 ? -38.652 -40.077 41.626 1.00 65.26 91 GLY B CA 1
ATOM 3139 C C . GLY B 1 91 ? -37.560 -39.531 40.702 1.00 61.87 91 GLY B C 1
ATOM 3140 O O . GLY B 1 91 ? -36.416 -39.335 41.134 1.00 59.44 91 GLY B O 1
ATOM 3141 N N . LEU B 1 92 ? -37.963 -39.233 39.456 1.00 59.91 92 LEU B N 1
ATOM 3142 C CA . LEU B 1 92 ? -37.047 -38.880 38.394 1.00 56.54 92 LEU B CA 1
ATOM 3143 C C . LEU B 1 92 ? -36.643 -37.407 38.464 1.00 55.30 92 LEU B C 1
ATOM 3144 O O . LEU B 1 92 ? -37.498 -36.508 38.482 1.00 55.10 92 LEU B O 1
ATOM 3149 N N . VAL B 1 93 ? -35.316 -37.193 38.514 1.00 53.70 93 VAL B N 1
ATOM 3150 C CA . VAL B 1 93 ? -34.746 -35.872 38.352 1.00 53.61 93 VAL B CA 1
ATOM 3151 C C . VAL B 1 93 ? -34.232 -35.712 36.918 1.00 53.87 93 VAL B C 1
ATOM 3152 O O . VAL B 1 93 ? -33.496 -36.551 36.382 1.00 51.87 93 VAL B O 1
ATOM 3156 N N . VAL B 1 94 ? -34.648 -34.600 36.306 1.00 53.77 94 VAL B N 1
ATOM 3157 C CA . VAL B 1 94 ? -34.292 -34.249 34.955 1.00 52.34 94 VAL B CA 1
ATOM 3158 C C . VAL B 1 94 ? -33.223 -33.170 35.021 1.00 49.96 94 VAL B C 1
ATOM 3159 O O . VAL B 1 94 ? -33.483 -32.104 35.578 1.00 49.23 94 VAL B O 1
ATOM 3163 N N . VAL B 1 95 ? -32.041 -33.478 34.464 1.00 47.51 95 VAL B N 1
ATOM 3164 C CA . VAL B 1 95 ? -30.937 -32.538 34.433 1.00 45.93 95 VAL B CA 1
ATOM 3165 C C . VAL B 1 95 ? -30.758 -32.010 33.015 1.00 46.34 95 VAL B C 1
ATOM 3166 O O . VAL B 1 95 ? -30.562 -32.782 32.061 1.00 47.85 95 VAL B O 1
ATOM 3170 N N . ALA B 1 96 ? -30.791 -30.676 32.907 1.00 46.04 96 ALA B N 1
ATOM 3171 C CA . ALA B 1 96 ? -30.665 -29.977 31.643 1.00 45.91 96 ALA B CA 1
ATOM 3172 C C . ALA B 1 96 ? -29.624 -28.866 31.707 1.00 43.97 96 ALA B C 1
ATOM 3173 O O . ALA B 1 96 ? -29.626 -28.095 32.659 1.00 44.68 96 ALA B O 1
ATOM 3175 N N . CYS B 1 97 ? -28.778 -28.755 30.672 1.00 42.44 97 CYS B N 1
ATOM 3176 C CA . CYS B 1 97 ? -28.040 -27.518 30.444 1.00 41.65 97 CYS B CA 1
ATOM 3177 C C . CYS B 1 97 ? -29.062 -26.421 30.167 1.00 42.45 97 CYS B C 1
ATOM 3178 O O . CYS B 1 97 ? -30.179 -26.713 29.771 1.00 42.81 97 CYS B O 1
ATOM 3181 N N . ALA B 1 98 ? -28.662 -25.169 30.390 1.00 42.81 98 ALA B N 1
ATOM 3182 C CA . ALA B 1 98 ? -29.531 -24.046 30.113 1.00 43.97 98 ALA B CA 1
ATOM 3183 C C . ALA B 1 98 ? -29.675 -23.986 28.598 1.00 44.53 98 ALA B C 1
ATOM 3184 O O . ALA B 1 98 ? -28.782 -24.396 27.859 1.00 42.09 98 ALA B O 1
ATOM 3186 N N . GLU B 1 99 ? -30.817 -23.476 28.143 1.00 46.84 99 GLU B N 1
ATOM 3187 C CA . GLU B 1 99 ? -31.020 -23.267 26.718 1.00 47.52 99 GLU B CA 1
ATOM 3188 C C . GLU B 1 99 ? -29.953 -22.296 26.190 1.00 47.35 99 GLU B C 1
ATOM 3189 O O . GLU B 1 99 ? -29.729 -21.217 26.755 1.00 48.64 99 GLU B O 1
ATOM 3195 N N . GLY B 1 100 ? -29.294 -22.694 25.089 1.00 46.06 100 GLY B N 1
ATOM 3196 C CA . GLY B 1 100 ? -28.165 -21.949 24.560 1.00 44.86 100 GLY B CA 1
ATOM 3197 C C . GLY B 1 100 ? -26.819 -22.488 25.021 1.00 42.71 100 GLY B C 1
ATOM 3198 O O . GLY B 1 100 ? -25.820 -22.164 24.417 1.00 44.23 100 GLY B O 1
ATOM 3199 N N . ASP B 1 101 ? -26.811 -23.339 26.051 1.00 41.94 101 ASP B N 1
ATOM 3200 C CA . ASP B 1 101 ? -25.585 -23.835 26.666 1.00 40.94 101 ASP B CA 1
ATOM 3201 C C . ASP B 1 101 ? -25.274 -25.251 26.191 1.00 39.95 101 ASP B C 1
ATOM 3202 O O . ASP B 1 101 ? -26.112 -26.152 26.300 1.00 40.53 101 ASP B O 1
ATOM 3207 N N . TRP B 1 102 ? -24.057 -25.427 25.651 1.00 38.50 102 TRP B N 1
ATOM 3208 C CA . TRP B 1 102 ? -23.652 -26.695 25.090 1.00 37.76 102 TRP B CA 1
ATOM 3209 C C . TRP B 1 102 ? -22.581 -27.392 25.917 1.00 37.06 102 TRP B C 1
ATOM 3210 O O . TRP B 1 102 ? -21.926 -28.298 25.414 1.00 36.72 102 TRP B O 1
ATOM 3221 N N . HIS B 1 103 ? -22.433 -27.008 27.204 1.00 36.85 103 HIS B N 1
ATOM 3222 C CA . HIS B 1 103 ? -21.486 -27.676 28.070 1.00 35.53 103 HIS B CA 1
ATOM 3223 C C . HIS B 1 103 ? -22.192 -28.897 28.664 1.00 37.19 103 HIS B C 1
ATOM 3224 O O . HIS B 1 103 ? -22.517 -28.957 29.837 1.00 36.17 103 HIS B O 1
ATOM 3231 N N . SER B 1 104 ? -22.467 -29.896 27.820 1.00 41.07 104 SER B N 1
ATOM 3232 C CA . SER B 1 104 ? -23.194 -31.081 28.267 1.00 41.72 104 SER B CA 1
ATOM 3233 C C . SER B 1 104 ? -22.601 -31.711 29.515 1.00 38.53 104 SER B C 1
ATOM 3234 O O . SER B 1 104 ? -23.347 -32.306 30.284 1.00 38.05 104 SER B O 1
ATOM 3237 N N . LEU B 1 105 ? -21.261 -31.688 29.581 1.00 37.29 105 LEU B N 1
ATOM 3238 C CA . LEU B 1 105 ? -20.508 -32.345 30.641 1.00 37.31 105 LEU B CA 1
ATOM 3239 C C . LEU B 1 105 ? -20.780 -31.823 32.062 1.00 37.38 105 LEU B C 1
ATOM 3240 O O . LEU B 1 105 ? -20.575 -32.546 33.034 1.00 35.74 105 LEU B O 1
ATOM 3245 N N . SER B 1 106 ? -21.212 -30.561 32.170 1.00 37.12 106 SER B N 1
ATOM 3246 C CA . SER B 1 106 ? -21.611 -30.003 33.442 1.00 37.83 106 SER B CA 1
ATOM 3247 C C . SER B 1 106 ? -22.844 -30.761 33.935 1.00 38.98 106 SER B C 1
ATOM 3248 O O . SER B 1 106 ? -22.829 -31.303 35.042 1.00 38.75 106 SER B O 1
ATOM 3251 N N . ALA B 1 107 ? -23.865 -30.862 33.076 1.00 38.69 107 ALA B N 1
ATOM 3252 C CA . ALA B 1 107 ? -25.099 -31.552 33.419 1.00 39.34 107 ALA B CA 1
ATOM 3253 C C . ALA B 1 107 ? -24.835 -33.024 33.717 1.00 40.29 107 ALA B C 1
ATOM 3254 O O . ALA B 1 107 ? -25.435 -33.589 34.632 1.00 41.74 107 ALA B O 1
ATOM 3256 N N . GLN B 1 108 ? -23.950 -33.627 32.912 1.00 40.82 108 GLN B N 1
ATOM 3257 C CA . GLN B 1 108 ? -23.649 -35.045 32.986 1.00 42.14 108 GLN B CA 1
ATOM 3258 C C . GLN B 1 108 ? -22.861 -35.407 34.242 1.00 41.68 108 GLN B C 1
ATOM 3259 O O . GLN B 1 108 ? -23.141 -36.415 34.873 1.00 43.75 108 GLN B O 1
ATOM 3265 N N . MET B 1 109 ? -21.841 -34.609 34.567 1.00 40.54 109 MET B N 1
ATOM 3266 C CA . MET B 1 109 ? -21.072 -34.787 35.786 1.00 40.65 109 MET B CA 1
ATOM 3267 C C . MET B 1 109 ? -21.966 -34.624 37.015 1.00 42.44 109 MET B C 1
ATOM 3268 O O . MET B 1 109 ? -21.910 -35.416 37.960 1.00 44.02 109 MET B O 1
ATOM 3273 N N . PHE B 1 110 ? -22.804 -33.580 37.004 1.00 42.14 110 PHE B N 1
ATOM 3274 C CA . PHE B 1 110 ? -23.747 -33.385 38.092 1.00 43.42 110 PHE B CA 1
ATOM 3275 C C . PHE B 1 110 ? -24.680 -34.595 38.200 1.00 44.41 110 PHE B C 1
ATOM 3276 O O . PHE B 1 110 ? -24.735 -35.268 39.223 1.00 45.57 110 PHE B O 1
ATOM 3284 N N . GLY B 1 111 ? -25.367 -34.908 37.107 1.00 44.07 111 GLY B N 1
ATOM 3285 C CA . GLY B 1 111 ? -26.316 -36.006 37.100 1.00 45.25 111 GLY B CA 1
ATOM 3286 C C . GLY B 1 111 ? -25.738 -37.355 37.505 1.00 45.97 111 GLY B C 1
ATOM 3287 O O . GLY B 1 111 ? -26.409 -38.140 38.176 1.00 49.58 111 GLY B O 1
ATOM 3288 N N . GLU B 1 112 ? -24.498 -37.620 37.089 1.00 44.79 112 GLU B N 1
ATOM 3289 C CA . GLU B 1 112 ? -23.822 -38.845 37.484 1.00 46.06 112 GLU B CA 1
ATOM 3290 C C . GLU B 1 112 ? -23.503 -38.890 38.979 1.00 45.58 112 GLU B C 1
ATOM 3291 O O . GLU B 1 112 ? -23.536 -39.964 39.588 1.00 45.71 112 GLU B O 1
ATOM 3297 N N . THR B 1 113 ? -23.143 -37.737 39.555 1.00 45.04 113 THR B N 1
ATOM 3298 C CA . THR B 1 113 ? -22.898 -37.701 40.994 1.00 47.73 113 THR B CA 1
ATOM 3299 C C . THR B 1 113 ? -24.204 -38.037 41.718 1.00 48.02 113 THR B C 1
ATOM 3300 O O . THR B 1 113 ? -24.198 -38.847 42.625 1.00 50.86 113 THR B O 1
ATOM 3304 N N . LEU B 1 114 ? -25.321 -37.443 41.278 1.00 47.35 114 LEU B N 1
ATOM 3305 C CA . LEU B 1 114 ? -26.632 -37.800 41.784 1.00 48.91 114 LEU B CA 1
ATOM 3306 C C . LEU B 1 114 ? -26.937 -39.290 41.693 1.00 50.37 114 LEU B C 1
ATOM 3307 O O . LEU B 1 114 ? -27.382 -39.892 42.667 1.00 53.18 114 LEU B O 1
ATOM 3312 N N . ARG B 1 115 ? -26.703 -39.871 40.522 1.00 50.35 115 ARG B N 1
ATOM 3313 C CA . ARG B 1 115 ? -26.894 -41.301 40.341 1.00 51.95 115 ARG B CA 1
ATOM 3314 C C . ARG B 1 115 ? -26.149 -42.089 41.410 1.00 51.61 115 ARG B C 1
ATOM 3315 O O . ARG B 1 115 ? -26.659 -43.062 41.954 1.00 52.08 115 ARG B O 1
ATOM 3323 N N . ALA B 1 116 ? -24.915 -41.666 41.677 1.00 49.98 116 ALA B N 1
ATOM 3324 C CA . ALA B 1 116 ? -24.088 -42.342 42.660 1.00 50.55 116 ALA B CA 1
ATOM 3325 C C . ALA B 1 116 ? -24.645 -42.198 44.082 1.00 52.08 116 ALA B C 1
ATOM 3326 O O . ALA B 1 116 ? -24.193 -42.927 44.968 1.00 53.30 116 ALA B O 1
ATOM 3328 N N . SER B 1 117 ? -25.616 -41.283 44.296 1.00 51.31 117 SER B N 1
ATOM 3329 C CA . SER B 1 117 ? -26.399 -41.267 45.542 1.00 53.15 117 SER B CA 1
ATOM 3330 C C . SER B 1 117 ? -27.746 -41.997 45.444 1.00 54.31 117 SER B C 1
ATOM 3331 O O . SER B 1 117 ? -28.581 -41.862 46.333 1.00 54.94 117 SER B O 1
ATOM 3334 N N . GLY B 1 118 ? -27.962 -42.728 44.327 1.00 53.30 118 GLY B N 1
ATOM 3335 C CA . GLY B 1 118 ? -29.086 -43.645 44.168 1.00 54.71 118 GLY B CA 1
ATOM 3336 C C . GLY B 1 118 ? -30.328 -43.014 43.550 1.00 54.16 118 GLY B C 1
ATOM 3337 O O . GLY B 1 118 ? -31.373 -43.654 43.476 1.00 54.97 118 GLY B O 1
ATOM 3338 N N . PHE B 1 119 ? -30.189 -41.751 43.121 1.00 53.14 119 PHE B N 1
ATOM 3339 C CA . PHE B 1 119 ? -31.193 -41.087 42.302 1.00 54.07 119 PHE B CA 1
ATOM 3340 C C . PHE B 1 119 ? -31.376 -41.694 40.900 1.00 53.98 119 PHE B C 1
ATOM 3341 O O . PHE B 1 119 ? -30.439 -42.160 40.261 1.00 52.39 119 PHE B O 1
ATOM 3349 N N . ASP B 1 120 ? -32.638 -41.700 40.469 1.00 56.01 120 ASP B N 1
ATOM 3350 C CA . ASP B 1 120 ? -33.061 -41.927 39.098 1.00 55.62 120 ASP B CA 1
ATOM 3351 C C . ASP B 1 120 ? -32.999 -40.593 38.355 1.00 53.87 120 ASP B C 1
ATOM 3352 O O . ASP B 1 120 ? -33.737 -39.657 38.683 1.00 52.11 120 ASP B O 1
ATOM 3357 N N . VAL B 1 121 ? -32.129 -40.538 37.336 1.00 53.39 121 VAL B N 1
ATOM 3358 C CA . VAL B 1 121 ? -31.713 -39.294 36.708 1.00 52.91 121 VAL B CA 1
ATOM 3359 C C . VAL B 1 121 ? -31.706 -39.420 35.183 1.00 53.22 121 VAL B C 1
ATOM 3360 O O . VAL B 1 121 ? -31.096 -40.354 34.654 1.00 50.83 121 VAL B O 1
ATOM 3364 N N . SER B 1 122 ? -32.337 -38.456 34.490 1.00 54.19 122 SER B N 1
ATOM 3365 C CA . SER B 1 122 ? -32.283 -38.372 33.029 1.00 55.14 122 SER B CA 1
ATOM 3366 C C . SER B 1 122 ? -31.593 -37.072 32.627 1.00 53.14 122 SER B C 1
ATOM 3367 O O . SER B 1 122 ? -32.104 -35.984 32.910 1.00 55.28 122 SER B O 1
ATOM 3370 N N . VAL B 1 123 ? -30.393 -37.208 32.041 1.00 48.17 123 VAL B N 1
ATOM 3371 C CA . VAL B 1 123 ? -29.603 -36.051 31.674 1.00 45.20 123 VAL B CA 1
ATOM 3372 C C . VAL B 1 123 ? -29.852 -35.728 30.194 1.00 46.22 123 VAL B C 1
ATOM 3373 O O . VAL B 1 123 ? -29.404 -36.462 29.294 1.00 45.08 123 VAL B O 1
ATOM 3377 N N . LEU B 1 124 ? -30.601 -34.634 29.954 1.00 45.62 124 LEU B N 1
ATOM 3378 C CA . LEU B 1 124 ? -30.797 -34.101 28.616 1.00 44.22 124 LEU B CA 1
ATOM 3379 C C . LEU B 1 124 ? -29.503 -33.504 28.078 1.00 42.61 124 LEU B C 1
ATOM 3380 O O . LEU B 1 124 ? -29.340 -33.412 26.879 1.00 40.87 124 LEU B O 1
ATOM 3385 N N . GLY B 1 125 ? -28.602 -33.073 28.969 1.00 41.28 125 GLY B N 1
ATOM 3386 C CA . GLY B 1 125 ? -27.350 -32.465 28.564 1.00 40.42 125 GLY B CA 1
ATOM 3387 C C . GLY B 1 125 ? -27.558 -31.114 27.883 1.00 40.96 125 GLY B C 1
ATOM 3388 O O . GLY B 1 125 ? -28.331 -30.297 28.366 1.00 42.07 125 GLY B O 1
ATOM 3389 N N . ALA B 1 126 ? -26.871 -30.919 26.742 1.00 39.94 126 ALA B N 1
ATOM 3390 C CA . ALA B 1 126 ? -26.800 -29.649 26.034 1.00 39.10 126 ALA B CA 1
ATOM 3391 C C . ALA B 1 126 ? -28.164 -29.133 25.585 1.00 39.98 126 ALA B C 1
ATOM 3392 O O . ALA B 1 126 ? -29.071 -29.918 25.323 1.00 40.09 126 ALA B O 1
ATOM 3394 N N . SER B 1 127 ? -28.246 -27.801 25.471 1.00 40.03 127 SER B N 1
ATOM 3395 C CA . SER B 1 127 ? -29.427 -27.053 25.051 1.00 40.88 127 SER B CA 1
ATOM 3396 C C . SER B 1 127 ? -30.612 -27.803 24.435 1.00 41.31 127 SER B C 1
ATOM 3397 O O . SER B 1 127 ? -30.472 -28.419 23.370 1.00 40.60 127 SER B O 1
ATOM 3400 N N . THR B 1 128 ? -31.780 -27.698 25.116 1.00 41.51 128 THR B N 1
ATOM 3401 C CA . THR B 1 128 ? -33.062 -28.203 24.633 1.00 42.57 128 THR B CA 1
ATOM 3402 C C . THR B 1 128 ? -34.100 -27.086 24.587 1.00 44.02 128 THR B C 1
ATOM 3403 O O . THR B 1 128 ? -34.136 -26.233 25.448 1.00 43.04 128 THR B O 1
ATOM 3407 N N . PRO B 1 129 ? -34.978 -27.001 23.558 1.00 46.52 129 PRO B N 1
ATOM 3408 C CA . PRO B 1 129 ? -36.066 -26.016 23.622 1.00 48.62 129 PRO B CA 1
ATOM 3409 C C . PRO B 1 129 ? -36.820 -26.084 24.959 1.00 49.55 129 PRO B C 1
ATOM 3410 O O . PRO B 1 129 ? -37.101 -27.147 25.491 1.00 48.17 129 PRO B O 1
ATOM 3414 N N . ARG B 1 130 ? -37.091 -24.903 25.514 1.00 51.18 130 ARG B N 1
ATOM 3415 C CA . ARG B 1 130 ? -37.834 -24.748 26.738 1.00 53.49 130 ARG B CA 1
ATOM 3416 C C . ARG B 1 130 ? -39.063 -25.657 26.712 1.00 56.94 130 ARG B C 1
ATOM 3417 O O . ARG B 1 130 ? -39.197 -26.524 27.587 1.00 57.45 130 ARG B O 1
ATOM 3425 N N . THR B 1 131 ? -39.932 -25.499 25.690 1.00 58.96 131 THR B N 1
ATOM 3426 C CA . THR B 1 131 ? -41.204 -26.207 25.717 1.00 61.42 131 THR B CA 1
ATOM 3427 C C . THR B 1 131 ? -41.016 -27.721 25.618 1.00 60.01 131 THR B C 1
ATOM 3428 O O . THR B 1 131 ? -41.864 -28.475 26.084 1.00 61.52 131 THR B O 1
ATOM 3432 N N . ALA B 1 132 ? -39.879 -28.171 25.084 1.00 58.66 132 ALA B N 1
ATOM 3433 C CA . ALA B 1 132 ? -39.580 -29.596 24.999 1.00 58.69 132 ALA B CA 1
ATOM 3434 C C . ALA B 1 132 ? -39.155 -30.195 26.332 1.00 58.61 132 ALA B C 1
ATOM 3435 O O . ALA B 1 132 ? -39.357 -31.386 26.561 1.00 59.96 132 ALA B O 1
ATOM 3437 N N . VAL B 1 133 ? -38.523 -29.364 27.171 1.00 57.63 133 VAL B N 1
ATOM 3438 C CA . VAL B 1 133 ? -38.116 -29.770 28.502 1.00 57.52 133 VAL B CA 1
ATOM 3439 C C . VAL B 1 133 ? -39.336 -29.942 29.407 1.00 59.23 133 VAL B C 1
ATOM 3440 O O . VAL B 1 133 ? -39.395 -30.900 30.180 1.00 58.95 133 VAL B O 1
ATOM 3444 N N . VAL B 1 134 ? -40.300 -29.014 29.323 1.00 61.55 134 VAL B N 1
ATOM 3445 C CA . VAL B 1 134 ? -41.455 -29.073 30.216 1.00 64.62 134 VAL B CA 1
ATOM 3446 C C . VAL B 1 134 ? -42.315 -30.268 29.803 1.00 65.12 134 VAL B C 1
ATOM 3447 O O . VAL B 1 134 ? -42.763 -31.051 30.646 1.00 65.38 134 VAL B O 1
ATOM 3451 N N . ASP B 1 135 ? -42.491 -30.417 28.481 1.00 64.06 135 ASP B N 1
ATOM 3452 C CA . ASP B 1 135 ? -43.197 -31.552 27.922 1.00 64.40 135 ASP B CA 1
ATOM 3453 C C . ASP B 1 135 ? -42.578 -32.896 28.323 1.00 62.27 135 ASP B C 1
ATOM 3454 O O . ASP B 1 135 ? -43.302 -33.849 28.604 1.00 64.68 135 ASP B O 1
ATOM 3459 N N . PHE B 1 136 ? -41.240 -32.978 28.360 1.00 58.03 136 PHE B N 1
ATOM 3460 C CA . PHE B 1 136 ? -40.547 -34.145 28.890 1.00 56.34 136 PHE B CA 1
ATOM 3461 C C . PHE B 1 136 ? -40.827 -34.408 30.369 1.00 56.82 136 PHE B C 1
ATOM 3462 O O . PHE B 1 136 ? -41.026 -35.553 30.783 1.00 56.80 136 PHE B O 1
ATOM 3470 N N . LEU B 1 137 ? -40.817 -33.332 31.167 1.00 57.16 137 LEU B N 1
ATOM 3471 C CA . LEU B 1 137 ? -41.116 -33.432 32.594 1.00 58.70 137 LEU B CA 1
ATOM 3472 C C . LEU B 1 137 ? -42.504 -34.031 32.741 1.00 61.15 137 LEU B C 1
ATOM 3473 O O . LEU B 1 137 ? -42.657 -34.970 33.509 1.00 63.06 137 LEU B O 1
ATOM 3478 N N . THR B 1 138 ? -43.469 -33.499 31.976 1.00 62.45 138 THR B N 1
ATOM 3479 C CA . THR B 1 138 ? -44.841 -33.995 31.964 1.00 64.68 138 THR B CA 1
ATOM 3480 C C . THR B 1 138 ? -44.973 -35.469 31.581 1.00 65.41 138 THR B C 1
ATOM 3481 O O . THR B 1 138 ? -45.678 -36.221 32.252 1.00 68.06 138 THR B O 1
ATOM 3485 N N . ARG B 1 139 ? -44.310 -35.868 30.492 1.00 62.78 139 ARG B N 1
ATOM 3486 C CA . ARG B 1 139 ? -44.458 -37.212 29.959 1.00 63.39 139 ARG B CA 1
ATOM 3487 C C . ARG B 1 139 ? -43.720 -38.245 30.808 1.00 62.65 139 ARG B C 1
ATOM 3488 O O . ARG B 1 139 ? -44.215 -39.351 31.022 1.00 63.51 139 ARG B O 1
ATOM 3496 N N . ALA B 1 140 ? -42.529 -37.867 31.279 1.00 61.49 140 ALA B N 1
ATOM 3497 C CA . ALA B 1 140 ? -41.681 -38.755 32.061 1.00 62.31 140 ALA B CA 1
ATOM 3498 C C . ALA B 1 140 ? -41.981 -38.731 33.562 1.00 64.89 140 ALA B C 1
ATOM 3499 O O . ALA B 1 140 ? -41.315 -39.432 34.320 1.00 65.39 140 ALA B O 1
ATOM 3501 N N . GLY B 1 141 ? -42.989 -37.945 33.978 1.00 67.95 141 GLY B N 1
ATOM 3502 C CA . GLY B 1 141 ? -43.353 -37.784 35.381 1.00 70.38 141 GLY B CA 1
ATOM 3503 C C . GLY B 1 141 ? -42.230 -37.301 36.305 1.00 69.81 141 GLY B C 1
ATOM 3504 O O . GLY B 1 141 ? -42.096 -37.776 37.432 1.00 70.91 141 GLY B O 1
ATOM 3505 N N . GLY B 1 142 ? -41.415 -36.369 35.806 1.00 68.68 142 GLY B N 1
ATOM 3506 C CA . GLY B 1 142 ? -40.308 -35.810 36.562 1.00 66.82 142 GLY B CA 1
ATOM 3507 C C . GLY B 1 142 ? -40.755 -35.126 37.851 1.00 68.63 142 GLY B C 1
ATOM 3508 O O . GLY B 1 142 ? -41.722 -34.368 37.850 1.00 69.57 142 GLY B O 1
ATOM 3509 N N . ASP B 1 143 ? -40.050 -35.455 38.943 1.00 69.86 143 ASP B N 1
ATOM 3510 C CA . ASP B 1 143 ? -40.236 -34.836 40.249 1.00 69.68 143 ASP B CA 1
ATOM 3511 C C . ASP B 1 143 ? -39.688 -33.412 40.261 1.00 66.99 143 ASP B C 1
ATOM 3512 O O . ASP B 1 143 ? -40.327 -32.476 40.732 1.00 65.02 143 ASP B O 1
ATOM 3517 N N . SER B 1 144 ? -38.491 -33.266 39.695 1.00 64.10 144 SER B N 1
ATOM 3518 C CA . SER B 1 144 ? -37.692 -32.073 39.882 1.00 62.07 144 SER B CA 1
ATOM 3519 C C . SER B 1 144 ? -36.881 -31.826 38.613 1.00 58.04 144 SER B C 1
ATOM 3520 O O . SER B 1 144 ? -36.431 -32.782 37.974 1.00 53.89 144 SER B O 1
ATOM 3523 N N . LEU B 1 145 ? -36.693 -30.536 38.306 1.00 56.63 145 LEU B N 1
ATOM 3524 C CA . LEU B 1 145 ? -35.780 -30.084 37.277 1.00 55.02 145 LEU B CA 1
ATOM 3525 C C . LEU B 1 145 ? -34.526 -29.471 37.898 1.00 53.43 145 LEU B C 1
ATOM 3526 O O . LEU B 1 145 ? -34.639 -28.559 38.702 1.00 53.35 145 LEU B O 1
ATOM 3531 N N . ALA B 1 146 ? -33.356 -29.962 37.472 1.00 51.92 146 ALA B N 1
ATOM 3532 C CA . ALA B 1 146 ? -32.075 -29.327 37.721 1.00 50.29 146 ALA B CA 1
ATOM 3533 C C . ALA B 1 146 ? -31.533 -28.704 36.434 1.00 49.08 146 ALA B C 1
ATOM 3534 O O . ALA B 1 146 ? -31.377 -29.364 35.419 1.00 46.52 146 ALA B O 1
ATOM 3536 N N . VAL B 1 147 ? -31.264 -27.403 36.491 1.00 48.64 147 VAL B N 1
ATOM 3537 C CA . VAL B 1 147 ? -30.739 -26.670 35.358 1.00 46.36 147 VAL B CA 1
ATOM 3538 C C . VAL B 1 147 ? -29.281 -26.331 35.651 1.00 45.26 147 VAL B C 1
ATOM 3539 O O . VAL B 1 147 ? -28.984 -25.771 36.713 1.00 45.48 147 VAL B O 1
ATOM 3543 N N . SER B 1 148 ? -28.384 -26.719 34.725 1.00 43.15 148 SER B N 1
ATOM 3544 C CA . SER B 1 148 ? -26.951 -26.474 34.831 1.00 41.51 148 SER B CA 1
ATOM 3545 C C . SER B 1 148 ? -26.573 -25.320 33.911 1.00 41.66 148 SER B C 1
ATOM 3546 O O . SER B 1 148 ? -26.790 -25.410 32.717 1.00 41.40 148 SER B O 1
ATOM 3549 N N . CYS B 1 149 ? -26.013 -24.234 34.449 1.00 43.25 149 CYS B N 1
ATOM 3550 C CA . CYS B 1 149 ? -25.772 -23.036 33.647 1.00 44.05 149 CYS B CA 1
ATOM 3551 C C . CYS B 1 149 ? -24.302 -22.602 33.733 1.00 42.40 149 CYS B C 1
ATOM 3552 O O . CYS B 1 149 ? -23.809 -22.300 34.834 1.00 43.32 149 CYS B O 1
ATOM 3555 N N . ASN B 1 150 ? -23.607 -22.583 32.576 1.00 38.71 150 ASN B N 1
ATOM 3556 C CA . ASN B 1 150 ? -22.168 -22.399 32.570 1.00 37.89 150 ASN B CA 1
ATOM 3557 C C . ASN B 1 150 ? -21.676 -20.979 32.304 1.00 38.34 150 ASN B C 1
ATOM 3558 O O . ASN B 1 150 ? -20.508 -20.653 32.536 1.00 37.38 150 ASN B O 1
ATOM 3563 N N . MET B 1 151 ? -22.587 -20.129 31.852 1.00 39.38 151 MET B N 1
ATOM 3564 C CA . MET B 1 151 ? -22.286 -18.731 31.616 1.00 41.55 151 MET B CA 1
ATOM 3565 C C . MET B 1 151 ? -23.535 -17.941 31.973 1.00 44.41 151 MET B C 1
ATOM 3566 O O . MET B 1 151 ? -24.660 -18.410 31.817 1.00 44.24 151 MET B O 1
ATOM 3571 N N . PRO B 1 152 ? -23.372 -16.710 32.485 1.00 47.56 152 PRO B N 1
ATOM 3572 C CA . PRO B 1 152 ? -24.517 -15.903 32.911 1.00 49.93 152 PRO B CA 1
ATOM 3573 C C . PRO B 1 152 ? -25.311 -15.326 31.744 1.00 50.58 152 PRO B C 1
ATOM 3574 O O . PRO B 1 152 ? -26.439 -14.866 31.914 1.00 51.84 152 PRO B O 1
ATOM 3578 N N . ILE B 1 153 ? -24.750 -15.400 30.536 1.00 49.66 153 ILE B N 1
ATOM 3579 C CA . ILE B 1 153 ? -25.488 -14.996 29.355 1.00 49.62 153 ILE B CA 1
ATOM 3580 C C . ILE B 1 153 ? -26.696 -15.885 29.047 1.00 49.39 153 ILE B C 1
ATOM 3581 O O . ILE B 1 153 ? -27.500 -15.549 28.182 1.00 52.18 153 ILE B O 1
ATOM 3586 N N . PHE B 1 154 ? -26.847 -17.011 29.748 1.00 47.28 154 PHE B N 1
ATOM 3587 C CA . PHE B 1 154 ? -27.990 -17.877 29.520 1.00 47.30 154 PHE B CA 1
ATOM 3588 C C . PHE B 1 154 ? -29.180 -17.631 30.450 1.00 49.13 154 PHE B C 1
ATOM 3589 O O . PHE B 1 154 ? -30.216 -18.281 30.292 1.00 48.97 154 PHE B O 1
ATOM 3597 N N . PHE B 1 155 ? -29.038 -16.652 31.360 1.00 49.81 155 PHE B N 1
ATOM 3598 C CA . PHE B 1 155 ? -29.993 -16.436 32.428 1.00 52.02 155 PHE B CA 1
ATOM 3599 C C . PHE B 1 155 ? -31.411 -16.134 31.957 1.00 53.80 155 PHE B C 1
ATOM 3600 O O . PHE B 1 155 ? -32.362 -16.628 32.555 1.00 55.68 155 PHE B O 1
ATOM 3608 N N . PRO B 1 156 ? -31.626 -15.289 30.930 1.00 53.61 156 PRO B N 1
ATOM 3609 C CA . PRO B 1 156 ? -32.992 -14.956 30.524 1.00 56.13 156 PRO B CA 1
ATOM 3610 C C . PRO B 1 156 ? -33.814 -16.219 30.303 1.00 55.71 156 PRO B C 1
ATOM 3611 O O . PRO B 1 156 ? -34.925 -16.330 30.808 1.00 57.77 156 PRO B O 1
ATOM 3615 N N . GLY B 1 157 ? -33.210 -17.187 29.615 1.00 53.68 157 GLY B N 1
ATOM 3616 C CA . GLY B 1 157 ? -33.886 -18.428 29.295 1.00 53.67 157 GLY B CA 1
ATOM 3617 C C . GLY B 1 157 ? -34.047 -19.367 30.480 1.00 53.11 157 GLY B C 1
ATOM 3618 O O . GLY B 1 157 ? -34.996 -20.129 30.540 1.00 54.47 157 GLY B O 1
ATOM 3619 N N . VAL B 1 158 ? -33.108 -19.326 31.417 1.00 52.26 158 VAL B N 1
ATOM 3620 C CA . VAL B 1 158 ? -33.269 -20.066 32.657 1.00 52.14 158 VAL B CA 1
ATOM 3621 C C . VAL B 1 158 ? -34.488 -19.535 33.417 1.00 54.73 158 VAL B C 1
ATOM 3622 O O . VAL B 1 158 ? -35.293 -20.306 33.941 1.00 55.54 158 VAL B O 1
ATOM 3626 N N . ALA B 1 159 ? -34.639 -18.206 33.443 1.00 55.83 159 ALA B N 1
ATOM 3627 C CA . ALA B 1 159 ? -35.787 -17.584 34.077 1.00 57.80 159 ALA B CA 1
ATOM 3628 C C . ALA B 1 159 ? -37.086 -18.061 33.421 1.00 59.53 159 ALA B C 1
ATOM 3629 O O . ALA B 1 159 ? -38.027 -18.470 34.104 1.00 61.02 159 ALA B O 1
ATOM 3631 N N . GLN B 1 160 ? -37.118 -18.016 32.086 1.00 59.29 160 GLN B N 1
ATOM 3632 C CA . GLN B 1 160 ? -38.283 -18.441 31.331 1.00 61.22 160 GLN B CA 1
ATOM 3633 C C . GLN B 1 160 ? -38.583 -19.908 31.608 1.00 60.49 160 GLN B C 1
ATOM 3634 O O . GLN B 1 160 ? -39.743 -20.294 31.724 1.00 62.63 160 GLN B O 1
ATOM 3640 N N . LEU B 1 161 ? -37.523 -20.710 31.725 1.00 58.01 161 LEU B N 1
ATOM 3641 C CA . LEU B 1 161 ? -37.662 -22.146 31.906 1.00 57.30 161 LEU B CA 1
ATOM 3642 C C . LEU B 1 161 ? -38.230 -22.459 33.294 1.00 58.42 161 LEU B C 1
ATOM 3643 O O . LEU B 1 161 ? -39.151 -23.268 33.421 1.00 58.24 161 LEU B O 1
ATOM 3648 N N . ILE B 1 162 ? -37.678 -21.801 34.317 1.00 58.54 162 ILE B N 1
ATOM 3649 C CA . ILE B 1 162 ? -38.242 -21.843 35.659 1.00 61.11 162 ILE B CA 1
ATOM 3650 C C . ILE B 1 162 ? -39.739 -21.536 35.654 1.00 64.47 162 ILE B C 1
ATOM 3651 O O . ILE B 1 162 ? -40.534 -22.274 36.246 1.00 65.15 162 ILE B O 1
ATOM 3656 N N . ASN B 1 163 ? -40.117 -20.469 34.945 1.00 67.77 163 ASN B N 1
ATOM 3657 C CA . ASN B 1 163 ? -41.520 -20.099 34.807 1.00 72.71 163 ASN B CA 1
ATOM 3658 C C . ASN B 1 163 ? -42.373 -21.189 34.156 1.00 72.99 163 ASN B C 1
ATOM 3659 O O . ASN B 1 163 ? -43.467 -21.484 34.624 1.00 75.31 163 ASN B O 1
ATOM 3664 N N . ALA B 1 164 ? -41.858 -21.816 33.096 1.00 71.09 164 ALA B N 1
ATOM 3665 C CA . ALA B 1 164 ? -42.614 -22.853 32.411 1.00 70.80 164 ALA B CA 1
ATOM 3666 C C . ALA B 1 164 ? -42.759 -24.085 33.307 1.00 69.75 164 ALA B C 1
ATOM 3667 O O . ALA B 1 164 ? -43.790 -24.756 33.302 1.00 69.60 164 ALA B O 1
ATOM 3669 N N . ALA B 1 165 ? -41.706 -24.380 34.071 1.00 68.19 165 ALA B N 1
ATOM 3670 C CA . ALA B 1 165 ? -41.723 -25.523 34.967 1.00 69.33 165 ALA B CA 1
ATOM 3671 C C . ALA B 1 165 ? -42.733 -25.309 36.096 1.00 70.79 165 ALA B C 1
ATOM 3672 O O . ALA B 1 165 ? -43.462 -26.234 36.466 1.00 69.00 165 ALA B O 1
ATOM 3674 N N . HIS B 1 166 ? -42.803 -24.068 36.598 1.00 73.45 166 HIS B N 1
ATOM 3675 C CA . HIS B 1 166 ? -43.764 -23.713 37.635 1.00 77.34 166 HIS B CA 1
ATOM 3676 C C . HIS B 1 166 ? -45.194 -23.933 37.129 1.00 80.51 166 HIS B C 1
ATOM 3677 O O . HIS B 1 166 ? -46.010 -24.550 37.809 1.00 81.69 166 HIS B O 1
ATOM 3684 N N . GLU B 1 167 ? -45.488 -23.470 35.913 1.00 81.01 167 GLU B N 1
ATOM 3685 C CA . GLU B 1 167 ? -46.805 -23.671 35.324 1.00 84.43 167 GLU B CA 1
ATOM 3686 C C . GLU B 1 167 ? -47.310 -25.116 35.349 1.00 83.53 167 GLU B C 1
ATOM 3687 O O . GLU B 1 167 ? -48.511 -25.343 35.223 1.00 85.99 167 GLU B O 1
ATOM 3693 N N . ILE B 1 168 ? -46.396 -26.088 35.470 1.00 80.05 168 ILE B N 1
ATOM 3694 C CA . ILE B 1 168 ? -46.761 -27.499 35.471 1.00 79.13 168 ILE B CA 1
ATOM 3695 C C . ILE B 1 168 ? -46.435 -28.130 36.824 1.00 77.87 168 ILE B C 1
ATOM 3696 O O . ILE B 1 168 ? -46.359 -29.351 36.924 1.00 77.48 168 ILE B O 1
ATOM 3701 N N . GLY B 1 169 ? -46.260 -27.283 37.852 1.00 76.61 169 GLY B N 1
ATOM 3702 C CA . GLY B 1 169 ? -46.152 -27.719 39.235 1.00 76.28 169 GLY B CA 1
ATOM 3703 C C . GLY B 1 169 ? -44.761 -28.140 39.711 1.00 73.13 169 GLY B C 1
ATOM 3704 O O . GLY B 1 169 ? -44.603 -28.574 40.849 1.00 72.48 169 GLY B O 1
ATOM 3705 N N . VAL B 1 170 ? -43.750 -28.030 38.835 1.00 70.69 170 VAL B N 1
ATOM 3706 C CA . VAL B 1 170 ? -42.446 -28.650 39.064 1.00 66.83 170 VAL B CA 1
ATOM 3707 C C . VAL B 1 170 ? -41.418 -27.674 39.646 1.00 64.73 170 VAL B C 1
ATOM 3708 O O . VAL B 1 170 ? -41.271 -26.549 39.175 1.00 64.80 170 VAL B O 1
ATOM 3712 N N . PRO B 1 171 ? -40.672 -28.089 40.692 1.00 63.29 171 PRO B N 1
ATOM 3713 C CA . PRO B 1 171 ? -39.631 -27.243 41.290 1.00 62.06 171 PRO B CA 1
ATOM 3714 C C . PRO B 1 171 ? -38.260 -27.336 40.621 1.00 59.58 171 PRO B C 1
ATOM 3715 O O . PRO B 1 171 ? -37.851 -28.412 40.167 1.00 57.89 171 PRO B O 1
ATOM 3719 N N . VAL B 1 172 ? -37.559 -26.190 40.576 1.00 59.33 172 VAL B N 1
ATOM 3720 C CA . VAL B 1 172 ? -36.275 -26.083 39.894 1.00 57.35 172 VAL B CA 1
ATOM 3721 C C . VAL B 1 172 ? -35.143 -25.683 40.842 1.00 56.61 172 VAL B C 1
ATOM 3722 O O . VAL B 1 172 ? -35.203 -24.635 41.496 1.00 57.02 172 VAL B O 1
ATOM 3726 N N . ILE B 1 173 ? -34.137 -26.563 40.916 1.00 54.32 173 ILE B N 1
ATOM 3727 C CA . ILE B 1 173 ? -32.837 -26.237 41.465 1.00 53.63 173 ILE B CA 1
ATOM 3728 C C . ILE B 1 173 ? -31.923 -25.821 40.322 1.00 51.50 173 ILE B C 1
ATOM 3729 O O . ILE B 1 173 ? -31.993 -26.377 39.230 1.00 52.90 173 ILE B O 1
ATOM 3734 N N . VAL B 1 174 ? -31.069 -24.824 40.549 1.00 50.62 174 VAL B N 1
ATOM 3735 C CA . VAL B 1 174 ? -30.083 -24.451 39.544 1.00 47.86 174 VAL B CA 1
ATOM 3736 C C . VAL B 1 174 ? -28.675 -24.515 40.121 1.00 46.22 174 VAL B C 1
ATOM 3737 O O . VAL B 1 174 ? -28.491 -24.558 41.325 1.00 47.76 174 VAL B O 1
ATOM 3741 N N . GLY B 1 175 ? -27.685 -24.502 39.246 1.00 44.14 175 GLY B N 1
ATOM 3742 C CA . GLY B 1 175 ? -26.288 -24.527 39.642 1.00 42.81 175 GLY B CA 1
ATOM 3743 C C . GLY B 1 175 ? -25.384 -24.483 38.406 1.00 41.12 175 GLY B C 1
ATOM 3744 O O . GLY B 1 175 ? -25.824 -24.096 37.320 1.00 39.99 175 GLY B O 1
ATOM 3745 N N . GLY B 1 176 ? -24.134 -24.920 38.605 1.00 40.19 176 GLY B N 1
ATOM 3746 C CA . GLY B 1 176 ? -23.011 -24.688 37.724 1.00 39.31 176 GLY B CA 1
ATOM 3747 C C . GLY B 1 176 ? -22.425 -23.285 37.823 1.00 40.45 176 GLY B C 1
ATOM 3748 O O . GLY B 1 176 ? -23.026 -22.394 38.382 1.00 41.86 176 GLY B O 1
ATOM 3749 N N . ARG B 1 177 ? -21.270 -23.073 37.196 1.00 42.45 177 ARG B N 1
ATOM 3750 C CA . ARG B 1 177 ? -20.434 -21.921 37.503 1.00 42.92 177 ARG B CA 1
ATOM 3751 C C . ARG B 1 177 ? -21.082 -20.551 37.289 1.00 43.94 177 ARG B C 1
ATOM 3752 O O . ARG B 1 177 ? -20.715 -19.600 37.950 1.00 44.83 177 ARG B O 1
ATOM 3760 N N . ALA B 1 178 ? -22.031 -20.416 36.363 1.00 45.40 178 ALA B N 1
ATOM 3761 C CA . ALA B 1 178 ? -22.679 -19.123 36.162 1.00 45.95 178 ALA B CA 1
ATOM 3762 C C . ALA B 1 178 ? -23.353 -18.566 37.417 1.00 47.11 178 ALA B C 1
ATOM 3763 O O . ALA B 1 178 ? -23.426 -17.347 37.568 1.00 46.71 178 ALA B O 1
ATOM 3765 N N . PHE B 1 179 ? -23.867 -19.457 38.281 1.00 48.00 179 PHE B N 1
ATOM 3766 C CA . PHE B 1 179 ? -24.611 -19.028 39.458 1.00 52.33 179 PHE B CA 1
ATOM 3767 C C . PHE B 1 179 ? -23.758 -18.661 40.667 1.00 53.41 179 PHE B C 1
ATOM 3768 O O . PHE B 1 179 ? -24.330 -18.338 41.708 1.00 58.23 179 PHE B O 1
ATOM 3776 N N . GLY B 1 180 ? -22.422 -18.756 40.536 1.00 52.01 180 GLY B N 1
ATOM 3777 C CA . GLY B 1 180 ? -21.495 -18.309 41.560 1.00 54.70 180 GLY B CA 1
ATOM 3778 C C . GLY B 1 180 ? -21.427 -19.224 42.784 1.00 56.24 180 GLY B C 1
ATOM 3779 O O . GLY B 1 180 ? -21.685 -20.424 42.679 1.00 53.56 180 GLY B O 1
ATOM 3780 N N . ASP B 1 181 ? -21.059 -18.642 43.935 1.00 61.18 181 ASP B N 1
ATOM 3781 C CA . ASP B 1 181 ? -20.797 -19.420 45.137 1.00 66.78 181 ASP B CA 1
ATOM 3782 C C . ASP B 1 181 ? -21.923 -19.338 46.163 1.00 65.85 181 ASP B C 1
ATOM 3783 O O . ASP B 1 181 ? -21.786 -19.890 47.242 1.00 71.89 181 ASP B O 1
ATOM 3788 N N . ASP B 1 182 ? -23.023 -18.656 45.829 1.00 63.43 182 ASP B N 1
ATOM 3789 C CA . ASP B 1 182 ? -24.194 -18.602 46.690 1.00 64.09 182 ASP B CA 1
ATOM 3790 C C . ASP B 1 182 ? -25.465 -18.504 45.851 1.00 62.46 182 ASP B C 1
ATOM 3791 O O . ASP B 1 182 ? -25.395 -18.495 44.629 1.00 60.92 182 ASP B O 1
ATOM 3796 N N . ASP B 1 183 ? -26.610 -18.372 46.526 1.00 64.06 183 ASP B N 1
ATOM 3797 C CA . ASP B 1 183 ? -27.913 -18.507 45.892 1.00 63.88 183 ASP B CA 1
ATOM 3798 C C . ASP B 1 183 ? -28.545 -17.213 45.379 1.00 65.04 183 ASP B C 1
ATOM 3799 O O . ASP B 1 183 ? -29.698 -17.239 44.919 1.00 67.05 183 ASP B O 1
ATOM 3804 N N . ARG B 1 184 ? -27.790 -16.093 45.436 1.00 65.99 184 ARG B N 1
ATOM 3805 C CA . ARG B 1 184 ? -28.345 -14.783 45.112 1.00 69.35 184 ARG B CA 1
ATOM 3806 C C . ARG B 1 184 ? -28.764 -14.673 43.642 1.00 65.55 184 ARG B C 1
ATOM 3807 O O . ARG B 1 184 ? -29.859 -14.201 43.355 1.00 65.68 184 ARG B O 1
ATOM 3815 N N . ARG B 1 185 ? -27.910 -15.108 42.712 1.00 61.36 185 ARG B N 1
ATOM 3816 C CA . ARG B 1 185 ? -28.297 -15.083 41.308 1.00 60.54 185 ARG B CA 1
ATOM 3817 C C . ARG B 1 185 ? -29.492 -16.004 41.041 1.00 60.50 185 ARG B C 1
ATOM 3818 O O . ARG B 1 185 ? -30.449 -15.597 40.369 1.00 61.15 185 ARG B O 1
ATOM 3826 N N . ALA B 1 186 ? -29.435 -17.232 41.606 1.00 59.67 186 ALA B N 1
ATOM 3827 C CA . ALA B 1 186 ? -30.517 -18.207 41.480 1.00 59.47 186 ALA B CA 1
ATOM 3828 C C . ALA B 1 186 ? -31.854 -17.649 41.971 1.00 62.61 186 ALA B C 1
ATOM 3829 O O . ALA B 1 186 ? -32.863 -17.733 41.264 1.00 61.48 186 ALA B O 1
ATOM 3831 N N . ALA B 1 187 ? -31.838 -17.075 43.183 1.00 65.12 187 ALA B N 1
ATOM 3832 C CA . ALA B 1 187 ? -33.028 -16.488 43.784 1.00 69.05 187 ALA B CA 1
ATOM 3833 C C . ALA B 1 187 ? -33.591 -15.352 42.929 1.00 70.38 187 ALA B C 1
ATOM 3834 O O . ALA B 1 187 ? -34.799 -15.246 42.760 1.00 73.07 187 ALA B O 1
ATOM 3836 N N . ARG B 1 188 ? -32.708 -14.519 42.369 1.00 70.45 188 ARG B N 1
ATOM 3837 C CA . ARG B 1 188 ? -33.116 -13.398 41.537 1.00 72.70 188 ARG B CA 1
ATOM 3838 C C . ARG B 1 188 ? -33.924 -13.808 40.306 1.00 69.91 188 ARG B C 1
ATOM 3839 O O . ARG B 1 188 ? -34.706 -13.004 39.798 1.00 70.51 188 ARG B O 1
ATOM 3847 N N . LEU B 1 189 ? -33.714 -15.052 39.841 1.00 67.28 189 LEU B N 1
ATOM 3848 C CA . LEU B 1 189 ? -34.434 -15.633 38.711 1.00 66.81 189 LEU B CA 1
ATOM 3849 C C . LEU B 1 189 ? -35.630 -16.505 39.112 1.00 68.77 189 LEU B C 1
ATOM 3850 O O . LEU B 1 189 ? -36.306 -17.072 38.245 1.00 71.00 189 LEU B O 1
ATOM 3855 N N . GLY B 1 190 ? -35.883 -16.636 40.426 1.00 68.45 190 GLY B N 1
ATOM 3856 C CA . GLY B 1 190 ? -37.041 -17.372 40.907 1.00 67.64 190 GLY B CA 1
ATOM 3857 C C . GLY B 1 190 ? -36.836 -18.879 41.069 1.00 65.09 190 GLY B C 1
ATOM 3858 O O . GLY B 1 190 ? -37.800 -19.631 41.224 1.00 64.72 190 GLY B O 1
ATOM 3859 N N . ALA B 1 191 ? -35.572 -19.318 41.047 1.00 62.29 191 ALA B N 1
ATOM 3860 C CA . ALA B 1 191 ? -35.269 -20.719 41.283 1.00 60.98 191 ALA B CA 1
ATOM 3861 C C . ALA B 1 191 ? -35.786 -21.058 42.680 1.00 63.48 191 ALA B C 1
ATOM 3862 O O . ALA B 1 191 ? -35.760 -20.227 43.599 1.00 62.89 191 ALA B O 1
ATOM 3864 N N . ASP B 1 192 ? -36.271 -22.295 42.820 1.00 63.21 192 ASP B N 1
ATOM 3865 C CA . ASP B 1 192 ? -36.775 -22.779 44.090 1.00 62.75 192 ASP B CA 1
ATOM 3866 C C . ASP B 1 192 ? -35.607 -23.170 44.997 1.00 61.19 192 ASP B C 1
ATOM 3867 O O . ASP B 1 192 ? -35.758 -23.242 46.216 1.00 62.04 192 ASP B O 1
ATOM 3872 N N . ALA B 1 193 ? -34.429 -23.384 44.402 1.00 57.67 193 ALA B N 1
ATOM 3873 C CA . ALA B 1 193 ? -33.248 -23.727 45.161 1.00 56.44 193 ALA B CA 1
ATOM 3874 C C . ALA B 1 193 ? -31.981 -23.525 44.334 1.00 53.92 193 ALA B C 1
ATOM 3875 O O . ALA B 1 193 ? -32.037 -23.301 43.133 1.00 54.42 193 ALA B O 1
ATOM 3877 N N . TRP B 1 194 ? -30.850 -23.606 45.030 1.00 52.54 194 TRP B N 1
ATOM 3878 C CA . TRP B 1 194 ? -29.517 -23.480 44.498 1.00 50.88 194 TRP B CA 1
ATOM 3879 C C . TRP B 1 194 ? -28.619 -24.407 45.314 1.00 52.26 194 TRP B C 1
ATOM 3880 O O . TRP B 1 194 ? -28.792 -24.520 46.531 1.00 54.77 194 TRP B O 1
ATOM 3891 N N . ALA B 1 195 ? -27.629 -25.032 44.661 1.00 51.70 195 ALA B N 1
ATOM 3892 C CA . ALA B 1 195 ? -26.562 -25.707 45.389 1.00 53.09 195 ALA B CA 1
ATOM 3893 C C . ALA B 1 195 ? -25.266 -25.731 44.571 1.00 52.60 195 ALA B C 1
ATOM 3894 O O . ALA B 1 195 ? -25.263 -25.489 43.379 1.00 50.67 195 ALA B O 1
ATOM 3896 N N . ALA B 1 196 ? -24.161 -26.014 45.253 1.00 55.88 196 ALA B N 1
ATOM 3897 C CA . ALA B 1 196 ? -22.817 -25.950 44.708 1.00 56.00 196 ALA B CA 1
ATOM 3898 C C . ALA B 1 196 ? -22.402 -27.265 44.060 1.00 56.21 196 ALA B C 1
ATOM 3899 O O . ALA B 1 196 ? -21.518 -27.296 43.199 1.00 61.26 196 ALA B O 1
ATOM 3901 N N . GLY B 1 197 ? -23.020 -28.356 44.514 1.00 56.10 197 GLY B N 1
ATOM 3902 C CA . GLY B 1 197 ? -22.664 -29.685 44.055 1.00 55.97 197 GLY B CA 1
ATOM 3903 C C . GLY B 1 197 ? -23.762 -30.671 44.424 1.00 58.00 197 GLY B C 1
ATOM 3904 O O . GLY B 1 197 ? -24.823 -30.274 44.913 1.00 61.15 197 GLY B O 1
ATOM 3905 N N . ALA B 1 198 ? -23.483 -31.961 44.195 1.00 58.07 198 ALA B N 1
ATOM 3906 C CA . ALA B 1 198 ? -24.472 -33.014 44.383 1.00 58.12 198 ALA B CA 1
ATOM 3907 C C . ALA B 1 198 ? -24.897 -33.201 45.838 1.00 60.87 198 ALA B C 1
ATOM 3908 O O . ALA B 1 198 ? -26.085 -33.418 46.100 1.00 62.35 198 ALA B O 1
ATOM 3910 N N . SER B 1 199 ? -23.917 -33.137 46.753 1.00 60.05 199 SER B N 1
ATOM 3911 C CA . SER B 1 199 ? -24.155 -33.434 48.151 1.00 61.51 199 SER B CA 1
ATOM 3912 C C . SER B 1 199 ? -25.369 -32.651 48.664 1.00 62.54 199 SER B C 1
ATOM 3913 O O . SER B 1 199 ? -26.303 -33.246 49.189 1.00 65.20 199 SER B O 1
ATOM 3916 N N A GLU B 1 200 ? -25.342 -31.328 48.470 0.50 60.53 200 GLU B N 1
ATOM 3917 N N B GLU B 1 200 ? -25.340 -31.312 48.480 0.50 62.52 200 GLU B N 1
ATOM 3918 C CA A GLU B 1 200 ? -26.415 -30.449 48.903 0.50 59.80 200 GLU B CA 1
ATOM 3919 C CA B GLU B 1 200 ? -26.419 -30.421 48.899 0.50 62.45 200 GLU B CA 1
ATOM 3920 C C A GLU B 1 200 ? -27.680 -30.660 48.070 0.50 59.99 200 GLU B C 1
ATOM 3921 C C B GLU B 1 200 ? -27.689 -30.613 48.066 0.50 61.68 200 GLU B C 1
ATOM 3922 O O A GLU B 1 200 ? -28.776 -30.743 48.617 0.50 61.16 200 GLU B O 1
ATOM 3923 O O B GLU B 1 200 ? -28.800 -30.611 48.598 0.50 62.83 200 GLU B O 1
ATOM 3934 N N . ALA B 1 201 ? -27.522 -30.743 46.742 1.00 57.93 201 ALA B N 1
ATOM 3935 C CA . ALA B 1 201 ? -28.647 -30.946 45.841 1.00 57.48 201 ALA B CA 1
ATOM 3936 C C . ALA B 1 201 ? -29.430 -32.245 46.095 1.00 58.20 201 ALA B C 1
ATOM 3937 O O . ALA B 1 201 ? -30.653 -32.274 45.999 1.00 61.19 201 ALA B O 1
ATOM 3939 N N . ALA B 1 202 ? -28.708 -33.310 46.443 1.00 56.65 202 ALA B N 1
ATOM 3940 C CA . ALA B 1 202 ? -29.306 -34.549 46.963 1.00 57.40 202 ALA B CA 1
ATOM 3941 C C . ALA B 1 202 ? -30.251 -34.365 48.163 1.00 58.33 202 ALA B C 1
ATOM 3942 O O . ALA B 1 202 ? -31.257 -35.068 48.277 1.00 59.17 202 ALA B O 1
ATOM 3944 N N . GLU B 1 203 ? -29.928 -33.426 49.053 1.00 56.96 203 GLU B N 1
ATOM 3945 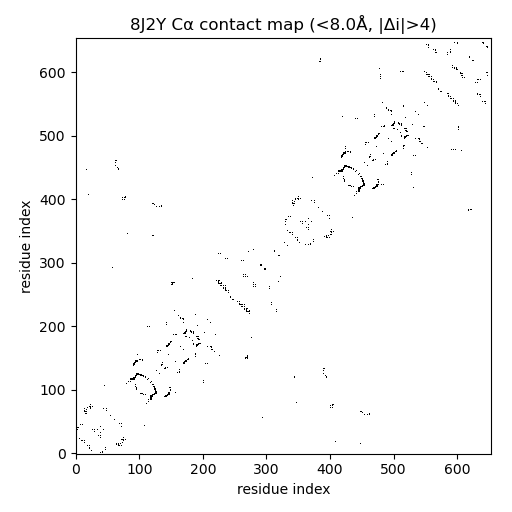C CA . GLU B 1 203 ? -30.785 -33.162 50.208 1.00 58.68 203 GLU B CA 1
ATOM 3946 C C . GLU B 1 203 ? -32.052 -32.463 49.725 1.00 58.76 203 GLU B C 1
ATOM 3947 O O . GLU B 1 203 ? -33.184 -32.846 50.092 1.00 60.05 203 GLU B O 1
ATOM 3953 N N . ILE B 1 204 ? -31.839 -31.441 48.872 1.00 56.77 204 ILE B N 1
ATOM 3954 C CA . ILE B 1 204 ? -32.964 -30.650 48.406 1.00 57.04 204 ILE B CA 1
ATOM 3955 C C . ILE B 1 204 ? -33.901 -31.526 47.572 1.00 56.91 204 ILE B C 1
ATOM 3956 O O . ILE B 1 204 ? -35.123 -31.488 47.716 1.00 58.28 204 ILE B O 1
ATOM 3961 N N . LEU B 1 205 ? -33.303 -32.322 46.688 1.00 55.64 205 LEU B N 1
ATOM 3962 C CA . LEU B 1 205 ? -34.072 -33.138 45.760 1.00 55.19 205 LEU B CA 1
ATOM 3963 C C . LEU B 1 205 ? -34.835 -34.239 46.504 1.00 56.92 205 LEU B C 1
ATOM 3964 O O . LEU B 1 205 ? -36.020 -34.460 46.251 1.00 57.43 205 LEU B O 1
ATOM 3969 N N . ALA B 1 206 ? -34.152 -34.920 47.435 1.00 57.49 206 ALA B N 1
ATOM 3970 C CA . ALA B 1 206 ? -34.777 -35.995 48.190 1.00 59.62 206 ALA B CA 1
ATOM 3971 C C . ALA B 1 206 ? -35.963 -35.454 48.989 1.00 61.51 206 ALA B C 1
ATOM 3972 O O . ALA B 1 206 ? -36.957 -36.168 49.212 1.00 62.99 206 ALA B O 1
ATOM 3974 N N . GLY B 1 207 ? -35.819 -34.179 49.391 1.00 61.24 207 GLY B N 1
ATOM 3975 C CA . GLY B 1 207 ? -36.863 -33.428 50.078 1.00 63.30 207 GLY B CA 1
ATOM 3976 C C . GLY B 1 207 ? -38.053 -33.091 49.180 1.00 63.47 207 GLY B C 1
ATOM 3977 O O . GLY B 1 207 ? -39.212 -33.122 49.592 1.00 65.49 207 GLY B O 1
ATOM 3978 N N . TRP B 1 208 ? -37.758 -32.753 47.925 1.00 61.41 208 TRP B N 1
ATOM 3979 C CA . TRP B 1 208 ? -38.812 -32.500 46.949 1.00 61.64 208 TRP B CA 1
ATOM 3980 C C . TRP B 1 208 ? -39.547 -33.774 46.534 1.00 62.73 208 TRP B C 1
ATOM 3981 O O . TRP B 1 208 ? -40.749 -33.723 46.286 1.00 63.91 208 TRP B O 1
ATOM 3992 N N . HIS B 1 209 ? -38.849 -34.922 46.553 1.00 62.94 209 HIS B N 1
ATOM 3993 C CA . HIS B 1 209 ? -39.497 -36.205 46.323 1.00 65.43 209 HIS B CA 1
ATOM 3994 C C . HIS B 1 209 ? -40.507 -36.474 47.424 1.00 70.24 209 HIS B C 1
ATOM 3995 O O . HIS B 1 209 ? -41.666 -36.734 47.116 1.00 72.03 209 HIS B O 1
ATOM 4002 N N . ALA B 1 210 ? -40.040 -36.385 48.691 1.00 73.63 210 ALA B N 1
ATOM 4003 C CA . ALA B 1 210 ? -40.834 -36.699 49.868 1.00 77.71 210 ALA B CA 1
ATOM 4004 C C . ALA B 1 210 ? -41.998 -35.731 50.093 1.00 81.41 210 ALA B C 1
ATOM 4005 O O . ALA B 1 210 ? -43.105 -36.160 50.420 1.00 85.43 210 ALA B O 1
ATOM 4007 N N . ARG B 1 211 ? -41.722 -34.426 49.987 1.00 81.75 211 ARG B N 1
ATOM 4008 C CA . ARG B 1 211 ? -42.740 -33.396 50.148 1.00 84.17 211 ARG B CA 1
ATOM 4009 C C . ARG B 1 211 ? -42.658 -32.458 48.949 1.00 82.87 211 ARG B C 1
ATOM 4010 O O . ARG B 1 211 ? -41.818 -31.556 48.932 1.00 80.79 211 ARG B O 1
ATOM 4018 N N . ARG B 1 212 ? -43.547 -32.678 47.969 1.00 83.87 212 ARG B N 1
ATOM 4019 C CA . ARG B 1 212 ? -43.570 -31.907 46.737 1.00 83.02 212 ARG B CA 1
ATOM 4020 C C . ARG B 1 212 ? -44.003 -30.466 47.016 1.00 83.35 212 ARG B C 1
ATOM 4021 O O . ARG B 1 212 ? -45.179 -30.226 47.276 1.00 86.91 212 ARG B O 1
ATOM 4029 N N . PRO B 1 213 ? -43.088 -29.462 46.970 1.00 80.61 213 PRO B N 1
ATOM 4030 C CA . PRO B 1 213 ? -43.390 -28.120 47.490 1.00 81.13 213 PRO B CA 1
ATOM 4031 C C . PRO B 1 213 ? -44.258 -27.254 46.581 1.00 83.31 213 PRO B C 1
ATOM 4032 O O . PRO B 1 213 ? -44.345 -27.511 45.379 1.00 82.32 213 PRO B O 1
ATOM 4036 N N . GLU B 1 214 ? -44.882 -26.222 47.171 1.00 87.81 214 GLU B N 1
ATOM 4037 C CA . GLU B 1 214 ? -45.600 -25.200 46.424 1.00 90.41 214 GLU B CA 1
ATOM 4038 C C . GLU B 1 214 ? -44.603 -24.378 45.613 1.00 89.84 214 GLU B C 1
ATOM 4039 O O . GLU B 1 214 ? -43.496 -24.137 46.071 1.00 89.75 214 GLU B O 1
ATOM 4045 N N . VAL B 1 215 ? -45.025 -23.938 44.421 1.00 90.65 215 VAL B N 1
ATOM 4046 C CA . VAL B 1 215 ? -44.212 -23.135 43.523 1.00 88.21 215 VAL B CA 1
ATOM 4047 C C . VAL B 1 215 ? -45.071 -21.968 43.037 1.00 93.74 215 VAL B C 1
ATOM 4048 O O . VAL B 1 215 ? -46.233 -22.154 42.677 1.00 99.04 215 VAL B O 1
ATOM 4052 N N . GLY B 1 216 ? -44.484 -20.765 43.001 1.00 97.67 216 GLY B N 1
ATOM 4053 C CA . GLY B 1 216 ? -45.228 -19.532 42.779 1.00 104.76 216 GLY B CA 1
ATOM 4054 C C . GLY B 1 216 ? -46.343 -19.588 41.735 1.00 112.43 216 GLY B C 1
ATOM 4055 O O . GLY B 1 216 ? -47.520 -19.550 42.083 1.00 114.36 216 GLY B O 1
ATOM 4056 N N . SER B 1 217 ? -45.944 -19.702 40.458 1.00 123.35 217 SER B N 1
ATOM 4057 C CA . SER B 1 217 ? -46.796 -19.464 39.299 1.00 126.27 217 SER B CA 1
ATOM 4058 C C . SER B 1 217 ? -47.020 -17.962 39.076 1.00 128.65 217 SER B C 1
ATOM 4059 O O . SER B 1 217 ? -47.837 -17.573 38.249 1.00 124.14 217 SER B O 1
ATOM 4062 N N . GLU B 1 218 ? -46.280 -17.133 39.838 1.00 128.99 218 GLU B N 1
ATOM 4063 C CA . GLU B 1 218 ? -46.078 -15.721 39.550 1.00 125.69 218 GLU B CA 1
ATOM 4064 C C . GLU B 1 218 ? -44.624 -15.525 39.113 1.00 120.18 218 GLU B C 1
ATOM 4065 O O . GLU B 1 218 ? -43.714 -15.841 39.879 1.00 116.26 218 GLU B O 1
ATOM 4071 N N . PRO B 1 219 ? -44.347 -15.036 37.879 1.00 113.76 219 PRO B N 1
ATOM 4072 C CA . PRO B 1 219 ? -42.969 -14.940 37.393 1.00 109.08 219 PRO B CA 1
ATOM 4073 C C . PRO B 1 219 ? -42.136 -13.946 38.200 1.00 106.41 219 PRO B C 1
ATOM 4074 O O . PRO B 1 219 ? -42.622 -12.871 38.547 1.00 105.19 219 PRO B O 1
ATOM 4078 N N . ALA B 1 220 ? -40.889 -14.339 38.509 1.00 102.57 220 ALA B N 1
ATOM 4079 C CA . ALA B 1 220 ? -39.952 -13.499 39.240 1.00 105.05 220 ALA B CA 1
ATOM 4080 C C . ALA B 1 220 ? -39.650 -12.225 38.453 1.00 107.69 220 ALA B C 1
ATOM 4081 O O . ALA B 1 220 ? -39.365 -12.287 37.258 1.00 108.14 220 ALA B O 1
ATOM 4083 N N . PRO B 1 221 ? -39.689 -11.032 39.093 1.00 109.99 221 PRO B N 1
ATOM 4084 C CA . PRO B 1 221 ? -39.562 -9.772 38.357 1.00 107.94 221 PRO B CA 1
ATOM 4085 C C . PRO B 1 221 ? -38.138 -9.566 37.845 1.00 101.22 221 PRO B C 1
ATOM 4086 O O . PRO B 1 221 ? -37.174 -9.827 38.567 1.00 103.78 221 PRO B O 1
ATOM 4090 N N . LEU B 1 222 ? -38.032 -9.094 36.597 1.00 95.45 222 LEU B N 1
ATOM 4091 C CA . LEU B 1 222 ? -36.758 -8.876 35.928 1.00 90.72 222 LEU B CA 1
ATOM 4092 C C . LEU B 1 222 ? -36.792 -7.511 35.251 1.00 88.57 222 LEU B C 1
ATOM 4093 O O . LEU B 1 222 ? -37.855 -7.061 34.835 1.00 92.10 222 LEU B O 1
ATOM 4098 N N . ASP B 1 223 ? -35.626 -6.877 35.110 1.00 84.20 223 ASP B N 1
ATOM 4099 C CA . ASP B 1 223 ? -35.565 -5.552 34.523 1.00 85.49 223 ASP B CA 1
ATOM 4100 C C . ASP B 1 223 ? -35.747 -5.643 33.009 1.00 83.78 223 ASP B C 1
ATOM 4101 O O . ASP B 1 223 ? -34.920 -6.248 32.329 1.00 82.30 223 ASP B O 1
ATOM 4106 N N . GLY B 1 224 ? -36.822 -5.026 32.495 1.00 83.77 224 GLY B N 1
ATOM 4107 C CA . GLY B 1 224 ? -37.166 -5.087 31.081 1.00 82.99 224 GLY B CA 1
ATOM 4108 C C . GLY B 1 224 ? -36.098 -4.505 30.154 1.00 81.46 224 GLY B C 1
ATOM 4109 O O . GLY B 1 224 ? -35.854 -5.033 29.068 1.00 80.32 224 GLY B O 1
ATOM 4110 N N . ALA B 1 225 ? -35.471 -3.412 30.606 1.00 81.60 225 ALA B N 1
ATOM 4111 C CA . ALA B 1 225 ? -34.398 -2.759 29.874 1.00 81.02 225 ALA B CA 1
ATOM 4112 C C . ALA B 1 225 ? -33.187 -3.684 29.758 1.00 77.21 225 ALA B C 1
ATOM 4113 O O . ALA B 1 225 ? -32.482 -3.675 28.755 1.00 75.91 225 ALA B O 1
ATOM 4115 N N . ALA B 1 226 ? -32.952 -4.481 30.803 1.00 75.02 226 ALA B N 1
ATOM 4116 C CA . ALA B 1 226 ? -31.901 -5.482 30.786 1.00 71.33 226 ALA B CA 1
ATOM 4117 C C . ALA B 1 226 ? -32.193 -6.573 29.756 1.00 69.68 226 ALA B C 1
ATOM 4118 O O . ALA B 1 226 ? -31.273 -7.033 29.087 1.00 67.74 226 ALA B O 1
ATOM 4120 N N . LEU B 1 227 ? -33.473 -6.972 29.640 1.00 70.59 227 LEU B N 1
ATOM 4121 C CA . LEU B 1 227 ? -33.922 -7.950 28.653 1.00 69.90 227 LEU B CA 1
ATOM 4122 C C . LEU B 1 227 ? -33.923 -7.456 27.206 1.00 70.75 227 LEU B C 1
ATOM 4123 O O . LEU B 1 227 ? -33.609 -8.218 26.289 1.00 69.08 227 LEU B O 1
ATOM 4128 N N . ARG B 1 228 ? -34.307 -6.191 27.012 1.00 73.97 228 ARG B N 1
ATOM 4129 C CA . ARG B 1 228 ? -34.240 -5.564 25.703 1.00 76.19 228 ARG B CA 1
ATOM 4130 C C . ARG B 1 228 ? -32.805 -5.458 25.206 1.00 75.73 228 ARG B C 1
ATOM 4131 O O . ARG B 1 228 ? -32.567 -5.538 24.005 1.00 78.33 228 ARG B O 1
ATOM 4139 N N . LEU B 1 229 ? -31.865 -5.255 26.138 1.00 75.76 229 LEU B N 1
ATOM 4140 C CA . LEU B 1 229 ? -30.445 -5.187 25.829 1.00 74.83 229 LEU B CA 1
ATOM 4141 C C . LEU B 1 229 ? -29.902 -6.561 25.458 1.00 72.26 229 LEU B C 1
ATOM 4142 O O . LEU B 1 229 ? -29.006 -6.672 24.625 1.00 71.80 229 LEU B O 1
ATOM 4147 N N . PHE B 1 230 ? -30.437 -7.596 26.109 1.00 71.39 230 PHE B N 1
ATOM 4148 C CA . PHE B 1 230 ? -30.161 -8.965 25.717 1.00 69.30 230 PHE B CA 1
ATOM 4149 C C . PHE B 1 230 ? -30.577 -9.195 24.268 1.00 67.98 230 PHE B C 1
ATOM 4150 O O . PHE B 1 230 ? -29.737 -9.535 23.445 1.00 65.38 230 PHE B O 1
ATOM 4158 N N . ALA B 1 231 ? -31.873 -8.969 23.990 1.00 68.47 231 ALA B N 1
ATOM 4159 C CA . ALA B 1 231 ? -32.466 -9.177 22.675 1.00 69.00 231 ALA B CA 1
ATOM 4160 C C . ALA B 1 231 ? -31.704 -8.491 21.537 1.00 68.76 231 ALA B C 1
ATOM 4161 O O . ALA B 1 231 ? -31.563 -9.061 20.464 1.00 68.80 231 ALA B O 1
ATOM 4163 N N . ALA B 1 232 ? -31.185 -7.285 21.803 1.00 68.86 232 ALA B N 1
ATOM 4164 C CA . ALA B 1 232 ? -30.507 -6.470 20.813 1.00 69.54 232 ALA B CA 1
ATOM 4165 C C . ALA B 1 232 ? -29.018 -6.752 20.612 1.00 67.68 232 ALA B C 1
ATOM 4166 O O . ALA B 1 232 ? -28.392 -6.085 19.795 1.00 68.98 232 ALA B O 1
ATOM 4168 N N . SER B 1 233 ? -28.443 -7.721 21.344 1.00 64.76 233 SER B N 1
ATOM 4169 C CA . SER B 1 233 ? -27.000 -7.935 21.333 1.00 63.27 233 SER B CA 1
ATOM 4170 C C . SER B 1 233 ? -26.424 -8.107 19.927 1.00 63.76 233 SER B C 1
ATOM 4171 O O . SER B 1 233 ? -25.428 -7.455 19.592 1.00 64.34 233 SER B O 1
ATOM 4174 N N . SER B 1 234 ? -27.056 -8.979 19.118 1.00 64.02 234 SER B N 1
ATOM 4175 C CA . SER B 1 234 ? -26.716 -9.123 17.700 1.00 65.05 234 SER B CA 1
ATOM 4176 C C . SER B 1 234 ? -26.623 -7.796 16.964 1.00 67.12 234 SER B C 1
ATOM 4177 O O . SER B 1 234 ? -25.571 -7.471 16.422 1.00 66.88 234 SER B O 1
ATOM 4180 N N . THR B 1 235 ? -27.747 -7.070 16.952 1.00 69.83 235 THR B N 1
ATOM 4181 C CA . THR B 1 235 ? -27.863 -5.816 16.227 1.00 74.05 235 THR B CA 1
ATOM 4182 C C . THR B 1 235 ? -26.727 -4.854 16.552 1.00 75.45 235 THR B C 1
ATOM 4183 O O . THR B 1 235 ? -26.124 -4.269 15.660 1.00 78.45 235 THR B O 1
ATOM 4187 N N . LEU B 1 236 ? -26.468 -4.693 17.852 1.00 75.26 236 LEU B N 1
ATOM 4188 C CA . LEU B 1 236 ? -25.521 -3.714 18.357 1.00 76.32 236 LEU B CA 1
ATOM 4189 C C . LEU B 1 236 ? -24.094 -4.091 17.967 1.00 74.17 236 LEU B C 1
ATOM 4190 O O . LEU B 1 236 ? -23.312 -3.239 17.549 1.00 74.48 236 LEU B O 1
ATOM 4195 N N . ALA B 1 237 ? -23.768 -5.380 18.117 1.00 71.21 237 ALA B N 1
ATOM 4196 C CA . ALA B 1 237 ? -22.461 -5.876 17.731 1.00 70.43 237 ALA B CA 1
ATOM 4197 C C . ALA B 1 237 ? -22.260 -5.741 16.217 1.00 73.25 237 ALA B C 1
ATOM 4198 O O . ALA B 1 237 ? -21.319 -5.080 15.763 1.00 75.00 237 ALA B O 1
ATOM 4200 N N . THR B 1 238 ? -23.174 -6.331 15.430 1.00 73.38 238 THR B N 1
ATOM 4201 C CA . THR B 1 238 ? -23.026 -6.356 13.979 1.00 74.24 238 THR B CA 1
ATOM 4202 C C . THR B 1 238 ? -22.987 -4.926 13.433 1.00 77.72 238 THR B C 1
ATOM 4203 O O . THR B 1 238 ? -22.205 -4.637 12.535 1.00 80.05 238 THR B O 1
ATOM 4207 N N . ALA B 1 239 ? -23.805 -4.027 13.998 1.00 79.62 239 ALA B N 1
ATOM 4208 C CA . ALA B 1 239 ? -23.842 -2.632 13.580 1.00 83.31 239 ALA B CA 1
ATOM 4209 C C . ALA B 1 239 ? -22.618 -1.843 14.042 1.00 84.28 239 ALA B C 1
ATOM 4210 O O . ALA B 1 239 ? -22.212 -0.889 13.388 1.00 87.31 239 ALA B O 1
ATOM 4212 N N . THR B 1 240 ? -22.038 -2.234 15.180 1.00 83.59 240 THR B N 1
ATOM 4213 C CA . THR B 1 240 ? -20.809 -1.620 15.664 1.00 84.85 240 THR B CA 1
ATOM 4214 C C . THR B 1 240 ? -19.646 -1.958 14.737 1.00 85.30 240 THR B C 1
ATOM 4215 O O . THR B 1 240 ? -18.806 -1.107 14.452 1.00 85.66 240 THR B O 1
ATOM 4219 N N . VAL B 1 241 ? -19.614 -3.220 14.294 1.00 84.74 241 VAL B N 1
ATOM 4220 C CA . VAL B 1 241 ? -18.560 -3.712 13.425 1.00 86.35 241 VAL B CA 1
ATOM 4221 C C . VAL B 1 241 ? -18.656 -3.192 11.986 1.00 89.18 241 VAL B C 1
ATOM 4222 O O . VAL B 1 241 ? -17.643 -3.194 11.293 1.00 91.57 241 VAL B O 1
ATOM 4226 N N . ASP B 1 242 ? -19.843 -2.727 11.554 1.00 90.67 242 ASP B N 1
ATOM 4227 C CA . ASP B 1 242 ? -20.029 -2.188 10.208 1.00 94.43 242 ASP B CA 1
ATOM 4228 C C . ASP B 1 242 ? -19.341 -0.832 10.045 1.00 98.47 242 ASP B C 1
ATOM 4229 O O . ASP B 1 242 ? -18.453 -0.676 9.204 1.00 98.93 242 ASP B O 1
ATOM 4234 N N . GLU B 1 243 ? -19.774 0.152 10.847 1.00 101.17 243 GLU B N 1
ATOM 4235 C CA . GLU B 1 243 ? -18.909 1.259 11.222 1.00 104.17 243 GLU B CA 1
ATOM 4236 C C . GLU B 1 243 ? -17.693 0.577 11.846 1.00 103.17 243 GLU B C 1
ATOM 4237 O O . GLU B 1 243 ? -17.801 -0.567 12.281 1.00 100.44 243 GLU B O 1
ATOM 4243 N N . LEU B 1 244 ? -16.541 1.261 11.872 1.00 106.56 244 LEU B N 1
ATOM 4244 C CA . LEU B 1 244 ? -15.268 0.652 12.251 1.00 104.93 244 LEU B CA 1
ATOM 4245 C C . LEU B 1 244 ? -14.582 0.007 11.044 1.00 106.24 244 LEU B C 1
ATOM 4246 O O . LEU B 1 244 ? -13.349 -0.032 11.002 1.00 106.46 244 LEU B O 1
ATOM 4251 N N . THR B 1 245 ? -15.382 -0.519 10.100 1.00 106.34 245 THR B N 1
ATOM 4252 C CA . THR B 1 245 ? -14.884 -1.079 8.852 1.00 105.25 245 THR B CA 1
ATOM 4253 C C . THR B 1 245 ? -15.574 -0.411 7.659 1.00 106.93 245 THR B C 1
ATOM 4254 O O . THR B 1 245 ? -16.313 -1.053 6.912 1.00 104.34 245 THR B O 1
ATOM 4258 N N . ALA B 1 246 ? -15.316 0.893 7.489 1.00 108.29 246 ALA B N 1
ATOM 4259 C CA . ALA B 1 246 ? -15.865 1.661 6.383 1.00 111.08 246 ALA B CA 1
ATOM 4260 C C . ALA B 1 246 ? -15.177 1.296 5.038 1.00 112.67 246 ALA B C 1
ATOM 4261 O O . ALA B 1 246 ? -15.047 2.131 4.137 1.00 113.07 246 ALA B O 1
ATOM 4263 N N . SER B 1 249 ? -11.983 4.255 7.916 1.00 136.60 249 SER B N 1
ATOM 4264 C CA . SER B 1 249 ? -12.050 2.871 8.372 1.00 133.66 249 SER B CA 1
ATOM 4265 C C . SER B 1 249 ? -11.055 2.636 9.510 1.00 132.93 249 SER B C 1
ATOM 4266 O O . SER B 1 249 ? -9.924 2.225 9.253 1.00 130.11 249 SER B O 1
ATOM 4269 N N . PRO B 1 250 ? -11.440 2.886 10.790 1.00 133.83 250 PRO B N 1
ATOM 4270 C CA . PRO B 1 250 ? -10.471 2.966 11.889 1.00 132.56 250 PRO B CA 1
ATOM 4271 C C . PRO B 1 250 ? -9.713 1.706 12.310 1.00 131.61 250 PRO B C 1
ATOM 4272 O O . PRO B 1 250 ? -8.793 1.828 13.112 1.00 134.54 250 PRO B O 1
ATOM 4276 N N . ILE B 1 251 ? -10.105 0.520 11.814 1.00 130.73 251 ILE B N 1
ATOM 4277 C CA . ILE B 1 251 ? -9.222 -0.642 11.793 1.00 128.50 251 ILE B CA 1
ATOM 4278 C C . ILE B 1 251 ? -9.667 -1.669 10.751 1.00 129.49 251 ILE B C 1
ATOM 4279 O O . ILE B 1 251 ? -10.584 -2.458 10.968 1.00 130.06 251 ILE B O 1
ATOM 4284 N N . LEU B 1 252 ? -8.980 -1.642 9.604 1.00 133.33 252 LEU B N 1
ATOM 4285 C CA . LEU B 1 252 ? -9.162 -2.624 8.549 1.00 134.21 252 LEU B CA 1
ATOM 4286 C C . LEU B 1 252 ? -7.763 -2.927 8.046 1.00 132.70 252 LEU B C 1
ATOM 4287 O O . LEU B 1 252 ? -6.897 -3.186 8.875 1.00 124.50 252 LEU B O 1
ATOM 4292 N N . LEU B 1 254 ? -8.298 -5.539 9.278 1.00 98.86 254 LEU B N 1
ATOM 4293 C CA . LEU B 1 254 ? -9.187 -6.597 9.737 1.00 99.21 254 LEU B CA 1
ATOM 4294 C C . LEU B 1 254 ? -9.693 -7.501 8.614 1.00 97.76 254 LEU B C 1
ATOM 4295 O O . LEU B 1 254 ? -10.423 -7.041 7.734 1.00 97.65 254 LEU B O 1
ATOM 4300 N N . ASP B 1 255 ? -9.331 -8.794 8.680 1.00 94.67 255 ASP B N 1
ATOM 4301 C CA . ASP B 1 255 ? -9.831 -9.782 7.734 1.00 93.67 255 ASP B CA 1
ATOM 4302 C C . ASP B 1 255 ? -11.104 -10.473 8.228 1.00 91.70 255 ASP B C 1
ATOM 4303 O O . ASP B 1 255 ? -11.470 -10.354 9.394 1.00 86.42 255 ASP B O 1
ATOM 4308 N N . ALA B 1 256 ? -11.759 -11.204 7.315 1.00 90.68 256 ALA B N 1
ATOM 4309 C CA . ALA B 1 256 ? -13.020 -11.883 7.578 1.00 87.04 256 ALA B CA 1
ATOM 4310 C C . ALA B 1 256 ? -13.022 -12.737 8.844 1.00 81.85 256 ALA B C 1
ATOM 4311 O O . ALA B 1 256 ? -14.073 -12.911 9.451 1.00 78.06 256 ALA B O 1
ATOM 4313 N N . ASP B 1 257 ? -11.864 -13.297 9.215 1.00 79.75 257 ASP B N 1
ATOM 4314 C CA . ASP B 1 257 ? -11.744 -14.009 10.481 1.00 79.83 257 ASP B CA 1
ATOM 4315 C C . ASP B 1 257 ? -11.757 -13.068 11.690 1.00 76.81 257 ASP B C 1
ATOM 4316 O O . ASP B 1 257 ? -12.421 -13.345 12.688 1.00 69.54 257 ASP B O 1
ATOM 4321 N N . GLN B 1 258 ? -11.019 -11.955 11.577 1.00 77.84 258 GLN B N 1
ATOM 4322 C CA . GLN B 1 258 ? -10.884 -10.988 12.652 1.00 76.98 258 GLN B CA 1
ATOM 4323 C C . GLN B 1 258 ? -12.175 -10.218 12.897 1.00 76.79 258 GLN B C 1
ATOM 4324 O O . GLN B 1 258 ? -12.548 -9.998 14.039 1.00 78.50 258 GLN B O 1
ATOM 4330 N N . VAL B 1 259 ? -12.849 -9.817 11.822 1.00 77.68 259 VAL B N 1
ATOM 4331 C CA . VAL B 1 259 ? -14.155 -9.191 11.919 1.00 78.36 259 VAL B CA 1
ATOM 4332 C C . VAL B 1 259 ? -15.169 -10.102 12.613 1.00 76.10 259 VAL B C 1
ATOM 4333 O O . VAL B 1 259 ? -16.030 -9.613 13.334 1.00 77.03 259 VAL B O 1
ATOM 4337 N N . ASP B 1 260 ? -15.088 -11.416 12.389 1.00 74.35 260 ASP B N 1
ATOM 4338 C CA . ASP B 1 260 ? -16.037 -12.345 12.987 1.00 75.41 260 ASP B CA 1
ATOM 4339 C C . ASP B 1 260 ? -15.739 -12.583 14.466 1.00 72.90 260 ASP B C 1
ATOM 4340 O O . ASP B 1 260 ? -16.664 -12.727 15.257 1.00 68.31 260 ASP B O 1
ATOM 4345 N N . GLN B 1 261 ? -14.445 -12.648 14.811 1.00 72.57 261 GLN B N 1
ATOM 4346 C CA . GLN B 1 261 ? -14.024 -12.805 16.190 1.00 70.53 261 GLN B CA 1
ATOM 4347 C C . GLN B 1 261 ? -14.434 -11.579 17.000 1.00 69.23 261 GLN B C 1
ATOM 4348 O O . GLN B 1 261 ? -15.039 -11.714 18.063 1.00 67.31 261 GLN B O 1
ATOM 4354 N N . LEU B 1 262 ? -14.122 -10.391 16.473 1.00 70.13 262 LEU B N 1
ATOM 4355 C CA . LEU B 1 262 ? -14.518 -9.147 17.109 1.00 71.58 262 LEU B CA 1
ATOM 4356 C C . LEU B 1 262 ? -16.033 -9.124 17.295 1.00 72.05 262 LEU B C 1
ATOM 4357 O O . LEU B 1 262 ? -16.522 -8.931 18.405 1.00 71.15 262 LEU B O 1
ATOM 4362 N N . ARG B 1 263 ? -16.771 -9.343 16.204 1.00 72.24 263 ARG B N 1
ATOM 4363 C CA . ARG B 1 263 ? -18.221 -9.317 16.263 1.00 71.96 263 ARG B CA 1
ATOM 4364 C C . ARG B 1 263 ? -18.726 -10.248 17.359 1.00 65.48 263 ARG B C 1
ATOM 4365 O O . ARG B 1 263 ? -19.673 -9.898 18.058 1.00 63.39 263 ARG B O 1
ATOM 4373 N N . GLU B 1 264 ? -18.126 -11.441 17.449 1.00 61.34 264 GLU B N 1
ATOM 4374 C CA . GLU B 1 264 ? -18.594 -12.459 18.372 1.00 60.20 264 GLU B CA 1
ATOM 4375 C C . GLU B 1 264 ? -18.322 -12.017 19.817 1.00 57.25 264 GLU B C 1
ATOM 4376 O O . GLU B 1 264 ? -19.168 -12.208 20.686 1.00 53.65 264 GLU B O 1
ATOM 4382 N N . HIS B 1 265 ? -17.164 -11.379 20.040 1.00 55.89 265 HIS B N 1
ATOM 4383 C CA . HIS B 1 265 ? -16.785 -10.874 21.348 1.00 55.45 265 HIS B CA 1
ATOM 4384 C C . HIS B 1 265 ? -17.731 -9.773 21.817 1.00 56.44 265 HIS B C 1
ATOM 4385 O O . HIS B 1 265 ? -18.092 -9.748 22.999 1.00 54.99 265 HIS B O 1
ATOM 4392 N N . LEU B 1 266 ? -18.127 -8.885 20.898 1.00 57.37 266 LEU B N 1
ATOM 4393 C CA . LEU B 1 266 ? -19.028 -7.791 21.228 1.00 59.12 266 LEU B CA 1
ATOM 4394 C C . LEU B 1 266 ? -20.452 -8.257 21.518 1.00 58.47 266 LEU B C 1
ATOM 4395 O O . LEU B 1 266 ? -21.136 -7.618 22.316 1.00 59.24 266 LEU B O 1
ATOM 4400 N N . VAL B 1 267 ? -20.8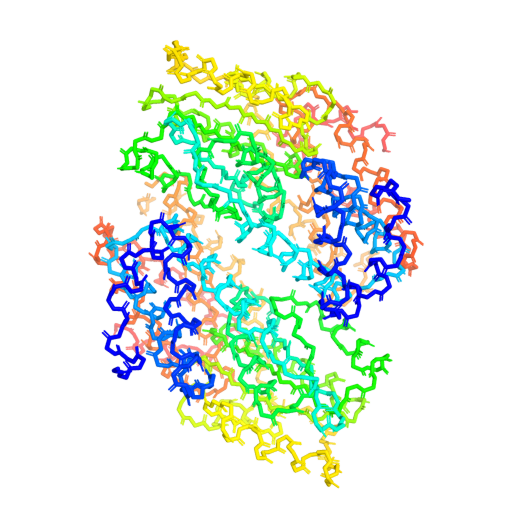88 -9.365 20.896 1.00 56.57 267 VAL B N 1
ATOM 4401 C CA . VAL B 1 267 ? -22.177 -9.949 21.234 1.00 56.38 267 VAL B CA 1
ATOM 4402 C C . VAL B 1 267 ? -22.127 -10.464 22.673 1.00 55.61 267 VAL B C 1
ATOM 4403 O O . VAL B 1 267 ? -23.069 -10.277 23.441 1.00 56.06 267 VAL B O 1
ATOM 4407 N N . PHE B 1 268 ? -21.025 -11.141 23.013 1.00 53.89 268 PHE B N 1
ATOM 4408 C CA . PHE B 1 268 ? -20.803 -11.625 24.359 1.00 52.99 268 PHE B CA 1
ATOM 4409 C C . PHE B 1 268 ? -20.761 -10.464 25.362 1.00 53.30 268 PHE B C 1
ATOM 4410 O O . PHE B 1 268 ? -21.402 -10.533 26.404 1.00 52.97 268 PHE B O 1
ATOM 4418 N N . ALA B 1 269 ? -20.038 -9.388 25.018 1.00 53.71 269 ALA B N 1
ATOM 4419 C CA . ALA B 1 269 ? -19.906 -8.232 25.889 1.00 54.46 269 ALA B CA 1
ATOM 4420 C C . ALA B 1 269 ? -21.264 -7.701 26.321 1.00 55.11 269 ALA B C 1
ATOM 4421 O O . ALA B 1 269 ? -21.501 -7.483 27.500 1.00 56.36 269 ALA B O 1
ATOM 4423 N N . VAL B 1 270 ? -22.155 -7.515 25.362 1.00 55.45 270 VAL B N 1
ATOM 4424 C CA . VAL B 1 270 ? -23.480 -6.979 25.612 1.00 56.54 270 VAL B CA 1
ATOM 4425 C C . VAL B 1 270 ? -24.320 -7.965 26.405 1.00 54.77 270 VAL B C 1
ATOM 4426 O O . VAL B 1 270 ? -25.265 -7.564 27.066 1.00 56.07 270 VAL B O 1
ATOM 4430 N N . GLN B 1 271 ? -24.002 -9.256 26.316 1.00 52.44 271 GLN B N 1
ATOM 4431 C CA . GLN B 1 271 ? -24.789 -10.259 27.017 1.00 51.36 271 GLN B CA 1
ATOM 4432 C C . GLN B 1 271 ? -24.375 -10.418 28.488 1.00 50.79 271 GLN B C 1
ATOM 4433 O O . GLN B 1 271 ? -25.236 -10.579 29.361 1.00 50.96 271 GLN B O 1
ATOM 4439 N N . PHE B 1 272 ? -23.061 -10.358 28.754 1.00 49.63 272 PHE B N 1
ATOM 4440 C CA . PHE B 1 272 ? -22.545 -10.232 30.108 1.00 48.93 272 PHE B CA 1
ATOM 4441 C C . PHE B 1 272 ? -23.031 -8.947 30.776 1.00 50.85 272 PHE B C 1
ATOM 4442 O O . PHE B 1 272 ? -23.432 -8.949 31.948 1.00 51.08 272 PHE B O 1
ATOM 4450 N N . LEU B 1 273 ? -23.014 -7.846 30.025 1.00 52.10 273 LEU B N 1
ATOM 4451 C CA . LEU B 1 273 ? -23.492 -6.588 30.558 1.00 54.38 273 LEU B CA 1
ATOM 4452 C C . LEU B 1 273 ? -24.968 -6.719 30.930 1.00 55.22 273 LEU B C 1
ATOM 4453 O O . LEU B 1 273 ? -25.364 -6.356 32.042 1.00 55.88 273 LEU B O 1
ATOM 4458 N N . ALA B 1 274 ? -25.769 -7.260 30.002 1.00 54.65 274 ALA B N 1
ATOM 4459 C CA . ALA B 1 274 ? -27.189 -7.471 30.251 1.00 55.38 274 ALA B CA 1
ATOM 4460 C C . ALA B 1 274 ? -27.465 -8.402 31.440 1.00 53.79 274 ALA B C 1
ATOM 4461 O O . ALA B 1 274 ? -28.440 -8.217 32.158 1.00 54.60 274 ALA B O 1
ATOM 4463 N N . ALA B 1 275 ? -26.613 -9.423 31.609 1.00 51.40 275 ALA B N 1
ATOM 4464 C CA . ALA B 1 275 ? -26.741 -10.405 32.674 1.00 49.86 275 ALA B CA 1
ATOM 4465 C C . ALA B 1 275 ? -26.445 -9.799 34.048 1.00 50.74 275 ALA B C 1
ATOM 4466 O O . ALA B 1 275 ? -27.198 -10.007 34.998 1.00 51.20 275 ALA B O 1
ATOM 4468 N N . ALA B 1 276 ? -25.341 -9.043 34.119 1.00 51.02 276 ALA B N 1
ATOM 4469 C CA . ALA B 1 276 ? -25.004 -8.229 35.275 1.00 52.04 276 ALA B CA 1
ATOM 4470 C C . ALA B 1 276 ? -26.176 -7.363 35.716 1.00 54.40 276 ALA B C 1
ATOM 4471 O O . ALA B 1 276 ? -26.500 -7.319 36.911 1.00 55.47 276 ALA B O 1
ATOM 4473 N N . ARG B 1 277 ? -26.792 -6.669 34.756 1.00 55.59 277 ARG B N 1
ATOM 4474 C CA . ARG B 1 277 ? -27.934 -5.811 35.033 1.00 58.26 277 ARG B CA 1
ATOM 4475 C C . ARG B 1 277 ? -29.157 -6.591 35.506 1.00 58.32 277 ARG B C 1
ATOM 4476 O O . ARG B 1 277 ? -29.830 -6.185 36.449 1.00 60.05 277 ARG B O 1
ATOM 4484 N N . LEU B 1 278 ? -29.419 -7.724 34.859 1.00 56.66 278 LEU B N 1
ATOM 4485 C CA . LEU B 1 278 ? -30.609 -8.507 35.131 1.00 57.04 278 LEU B CA 1
ATOM 4486 C C . LEU B 1 278 ? -30.728 -9.016 36.572 1.00 56.98 278 LEU B C 1
ATOM 4487 O O . LEU B 1 278 ? -31.797 -8.970 37.168 1.00 58.09 278 LEU B O 1
ATOM 4492 N N . VAL B 1 279 ? -29.624 -9.569 37.081 1.00 55.76 279 VAL B N 1
ATOM 4493 C CA . VAL B 1 279 ? -29.555 -10.142 38.415 1.00 55.69 279 VAL B CA 1
ATOM 4494 C C . VAL B 1 279 ? -28.797 -9.204 39.357 1.00 57.31 279 VAL B C 1
ATOM 4495 O O . VAL B 1 279 ? -28.326 -9.635 40.408 1.00 57.56 279 VAL B O 1
ATOM 4499 N N . ASP B 1 280 ? -28.682 -7.930 38.955 1.00 58.97 280 ASP B N 1
ATOM 4500 C CA . ASP B 1 280 ? -28.213 -6.841 39.799 1.00 60.65 280 ASP B CA 1
ATOM 4501 C C . ASP B 1 280 ? -26.879 -7.133 40.489 1.00 59.18 280 ASP B C 1
ATOM 4502 O O . ASP B 1 280 ? -26.709 -6.872 41.676 1.00 60.48 280 ASP B O 1
ATOM 4507 N N . ASP B 1 281 ? -25.939 -7.680 39.717 1.00 56.87 281 ASP B N 1
ATOM 4508 C CA . ASP B 1 281 ? -24.617 -8.018 40.205 1.00 55.21 281 ASP B CA 1
ATOM 4509 C C . ASP B 1 281 ? -23.602 -7.503 39.188 1.00 54.62 281 ASP B C 1
ATOM 4510 O O . ASP B 1 281 ? -23.338 -8.150 38.165 1.00 52.38 281 ASP B O 1
ATOM 4515 N N . ASP B 1 282 ? -23.060 -6.318 39.487 1.00 56.26 282 ASP B N 1
ATOM 4516 C CA . ASP B 1 282 ? -22.043 -5.689 38.664 1.00 56.58 282 ASP B CA 1
ATOM 4517 C C . ASP B 1 282 ? -20.845 -6.585 38.348 1.00 54.86 282 ASP B C 1
ATOM 4518 O O . ASP B 1 282 ? -20.270 -6.449 37.268 1.00 53.75 282 ASP B O 1
ATOM 4523 N N . SER B 1 283 ? -20.457 -7.470 39.291 1.00 54.21 283 SER B N 1
ATOM 4524 C CA . SER B 1 283 ? -19.248 -8.275 39.130 1.00 52.75 283 SER B CA 1
ATOM 4525 C C . SER B 1 283 ? -19.269 -9.165 37.881 1.00 51.01 283 SER B C 1
ATOM 4526 O O . SER B 1 283 ? -18.223 -9.536 37.339 1.00 49.76 283 SER B O 1
ATOM 4529 N N . ILE B 1 284 ? -20.480 -9.509 37.427 1.00 51.12 284 ILE B N 1
ATOM 4530 C CA . ILE B 1 284 ? -20.625 -10.325 36.231 1.00 49.73 284 ILE B CA 1
ATOM 4531 C C . ILE B 1 284 ? -20.013 -9.619 35.022 1.00 50.05 284 ILE B C 1
ATOM 4532 O O . ILE B 1 284 ? -19.304 -10.230 34.227 1.00 48.31 284 ILE B O 1
ATOM 4537 N N . PHE B 1 285 ? -20.272 -8.316 34.900 1.00 52.20 285 PHE B N 1
ATOM 4538 C CA . PHE B 1 285 ? -19.682 -7.554 33.822 1.00 53.26 285 PHE B CA 1
ATOM 4539 C C . PHE B 1 285 ? -18.200 -7.267 34.059 1.00 53.97 285 PHE B C 1
ATOM 4540 O O . PHE B 1 285 ? -17.404 -7.335 33.128 1.00 54.87 285 PHE B O 1
ATOM 4548 N N . GLU B 1 286 ? -17.824 -6.942 35.299 1.00 55.28 286 GLU B N 1
ATOM 4549 C CA . GLU B 1 286 ? -16.449 -6.590 35.630 1.00 55.76 286 GLU B CA 1
ATOM 4550 C C . GLU B 1 286 ? -15.524 -7.789 35.451 1.00 52.83 286 GLU B C 1
ATOM 4551 O O . GLU B 1 286 ? -14.431 -7.645 34.925 1.00 52.36 286 GLU B O 1
ATOM 4557 N N . ASP B 1 287 ? -15.986 -8.968 35.884 1.00 50.82 287 ASP B N 1
ATOM 4558 C CA . ASP B 1 287 ? -15.262 -10.215 35.693 1.00 49.23 287 ASP B CA 1
ATOM 4559 C C . ASP B 1 287 ? -15.085 -10.581 34.226 1.00 49.58 287 ASP B C 1
ATOM 4560 O O . ASP B 1 287 ? -14.069 -11.162 33.866 1.00 49.19 287 ASP B O 1
ATOM 4565 N N . PHE B 1 288 ? -16.081 -10.249 33.393 1.00 50.26 288 PHE B N 1
ATOM 4566 C CA . PHE B 1 288 ? -15.987 -10.458 31.962 1.00 50.06 288 PHE B CA 1
ATOM 4567 C C . PHE B 1 288 ? -14.892 -9.617 31.298 1.00 50.74 288 PHE B C 1
ATOM 4568 O O . PHE B 1 288 ? -14.150 -10.111 30.455 1.00 49.01 288 PHE B O 1
ATOM 4576 N N . LEU B 1 289 ? -14.796 -8.346 31.681 1.00 52.75 289 LEU B N 1
ATOM 4577 C CA . LEU B 1 289 ? -13.753 -7.471 31.165 1.00 54.75 289 LEU B CA 1
ATOM 4578 C C . LEU B 1 289 ? -12.352 -7.983 31.527 1.00 54.94 289 LEU B C 1
ATOM 4579 O O . LEU B 1 289 ? -11.479 -8.064 30.665 1.00 55.28 289 LEU B O 1
ATOM 4584 N N . VAL B 1 290 ? -12.154 -8.352 32.800 1.00 54.37 290 VAL B N 1
ATOM 4585 C CA . VAL B 1 290 ? -10.937 -9.019 33.239 1.00 53.67 290 VAL B CA 1
ATOM 4586 C C . VAL B 1 290 ? -10.687 -10.275 32.398 1.00 52.24 290 VAL B C 1
ATOM 4587 O O . VAL B 1 290 ? -9.585 -10.469 31.872 1.00 53.48 290 VAL B O 1
ATOM 4591 N N . TRP B 1 291 ? -11.719 -11.120 32.271 1.00 50.22 291 TRP B N 1
ATOM 4592 C CA . TRP B 1 291 ? -11.614 -12.367 31.535 1.00 48.95 291 TRP B CA 1
ATOM 4593 C C . TRP B 1 291 ? -11.144 -12.121 30.101 1.00 49.65 291 TRP B C 1
ATOM 4594 O O . TRP B 1 291 ? -10.123 -12.652 29.693 1.00 48.34 291 TRP B O 1
ATOM 4605 N N . ILE B 1 292 ? -11.875 -11.295 29.352 1.00 52.24 292 ILE B N 1
ATOM 4606 C CA . ILE B 1 292 ? -11.593 -11.117 27.938 1.00 55.11 292 ILE B CA 1
ATOM 4607 C C . ILE B 1 292 ? -10.260 -10.422 27.687 1.00 59.16 292 ILE B C 1
ATOM 4608 O O . ILE B 1 292 ? -9.575 -10.715 26.714 1.00 58.09 292 ILE B O 1
ATOM 4613 N N . ASP B 1 293 ? -9.909 -9.491 28.575 1.00 63.64 293 ASP B N 1
ATOM 4614 C CA . ASP B 1 293 ? -8.681 -8.725 28.451 1.00 65.68 293 ASP B CA 1
ATOM 4615 C C . ASP B 1 293 ? -7.473 -9.657 28.447 1.00 62.61 293 ASP B C 1
ATOM 4616 O O . ASP B 1 293 ? -6.548 -9.502 27.653 1.00 62.31 293 ASP B O 1
ATOM 4621 N N . GLU B 1 294 ? -7.507 -10.633 29.353 1.00 59.59 294 GLU B N 1
ATOM 4622 C CA . GLU B 1 294 ? -6.443 -11.612 29.472 1.00 57.70 294 GLU B CA 1
ATOM 4623 C C . GLU B 1 294 ? -6.500 -12.721 28.414 1.00 55.53 294 GLU B C 1
ATOM 4624 O O . GLU B 1 294 ? -5.47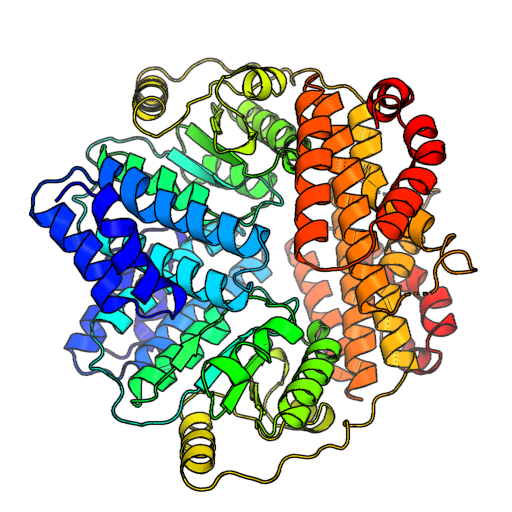4 -13.289 28.039 1.00 53.79 294 GLU B O 1
ATOM 4630 N N . LEU B 1 295 ? -7.700 -13.030 27.913 1.00 54.72 295 LEU B N 1
ATOM 4631 C CA . LEU B 1 295 ? -7.839 -13.941 26.782 1.00 54.07 295 LEU B CA 1
ATOM 4632 C C . LEU B 1 295 ? -7.018 -13.467 25.577 1.00 56.02 295 LEU B C 1
ATOM 4633 O O . LEU B 1 295 ? -6.263 -14.229 24.976 1.00 52.93 295 LEU B O 1
ATOM 4638 N N . LEU B 1 296 ? -7.187 -12.183 25.255 1.00 59.20 296 LEU B N 1
ATOM 4639 C CA . LEU B 1 296 ? -6.544 -11.551 24.121 1.00 62.61 296 LEU B CA 1
ATOM 4640 C C . LEU B 1 296 ? -5.054 -11.286 24.317 1.00 63.28 296 LEU B C 1
ATOM 4641 O O . LEU B 1 296 ? -4.287 -11.252 23.350 1.00 66.24 296 LEU B O 1
ATOM 4646 N N . ARG B 1 297 ? -4.657 -11.124 25.575 1.00 62.72 297 ARG B N 1
ATOM 4647 C CA . ARG B 1 297 ? -3.288 -10.782 25.904 1.00 63.74 297 ARG B CA 1
ATOM 4648 C C . ARG B 1 297 ? -2.351 -11.941 25.589 1.00 60.73 297 ARG B C 1
ATOM 4649 O O . ARG B 1 297 ? -1.247 -11.711 25.118 1.00 63.22 297 ARG B O 1
ATOM 4657 N N . THR B 1 298 ? -2.789 -13.182 25.821 1.00 56.89 298 THR B N 1
ATOM 4658 C CA . THR B 1 298 ? -1.941 -14.323 25.509 1.00 56.76 298 THR B CA 1
ATOM 4659 C C . THR B 1 298 ? -1.929 -14.670 24.018 1.00 58.94 298 THR B C 1
ATOM 4660 O O . THR B 1 298 ? -1.104 -15.484 23.596 1.00 59.55 298 THR B O 1
ATOM 4664 N N . ARG B 1 299 ? -2.826 -14.032 23.244 1.00 59.72 299 ARG B N 1
ATOM 4665 C CA . ARG B 1 299 ? -3.003 -14.308 21.827 1.00 61.10 299 ARG B CA 1
ATOM 4666 C C . ARG B 1 299 ? -2.394 -13.262 20.892 1.00 68.14 299 ARG B C 1
ATOM 4667 O O . ARG B 1 299 ? -2.602 -13.330 19.674 1.00 67.31 299 ARG B O 1
ATOM 4675 N N . ASP B 1 300 ? -1.627 -12.317 21.461 1.00 76.57 300 ASP B N 1
ATOM 4676 C CA . ASP B 1 300 ? -0.889 -11.324 20.681 1.00 88.79 300 ASP B CA 1
ATOM 4677 C C . ASP B 1 300 ? -1.768 -10.681 19.599 1.00 95.06 300 ASP B C 1
ATOM 4678 O O . ASP B 1 300 ? -1.420 -10.679 18.413 1.00 95.33 300 ASP B O 1
ATOM 4683 N N . VAL B 1 301 ? -2.930 -10.161 20.025 1.00 98.31 301 VAL B N 1
ATOM 4684 C CA . VAL B 1 301 ? -3.772 -9.321 19.185 1.00 95.84 301 VAL B CA 1
ATOM 4685 C C . VAL B 1 301 ? -3.948 -8.002 19.937 1.00 97.15 301 VAL B C 1
ATOM 4686 O O . VAL B 1 301 ? -4.563 -7.968 21.002 1.00 93.18 301 VAL B O 1
ATOM 4690 N N . PRO B 1 302 ? -3.354 -6.886 19.452 1.00 97.21 302 PRO B N 1
ATOM 4691 C CA . PRO B 1 302 ? -3.511 -5.586 20.104 1.00 100.46 302 PRO B CA 1
ATOM 4692 C C . PRO B 1 302 ? -4.947 -5.285 20.529 1.00 100.96 302 PRO B C 1
ATOM 4693 O O . PRO B 1 302 ? -5.887 -5.477 19.754 1.00 98.56 302 PRO B O 1
ATOM 4697 N N . ARG B 1 303 ? -5.088 -4.802 21.770 1.00 102.88 303 ARG B N 1
ATOM 4698 C CA . ARG B 1 303 ? -6.386 -4.572 22.385 1.00 106.43 303 ARG B CA 1
ATOM 4699 C C . ARG B 1 303 ? -6.962 -3.188 22.091 1.00 104.39 303 ARG B C 1
ATOM 4700 O O . ARG B 1 303 ? -7.947 -2.804 22.716 1.00 106.62 303 ARG B O 1
ATOM 4708 N N . GLU B 1 304 ? -6.354 -2.444 21.155 1.00 99.22 304 GLU B N 1
ATOM 4709 C CA . GLU B 1 304 ? -6.963 -1.223 20.648 1.00 98.66 304 GLU B CA 1
ATOM 4710 C C . GLU B 1 304 ? -8.245 -1.564 19.894 1.00 95.16 304 GLU B C 1
ATOM 4711 O O . GLU B 1 304 ? -9.189 -0.774 19.892 1.00 94.83 304 GLU B O 1
ATOM 4717 N N . VAL B 1 305 ? -8.255 -2.753 19.269 1.00 91.43 305 VAL B N 1
ATOM 4718 C CA . VAL B 1 305 ? -9.405 -3.288 18.549 1.00 88.63 305 VAL B CA 1
ATOM 4719 C C . VAL B 1 305 ? -10.649 -3.462 19.417 1.00 84.00 305 VAL B C 1
ATOM 4720 O O . VAL B 1 305 ? -11.742 -3.022 19.053 1.00 82.33 305 VAL B O 1
ATOM 4724 N N . LEU B 1 306 ? -10.468 -4.149 20.553 1.00 79.68 306 LEU B N 1
ATOM 4725 C CA . LEU B 1 306 ? -11.575 -4.429 21.449 1.00 76.99 306 LEU B CA 1
ATOM 4726 C C . LEU B 1 306 ? -12.024 -3.142 22.136 1.00 76.99 306 LEU B C 1
ATOM 4727 O O . LEU B 1 306 ? -13.218 -2.885 22.256 1.00 75.98 306 LEU B O 1
ATOM 4732 N N . ALA B 1 307 ? -11.048 -2.342 22.576 1.00 77.77 307 ALA B N 1
ATOM 4733 C CA . ALA B 1 307 ? -11.308 -1.028 23.140 1.00 79.25 307 ALA B CA 1
ATOM 4734 C C . ALA B 1 307 ? -12.183 -0.234 22.179 1.00 81.01 307 ALA B C 1
ATOM 4735 O O . ALA B 1 307 ? -13.250 0.234 22.564 1.00 81.54 307 ALA B O 1
ATOM 4737 N N . ALA B 1 308 ? -11.720 -0.117 20.926 1.00 82.14 308 ALA B N 1
ATOM 4738 C CA . ALA B 1 308 ? -12.472 0.542 19.871 1.00 82.61 308 ALA B CA 1
ATOM 4739 C C . ALA B 1 308 ? -13.866 -0.064 19.735 1.00 80.02 308 ALA B C 1
ATOM 4740 O O . ALA B 1 308 ? -14.843 0.665 19.592 1.00 82.02 308 ALA B O 1
ATOM 4742 N N . GLY B 1 309 ? -13.941 -1.400 19.797 1.00 75.94 309 GLY B N 1
ATOM 4743 C CA . GLY B 1 309 ? -15.214 -2.109 19.790 1.00 74.55 309 GLY B CA 1
ATOM 4744 C C . GLY B 1 309 ? -16.154 -1.699 20.924 1.00 74.39 309 GLY B C 1
ATOM 4745 O O . GLY B 1 309 ? -17.303 -1.332 20.694 1.00 75.16 309 GLY B O 1
ATOM 4746 N N . LEU B 1 310 ? -15.649 -1.769 22.155 1.00 73.87 310 LEU B N 1
ATOM 4747 C CA . LEU B 1 310 ? -16.416 -1.370 23.326 1.00 74.83 310 LEU B CA 1
ATOM 4748 C C . LEU B 1 310 ? -16.822 0.093 23.184 1.00 78.40 310 LEU B C 1
ATOM 4749 O O . LEU B 1 310 ? -17.991 0.423 23.329 1.00 78.74 310 LEU B O 1
ATOM 4754 N N . GLU B 1 311 ? -15.845 0.949 22.866 1.00 80.72 311 GLU B N 1
ATOM 4755 C CA . GLU B 1 311 ? -16.104 2.345 22.563 1.00 85.55 311 GLU B CA 1
ATOM 4756 C C . GLU B 1 311 ? -17.344 2.501 21.687 1.00 86.73 311 GLU B C 1
ATOM 4757 O O . GLU B 1 311 ? -18.245 3.272 22.014 1.00 88.18 311 GLU B O 1
ATOM 4763 N N . GLY B 1 312 ? -17.375 1.750 20.579 1.00 86.47 312 GLY B N 1
ATOM 4764 C CA . GLY B 1 312 ? -18.447 1.853 19.602 1.00 87.72 312 GLY B CA 1
ATOM 4765 C C . GLY B 1 312 ? -19.802 1.446 20.172 1.00 87.05 312 GLY B C 1
ATOM 4766 O O . GLY B 1 312 ? -20.822 2.047 19.850 1.00 89.71 312 GLY B O 1
ATOM 4767 N N . LEU B 1 313 ? -19.795 0.421 21.034 1.00 84.08 313 LEU B N 1
ATOM 4768 C CA . LEU B 1 313 ? -21.016 -0.085 21.637 1.00 82.59 313 LEU B CA 1
ATOM 4769 C C . LEU B 1 313 ? -21.675 0.970 22.523 1.00 84.95 313 LEU B C 1
ATOM 4770 O O . LEU B 1 313 ? -22.896 1.045 22.598 1.00 84.80 313 LEU B O 1
ATOM 4775 N N . ARG B 1 314 ? -20.842 1.792 23.168 1.00 86.78 314 ARG B N 1
ATOM 4776 C CA . ARG B 1 314 ? -21.273 2.713 24.206 1.00 88.90 314 ARG B CA 1
ATOM 4777 C C . ARG B 1 314 ? -22.595 3.414 23.900 1.00 91.11 314 ARG B C 1
ATOM 4778 O O . ARG B 1 314 ? -23.564 3.231 24.628 1.00 90.88 314 ARG B O 1
ATOM 4786 N N . ALA B 1 315 ? -22.627 4.206 22.822 1.00 93.26 315 ALA B N 1
ATOM 4787 C CA . ALA B 1 315 ? -23.765 5.065 22.525 1.00 96.37 315 ALA B CA 1
ATOM 4788 C C . ALA B 1 315 ? -25.071 4.296 22.315 1.00 95.32 315 ALA B C 1
ATOM 4789 O O . ALA B 1 315 ? -26.132 4.765 22.708 1.00 96.29 315 ALA B O 1
ATOM 4791 N N . LYS B 1 316 ? -24.985 3.118 21.685 1.00 93.69 316 LYS B N 1
ATOM 4792 C CA . LYS B 1 316 ? -26.161 2.330 21.340 1.00 93.45 316 LYS B CA 1
ATOM 4793 C C . LYS B 1 316 ? -26.668 1.539 22.538 1.00 89.65 316 LYS B C 1
ATOM 4794 O O . LYS B 1 316 ? -27.874 1.373 22.696 1.00 90.82 316 LYS B O 1
ATOM 4800 N N . VAL B 1 317 ? -25.724 1.021 23.336 1.00 85.95 317 VAL B N 1
ATOM 4801 C CA . VAL B 1 317 ? -26.021 0.279 24.554 1.00 82.61 317 VAL B CA 1
ATOM 4802 C C . VAL B 1 317 ? -26.839 1.110 25.537 1.00 83.49 317 VAL B C 1
ATOM 4803 O O . VAL B 1 317 ? -27.845 0.631 26.045 1.00 82.78 317 VAL B O 1
ATOM 4807 N N . ILE B 1 318 ? -26.407 2.354 25.782 1.00 85.26 318 ILE B N 1
ATOM 4808 C CA . ILE B 1 318 ? -27.075 3.233 26.731 1.00 87.39 318 ILE B CA 1
ATOM 4809 C C . ILE B 1 318 ? -28.401 3.735 26.162 1.00 89.50 318 ILE B C 1
ATOM 4810 O O . ILE B 1 318 ? -29.315 4.052 26.920 1.00 90.28 318 ILE B O 1
ATOM 4815 N N . ALA B 1 319 ? -28.506 3.786 24.826 1.00 89.57 319 ALA B N 1
ATOM 4816 C CA . ALA B 1 319 ? -29.755 4.124 24.165 1.00 91.55 319 ALA B CA 1
ATOM 4817 C C . ALA B 1 319 ? -30.832 3.087 24.472 1.00 89.43 319 ALA B C 1
ATOM 4818 O O . ALA B 1 319 ? -32.005 3.437 24.581 1.00 91.84 319 ALA B O 1
ATOM 4820 N N . VAL B 1 320 ? -30.422 1.821 24.631 1.00 85.31 320 VAL B N 1
ATOM 4821 C CA . VAL B 1 320 ? -31.337 0.738 24.975 1.00 83.31 320 VAL B CA 1
ATOM 4822 C C . VAL B 1 320 ? -31.579 0.636 26.483 1.00 82.18 320 VAL B C 1
ATOM 4823 O O . VAL B 1 320 ? -32.727 0.527 26.917 1.00 83.16 320 VAL B O 1
ATOM 4827 N N . ASP B 1 321 ? -30.486 0.631 27.263 1.00 80.03 321 ASP B N 1
ATOM 4828 C CA . ASP B 1 321 ? -30.543 0.494 28.715 1.00 78.90 321 ASP B CA 1
ATOM 4829 C C . ASP B 1 321 ? -29.663 1.563 29.359 1.00 79.98 321 ASP B C 1
ATOM 4830 O O . ASP B 1 321 ? -28.461 1.356 29.526 1.00 78.54 321 ASP B O 1
ATOM 4835 N N . PRO B 1 322 ? -30.214 2.738 29.743 1.00 82.87 322 PRO B N 1
ATOM 4836 C CA . PRO B 1 322 ? -29.386 3.803 30.304 1.00 84.52 322 PRO B CA 1
ATOM 4837 C C . PRO B 1 322 ? -28.758 3.412 31.642 1.00 82.99 322 PRO B C 1
ATOM 4838 O O . PRO B 1 322 ? -27.745 3.981 32.033 1.00 83.63 322 PRO B O 1
ATOM 4842 N N . GLY B 1 323 ? -29.359 2.434 32.333 1.00 81.51 323 GLY B N 1
ATOM 4843 C CA . GLY B 1 323 ? -28.809 1.901 33.572 1.00 80.05 323 GLY B CA 1
ATOM 4844 C C . GLY B 1 323 ? -27.465 1.184 33.431 1.00 77.73 323 GLY B C 1
ATOM 4845 O O . GLY B 1 323 ? -26.818 0.891 34.430 1.00 76.10 323 GLY B O 1
ATOM 4846 N N . ALA B 1 324 ? -27.067 0.874 32.187 1.00 77.66 324 ALA B N 1
ATOM 4847 C CA . ALA B 1 324 ? -25.770 0.278 31.910 1.00 75.70 324 ALA B CA 1
ATOM 4848 C C . ALA B 1 324 ? -24.666 1.324 31.826 1.00 78.35 324 ALA B C 1
ATOM 4849 O O . ALA B 1 324 ? -23.486 0.976 31.877 1.00 78.20 324 ALA B O 1
ATOM 4851 N N . THR B 1 325 ? -25.045 2.600 31.699 1.00 82.25 325 THR B N 1
ATOM 4852 C CA . THR B 1 325 ? -24.067 3.675 31.657 1.00 85.32 325 THR B CA 1
ATOM 4853 C C . THR B 1 325 ? -23.045 3.556 32.784 1.00 85.15 325 THR B C 1
ATOM 4854 O O . THR B 1 325 ? -21.844 3.595 32.527 1.00 84.88 325 THR B O 1
ATOM 4858 N N . ARG B 1 326 ? -23.530 3.421 34.026 1.00 85.82 326 ARG B N 1
ATOM 4859 C CA . ARG B 1 326 ? -22.651 3.426 35.186 1.00 85.74 326 ARG B CA 1
ATOM 4860 C C . ARG B 1 326 ? -21.724 2.214 35.168 1.00 84.12 326 ARG B C 1
ATOM 4861 O O . ARG B 1 326 ? -20.574 2.309 35.596 1.00 84.54 326 ARG B O 1
ATOM 4869 N N . LEU B 1 327 ? -22.213 1.083 34.649 1.00 83.29 327 LEU B N 1
ATOM 4870 C CA . LEU B 1 327 ? -21.394 -0.114 34.561 1.00 81.74 327 LEU B CA 1
ATOM 4871 C C . LEU B 1 327 ? -20.226 0.085 33.594 1.00 85.19 327 LEU B C 1
ATOM 4872 O O . LEU B 1 327 ? -19.107 -0.384 33.848 1.00 90.03 327 LEU B O 1
ATOM 4877 N N . LEU B 1 328 ? -20.490 0.817 32.503 1.00 88.15 328 LEU B N 1
ATOM 4878 C CA . LEU B 1 328 ? -19.489 1.123 31.493 1.00 87.83 328 LEU B CA 1
ATOM 4879 C C . LEU B 1 328 ? -18.439 2.148 31.924 1.00 91.49 328 LEU B C 1
ATOM 4880 O O . LEU B 1 328 ? -17.277 2.037 31.549 1.00 90.85 328 LEU B O 1
ATOM 4885 N N . ASP B 1 329 ? -18.847 3.130 32.732 1.00 97.63 329 ASP B N 1
ATOM 4886 C CA . ASP B 1 329 ? -17.947 4.153 33.239 1.00 102.58 329 ASP B CA 1
ATOM 4887 C C . ASP B 1 329 ? -17.114 3.707 34.449 1.00 105.03 329 ASP B C 1
ATOM 4888 O O . ASP B 1 329 ? -16.809 4.522 35.315 1.00 104.17 329 ASP B O 1
ATOM 4893 N N . ALA B 1 330 ? -16.748 2.412 34.525 1.00 107.69 330 ALA B N 1
ATOM 4894 C CA . ALA B 1 330 ? -15.604 1.957 35.314 1.00 107.87 330 ALA B CA 1
ATOM 4895 C C . ALA B 1 330 ? -14.433 1.647 34.372 1.00 109.10 330 ALA B C 1
ATOM 4896 O O . ALA B 1 330 ? -13.341 2.192 34.542 1.00 111.85 330 ALA B O 1
ATOM 4898 N N . ALA B 1 331 ? -14.677 0.754 33.396 1.00 105.19 331 ALA B N 1
ATOM 4899 C CA . ALA B 1 331 ? -13.872 0.643 32.185 1.00 103.34 331 ALA B CA 1
ATOM 4900 C C . ALA B 1 331 ? -14.135 1.850 31.237 1.00 104.65 331 ALA B C 1
ATOM 4901 O O . ALA B 1 331 ? -13.299 2.737 31.008 1.00 100.52 331 ALA B O 1
#

Organism: NCBI:txid2024894

Solvent-accessible surface area: 29153 Å² total; per-residue (Å²): 162,60,11,58,70,60,25,105,71,0,0,52,39,0,22,92,26,69,73,128,50,1,19,120,43,0,19,57,9,41,108,139,216,25,81,11,32,57,0,2,68,62,0,0,15,27,0,31,153,48,1,31,86,50,82,32,99,77,105,29,20,31,0,6,50,40,12,0,24,35,4,0,19,4,0,8,30,23,0,14,68,105,26,104,101,74,117,97,117,17,20,4,0,0,1,3,0,70,39,0,136,99,31,32,28,0,65,19,44,0,2,6,0,57,41,53,11,9,52,14,15,24,6,4,14,20,4,63,52,83,8,3,15,80,12,2,87,145,44,52,5,19,1,0,4,4,9,0,16,43,14,11,28,0,21,15,0,7,92,5,0,46,13,0,12,141,67,30,6,0,0,5,4,12,33,170,3,1,35,142,64,74,182,41,1,61,74,1,21,16,54,20,48,11,81,24,8,81,84,1,16,133,51,3,35,32,24,90,90,154,110,32,162,32,41,91,144,85,25,108,45,63,32,17,0,69,138,0,31,90,22,1,63,88,10,0,54,34,0,6,101,105,30,56,110,102,84,130,80,74,79,73,77,38,66,95,14,80,93,21,0,32,58,2,2,34,17,4,0,0,0,36,1,10,100,36,48,40,6,3,76,87,7,36,111,86,2,58,66,7,12,132,38,62,130,66,97,98,139,24,11,48,30,0,36,116,22,4,93,66,49,2,50,80,42,2,93,36,0,46,139,2,19,70,60,29,270,124,61,13,61,75,58,26,108,69,1,1,51,39,0,26,91,27,68,55,111,51,0,22,111,40,0,20,49,3,44,109,116,225,23,76,14,31,54,0,2,67,62,0,0,14,28,0,32,149,50,1,33,82,53,83,29,90,77,104,27,22,31,0,6,47,38,10,0,25,38,2,0,15,6,0,9,25,22,0,11,71,97,23,104,110,75,120,94,117,22,23,3,0,0,2,4,0,75,40,0,135,96,29,32,29,0,60,18,44,0,3,5,0,62,43,56,11,9,54,13,14,23,5,5,13,19,5,62,54,82,9,2,28,61,10,2,72,128,42,52,7,25,2,0,5,3,8,0,15,40,12,10,29,0,24,19,1,4,100,5,0,40,14,0,16,137,78,33,6,0,0,5,3,10,39,174,3,1,38,133,46,78,169,40,1,63,96,1,21,16,55,19,49,8,81,21,4,95,87,1,16,144,46,5,29,32,26,92,89,203,115,39,168,19,62,74,146,87,22,122,48,57,35,18,0,70,136,0,28,88,21,3,66,85,10,0,53,37,0,1,97,91,20,34,111,80,96,48,133,34,77,80,70,84,23,77,86,8,72,94,16,0,31,58,4,1,34,19,4,0,0,0,44,0,5,93,30,44,40,6,5,76,87,7,30,109,88,2,72,58,6,16,128,39,63,135,50,83,94,120,26,14,52,32,0,47,126,19,8,84,72,48,2,56,82,39,1,93,31,0,42,139,4,29,87,82,98

Sequence (654 aa):
EAPASYVEPYLGDAIVGNRRRPAVRLTLDLLDHRVPEADIVEDLLAAAQREVGERWYRNELSPADEHLASGVAGAALDALAAELPPPTRDGLVVVACAEGDWHSLSAQMFGETLRASGFDVSVLGASTPRTAVVDDFLTRAGGDSLAVSCNMPIFFPGVAQLINAAHEIGVPVIVGGRAFGDDDRRAARLGADAWAAGASSSEAAEILAGWHARRPEVGSEPAPLDGAALRLFAASSTLATATVDELTASPILDADQVDQLREHLVFAVQFLAAARLVDDDSIFEDFLVWIDELLRTRDVPREVLAAGLEGLRAKVIAVDPGATRLLDAAWEAPASYVEPYLGDAIVGNRRPAVRLTLDLLDHRVPEADIVEDLLAAAQREVGERWYRNELSPADEHLASGVAGAALDALAAELPPPTRDGLVVVACAEGDWHSLSAQMFGETLRASGFDVSVLGASTPRTAVVDFLTRAGGDSLAVSCNMPIFFPGVAQLINAAHEIGVPVIVGGRAFGDDDRRAARLGADAWAAGASEEAAEILAGWHARRPEVGSEPAPLDGAALRLFAASSTLATATVDELTASPILLDADQVDQLREHLVFAVQFLAAARLVDDDSIFEDFLVWIDELLRTRDVPREVLAAGLEGLRAKVIAVDPGATRLLDAA

Radius of gyration: 24.82 Å; Cα contacts (8 Å, |Δi|>4): 1067; chains: 2; bounding box: 51×68×62 Å

B-factor: mean 63.72, std 24.4, range [25.39, 181.2]

Secondary structure (DSSP, 8-state):
--GGGGHHHHHHHHTTT-HHHHHHHHHHHHHTT--HHHHIIIIIIHHHHHHHHHHHTTSS-HHHHHHHHHHHHHHHHHHHTTPPPPSS-SEEEEEEPTT---HHHHHHHHHHHHTTT-EEEEEES---HHHHHHHHHHHT-SEEEEE-SSGGGHHHHHHHHHHHHTTT--EEEESGGGTTSSHHHHHTT-SEE-SSHHHHHHHHHHHHHS-----SSPPP--HHHHHHHHTHHHHHHHHHHTT-------HHHHHHHHHHHHHHHHHHHHHHHTT-THHHHHHHHHHHHHHHTTT--THHHHHHHHHHHHHHHHH-GGGHHHHHH--/--GGGGHHHHHHHHTTT-HHHHHHHHHHHHHTT--HHHIIIIIIIHHHHHHHHHHHTTSS-HHHHHHHHHHHHHHHHHHHTTPPPPSS-SEEEEEEPTT---HHHHHHHHHHHHHTT-EEEEEES---HHHHHHHHHHHT-SEEEEE-SSGGGHHHHHHHHHHHHTTT--EEEESGGGTTSSHHHHHTT-SEE-SSHHHHHHHHHHHHHS------SPPP--HHHHHHHHTHHHHHHHHHHTT--------HHHHHHHHHHHHHHHHHHHHHHHTT-THHHHHHHHHHHHHHHTTT--THHHHHHHHHHHHHHHHH-GGGHHHHTT-

InterPro domains:
  IPR000160 GGDEF domain [PF00990] (115-254)
  IPR000160 GGDEF domain [PS50887] (138-260)
  IPR000160 GGDEF domain [SM00267] (104-258)
  IPR000160 GGDEF domain [TIGR00254] (112-256)
  IPR000160 GGDEF domain [cd01949] (117-256)
  IPR003759 Cobalamin (vitamin B12)-binding module, cap domain [PF02607] (282-344)
  IPR006158 Cobalamin (vitamin B12)-binding domain [PF02310] (356-466)
  IPR006158 Cobalamin (vitamin B12)-binding domain [PS51332] (354-484)
  IPR029787 Nucleotide cyclase [SSF55073] (120-259)
  IPR036594 Methionine synthase domain [G3DSA:1.10.1240.10] (273-345)
  IPR036724 Cobalamin-binding domain superfamily [SSF52242] (351-475)
  IPR043128 Reverse transcriptase/Diguanylate cyclase domain [G3DSA:3.30.70.270] (102-258)
  IPR050469 Diguanylate cyclase Dgc-like, bacteria [PTHR45138] (84-258)